Protein AF-A0A388K7A5-F1 (afdb_monomer_lite)

Foldseek 3Di:
DVLVVVVVPDPDFQADDDDDPFPCVLLPCVRVVCCCPPNPCVVVDLDDDDDPPLFLADADAPPDDDFQCPLVVLLLVFQPQDDHDDFDFFDDPVSGDVCRNVSVSSSVSRSVRCLRRDPCSVVSVVPDPPVPPLQQGWQWDDDDRHIDTDGLVRVLVVLVVLLVVLCCLVPVVVVVVVVVVPPDPPPDPVVVVVVVVVVVVLLVVLLVLLLVLLVQLLVQLLVQLLVLLCQLLDCVQFQWFFQCLVPVVLCCLSFVLSSLLRSLVSNVVSLVVSLVSCVVVVVDPDSQVSSLVSLLSNLSSLLVVLSVVLVVCSVVSPSCSVLSSLLNVLSSVLSVLCVVQVCQSGLDHDDPVNVVSSCCSLQVSNCSSCVSVLSRVSSNLSSCLQPSPQEFPPDDLSVSSSVSNSVNSNSSSSSSSSCVSVCVSVVCSVVSSVVSVVSNVVSSVCRSVVVGPNADPSRDFDKDWAWDDDPVFTKTKTWGGDSRRHNPQSVVVVVPDPQWAWDAQDQDCPVSGGYRITIIRIDRCVVPNPDDPPVQAKDKDWDPPDDDDDDDDDDDPPDDTDIDIGRGPPPDDDDDDDCVPDVDDDDDDFDDDPPPPDGD

Radius of gyration: 31.61 Å; chains: 1; bounding box: 92×48×89 Å

Organism: Chara braunii (NCBI:txid69332)

InterPro domains:
  IPR007484 Peptidase M28 [PF04389] (1-87)
  IPR045175 Peptidase M28 family [PTHR12147] (1-89)

Secondary structure (DSSP, 8-state):
-HHHHHHHTSPPPSSPPP------STTTSHHHHHHHHH-GGGGG--------STTSSSPPP-----TT-HHHHHHHHH-SS-----------GGG--TTTTHHHHHHHHHHHHHHHH-SGGGGGGTS---TT-TTTPEEEEEETTEEEEEEHHHHHHHHHHHHHHHHIIIIIHHHHHHHHT----TT-HHHHHHHHHHHHHHHHHHHHHHHHHHHHHHHHHHHHHHHHHHHHTSTTT-SS--TTTT-TTHHIIIIIHHHHHHHHHHHHHHHHHHHHHHHHHTS-SSHHHHHHHHHHHHHHHHHHHHHHHHHHHHHTT-TTHHHHHHHHHHHHHHHHHHHHTSSTTSSSPPPHHHHHHHHIIIIIHHHHHHHHHHHHHHHHHHHHHHH--SSTTSS-TTHHHHHHHHHHHHHHHHHHHHHHHHHHHTTTHHHHHHHHHHHHHHHHHHHHTT-S-S-BTTBPPPEEEEEEE-SS-EEEEEEEE--SSS-HHHHHHHHT-TT-EEEEEEEEE-SS-EEEEEEEEEEETTT-----TTT---EEEEE-SSS---------TTSPPEEEEE-TT-S-------TTT----------S-TT-TT--

pLDDT: mean 72.54, std 14.88, range [27.36, 96.06]

Structure (mmCIF, N/CA/C/O backbone):
data_AF-A0A388K7A5-F1
#
_entry.id   AF-A0A388K7A5-F1
#
loop_
_atom_site.group_PDB
_atom_site.id
_atom_site.type_symbol
_atom_site.label_atom_id
_atom_site.label_alt_id
_atom_site.label_comp_id
_atom_site.label_asym_id
_atom_site.label_entity_id
_atom_site.label_seq_id
_atom_site.pdbx_PDB_ins_code
_atom_site.Cartn_x
_atom_site.Cartn_y
_atom_site.Cartn_z
_atom_site.occupancy
_atom_site.B_iso_or_equiv
_atom_site.auth_seq_id
_atom_site.auth_comp_id
_atom_site.auth_asym_id
_atom_site.auth_atom_id
_atom_site.pdbx_PDB_model_num
ATOM 1 N N . MET A 1 1 ? 2.063 -5.462 -28.802 1.00 84.50 1 MET A N 1
ATOM 2 C CA . MET A 1 1 ? 2.055 -6.118 -30.131 1.00 84.50 1 MET A CA 1
ATOM 3 C C . MET A 1 1 ? 0.743 -6.831 -30.422 1.00 84.50 1 MET A C 1
ATOM 5 O O . MET A 1 1 ? 0.110 -6.491 -31.408 1.00 84.50 1 MET A O 1
ATOM 9 N N . GLU A 1 2 ? 0.279 -7.748 -29.571 1.00 88.19 2 GLU A N 1
ATOM 10 C CA . GLU A 1 2 ? -0.971 -8.485 -29.838 1.00 88.19 2 GLU A CA 1
ATOM 11 C C . GLU A 1 2 ? -2.208 -7.580 -29.984 1.00 88.19 2 GLU A C 1
ATOM 13 O O . GLU A 1 2 ? -3.001 -7.744 -30.903 1.00 88.19 2 GLU A O 1
ATOM 18 N N . VAL A 1 3 ? -2.319 -6.537 -29.160 1.00 88.94 3 VAL A N 1
ATOM 19 C CA . VAL A 1 3 ? -3.396 -5.538 -29.279 1.00 88.94 3 VAL A CA 1
ATOM 20 C C . VAL A 1 3 ? -3.359 -4.792 -30.618 1.00 88.94 3 VAL A C 1
ATOM 22 O O . VAL A 1 3 ? -4.406 -4.555 -31.210 1.00 88.94 3 VAL A O 1
ATOM 25 N N . LEU A 1 4 ? -2.168 -4.476 -31.143 1.00 90.50 4 LEU A N 1
ATOM 26 C CA . LEU A 1 4 ? -2.018 -3.876 -32.474 1.00 90.50 4 LEU A CA 1
ATOM 27 C C . LEU A 1 4 ? -2.534 -4.836 -33.555 1.00 90.50 4 LEU A C 1
ATOM 29 O O . LEU A 1 4 ? -3.306 -4.422 -34.416 1.00 90.50 4 LEU A O 1
ATOM 33 N N . ARG A 1 5 ? -2.164 -6.123 -33.478 1.00 92.12 5 ARG A N 1
ATOM 34 C CA . ARG A 1 5 ? -2.657 -7.169 -34.391 1.00 92.12 5 ARG A CA 1
ATOM 35 C C . ARG A 1 5 ? -4.182 -7.287 -34.330 1.00 92.12 5 ARG A C 1
ATOM 37 O O . ARG A 1 5 ? -4.828 -7.386 -35.370 1.00 92.12 5 ARG A O 1
ATOM 44 N N . ALA A 1 6 ? -4.763 -7.271 -33.132 1.00 90.25 6 ALA A N 1
ATOM 45 C CA . ALA A 1 6 ? -6.208 -7.356 -32.941 1.00 90.25 6 ALA A CA 1
ATOM 46 C C . ALA A 1 6 ? -6.939 -6.137 -33.535 1.00 90.25 6 ALA A C 1
ATOM 48 O O . ALA A 1 6 ? -7.914 -6.308 -34.267 1.00 90.25 6 ALA A O 1
ATOM 49 N N . LEU A 1 7 ? -6.440 -4.918 -33.292 1.00 88.56 7 LEU A N 1
ATOM 50 C CA . LEU A 1 7 ? -7.034 -3.692 -33.835 1.00 88.56 7 LEU A CA 1
ATOM 51 C C . LEU A 1 7 ? -6.874 -3.575 -35.354 1.00 88.56 7 LEU A C 1
ATOM 53 O O . LEU A 1 7 ? -7.799 -3.118 -36.015 1.00 88.56 7 LEU A O 1
ATOM 57 N N . ALA A 1 8 ? -5.755 -4.032 -35.920 1.00 88.62 8 ALA A N 1
ATOM 58 C CA . ALA A 1 8 ? -5.544 -4.040 -37.370 1.00 88.62 8 ALA A CA 1
ATOM 59 C C . ALA A 1 8 ? -6.545 -4.938 -38.121 1.00 88.62 8 ALA A C 1
ATOM 61 O O . ALA A 1 8 ? -6.817 -4.706 -39.294 1.00 88.62 8 ALA A O 1
ATOM 62 N N . ASN A 1 9 ? -7.105 -5.946 -37.443 1.00 89.31 9 ASN A N 1
ATOM 63 C CA . ASN A 1 9 ? -8.138 -6.831 -37.988 1.00 89.31 9 ASN A CA 1
ATOM 64 C C . ASN A 1 9 ? -9.571 -6.353 -37.687 1.00 89.31 9 ASN A C 1
ATOM 66 O O . ASN A 1 9 ? -10.536 -7.015 -38.071 1.00 89.31 9 ASN A O 1
ATOM 70 N N . CYS A 1 10 ? -9.734 -5.232 -36.982 1.00 84.88 10 CYS A N 1
ATOM 71 C CA . CYS A 1 10 ? -11.038 -4.624 -36.746 1.00 84.88 10 CYS A CA 1
ATOM 72 C C . CYS A 1 10 ? -11.444 -3.709 -37.916 1.00 84.88 10 CYS A C 1
ATOM 74 O O . CYS A 1 10 ? -10.590 -3.260 -38.682 1.00 84.88 10 CYS A O 1
ATOM 76 N N . PRO A 1 11 ? -12.745 -3.385 -38.052 1.00 85.56 11 PRO A N 1
ATOM 77 C CA . PRO A 1 11 ? -13.191 -2.344 -38.970 1.00 85.56 11 PRO A CA 1
ATOM 78 C C . PRO A 1 11 ? -12.457 -1.014 -38.727 1.00 85.56 11 PRO A C 1
ATOM 80 O O . PRO A 1 11 ? -12.078 -0.738 -37.583 1.00 85.56 11 PRO A O 1
ATOM 83 N N . PRO A 1 12 ? -12.285 -0.181 -39.769 1.00 85.12 12 PRO A N 1
ATOM 84 C CA . PRO A 1 12 ? -11.569 1.083 -39.658 1.00 85.12 12 PRO A CA 1
ATOM 85 C C . PRO A 1 12 ? -12.180 1.975 -38.573 1.00 85.12 12 PRO A C 1
ATOM 87 O O . PRO A 1 12 ? -13.398 2.146 -38.499 1.00 85.12 12 PRO A O 1
ATOM 90 N N . ALA A 1 13 ? -11.316 2.530 -37.724 1.00 86.38 13 ALA A N 1
ATOM 91 C CA . ALA A 1 13 ? -11.718 3.403 -36.633 1.00 86.38 13 ALA A CA 1
ATOM 92 C C . ALA A 1 13 ? -11.812 4.872 -37.074 1.00 86.38 13 ALA A C 1
ATOM 94 O O . ALA A 1 13 ? -11.203 5.276 -38.066 1.00 86.38 13 ALA A O 1
ATOM 95 N N . LYS A 1 14 ? -12.559 5.683 -36.314 1.00 89.38 14 LYS A N 1
ATOM 96 C CA . LYS A 1 14 ? -12.713 7.123 -36.569 1.00 89.38 14 LYS A CA 1
ATOM 97 C C . LYS A 1 14 ? -11.443 7.901 -36.213 1.00 89.38 14 LYS A C 1
ATOM 99 O O . LYS A 1 14 ? -11.087 8.858 -36.897 1.00 89.38 14 LYS A O 1
ATOM 104 N N . HIS A 1 15 ? -10.750 7.465 -35.162 1.00 89.81 15 HIS A N 1
ATOM 105 C CA . HIS A 1 15 ? -9.519 8.078 -34.662 1.00 89.81 15 HIS A CA 1
ATOM 106 C C . HIS A 1 15 ? -8.332 7.123 -34.771 1.00 89.81 15 HIS A C 1
ATOM 108 O O . HIS A 1 15 ? -8.471 5.914 -34.589 1.00 89.81 15 HIS A O 1
ATOM 114 N N . ALA A 1 16 ? -7.147 7.676 -35.030 1.00 88.94 16 ALA A N 1
ATOM 115 C CA . ALA A 1 16 ? -5.916 6.900 -35.117 1.00 88.94 16 ALA A CA 1
ATOM 116 C C . ALA A 1 16 ? -5.397 6.496 -33.726 1.00 88.94 16 ALA A C 1
ATOM 118 O O . ALA A 1 16 ? -5.396 7.304 -32.796 1.00 88.94 16 ALA A O 1
ATOM 119 N N . ALA A 1 17 ? -4.892 5.266 -33.610 1.00 88.94 17 ALA A N 1
ATOM 120 C CA . ALA A 1 17 ? -4.135 4.799 -32.453 1.00 88.94 17 ALA A CA 1
ATOM 121 C C . ALA A 1 17 ? -2.635 4.800 -32.782 1.00 88.94 17 ALA A C 1
ATOM 123 O O . ALA A 1 17 ? -2.211 4.179 -33.757 1.00 88.94 17 ALA A O 1
ATOM 124 N N . VAL A 1 18 ? -1.833 5.488 -31.967 1.00 89.56 18 VAL A N 1
ATOM 125 C CA . VAL A 1 18 ? -0.367 5.507 -32.087 1.00 89.56 18 VAL A CA 1
ATOM 126 C C . VAL A 1 18 ? 0.211 4.547 -31.054 1.00 89.56 18 VAL A C 1
ATOM 128 O O . VAL A 1 18 ? -0.005 4.722 -29.859 1.00 89.56 18 VAL A O 1
ATOM 131 N N . PHE A 1 19 ? 0.954 3.542 -31.513 1.00 90.50 19 PHE A N 1
ATOM 132 C CA . PHE A 1 19 ? 1.690 2.631 -30.640 1.00 90.50 19 PHE A CA 1
ATOM 133 C C . PHE A 1 19 ? 3.127 3.130 -30.500 1.00 90.50 19 PHE A C 1
ATOM 135 O O . PHE A 1 19 ? 3.901 3.069 -31.455 1.00 90.50 19 PHE A O 1
ATOM 142 N N . LEU A 1 20 ? 3.467 3.645 -29.319 1.00 88.56 20 LEU A N 1
ATOM 143 C CA . LEU A 1 20 ? 4.808 4.121 -28.994 1.00 88.56 20 LEU A CA 1
ATOM 144 C C . LEU A 1 20 ? 5.572 3.020 -28.252 1.00 88.56 20 LEU A C 1
ATOM 146 O O . LEU A 1 20 ? 5.225 2.679 -27.128 1.00 88.56 20 LEU A O 1
ATOM 150 N N . PHE A 1 21 ? 6.615 2.478 -28.881 1.00 88.31 21 PHE A N 1
ATOM 151 C CA . PHE A 1 21 ? 7.569 1.572 -28.238 1.00 88.31 21 PHE A CA 1
ATOM 152 C C . PHE A 1 21 ? 8.789 2.390 -27.816 1.00 88.31 21 PHE A C 1
ATOM 154 O O . PHE A 1 21 ? 9.751 2.527 -28.570 1.00 88.31 21 PHE A O 1
ATOM 161 N N . ASN A 1 22 ? 8.705 3.021 -26.650 1.00 83.56 22 ASN A N 1
ATOM 162 C CA . ASN A 1 22 ? 9.781 3.835 -26.096 1.00 83.56 22 ASN A CA 1
ATOM 163 C C . ASN A 1 22 ? 10.839 2.969 -25.390 1.00 83.56 22 ASN A C 1
ATOM 165 O O . ASN A 1 22 ? 10.543 1.919 -24.828 1.00 83.56 22 ASN A O 1
ATOM 169 N N . THR A 1 23 ? 12.087 3.436 -25.403 1.00 80.06 23 THR A N 1
ATOM 170 C CA . THR A 1 23 ? 13.214 2.850 -24.661 1.00 80.06 23 THR A CA 1
ATOM 171 C C . THR A 1 23 ? 13.690 3.811 -23.564 1.00 80.06 23 THR A C 1
ATOM 173 O O . THR A 1 23 ? 13.301 4.981 -23.535 1.00 80.06 23 THR A O 1
ATOM 176 N N . GLY A 1 24 ? 14.515 3.325 -22.630 1.00 73.75 24 GLY A N 1
ATOM 177 C CA . GLY A 1 24 ? 15.096 4.161 -21.570 1.00 73.75 24 GLY A CA 1
ATOM 178 C C . GLY A 1 24 ? 14.099 4.643 -20.507 1.00 73.75 24 GLY A C 1
ATOM 179 O O . GLY A 1 24 ? 14.304 5.710 -19.934 1.00 73.75 24 GLY A O 1
ATOM 180 N N . GLU A 1 25 ? 13.018 3.892 -20.266 1.00 73.75 25 GLU A N 1
ATOM 181 C CA . GLU A 1 25 ? 12.049 4.139 -19.183 1.00 73.75 25 GLU A CA 1
ATOM 182 C C . GLU A 1 25 ? 12.758 4.117 -17.815 1.00 73.75 25 GLU A C 1
ATOM 184 O O . GLU A 1 25 ? 12.828 5.146 -17.142 1.00 73.75 25 GLU A O 1
ATOM 189 N N . GLU A 1 26 ? 13.438 3.011 -17.511 1.00 67.06 26 GLU A N 1
ATOM 190 C CA . GLU A 1 26 ? 14.165 2.785 -16.251 1.00 67.06 26 GLU A CA 1
ATOM 191 C C . GLU A 1 26 ? 15.267 3.832 -15.997 1.00 67.06 26 GLU A C 1
ATOM 193 O O . GLU A 1 26 ? 15.639 4.142 -14.864 1.00 67.06 26 GLU A O 1
ATOM 198 N N . SER A 1 27 ? 15.770 4.437 -17.075 1.00 61.03 27 SER A N 1
ATOM 199 C CA . SER A 1 27 ? 16.778 5.503 -17.063 1.00 61.03 27 SER A CA 1
ATOM 200 C C . SER A 1 27 ? 16.180 6.909 -16.916 1.00 61.03 27 SER A C 1
ATOM 202 O O . SER A 1 27 ? 16.888 7.896 -17.106 1.00 61.03 27 SER A O 1
ATOM 204 N N . GLY A 1 28 ? 14.892 7.026 -16.575 1.00 66.38 28 GLY A N 1
ATOM 205 C CA . GLY A 1 28 ? 14.213 8.308 -16.372 1.00 66.38 28 GLY A CA 1
ATOM 206 C C . GLY A 1 28 ? 13.303 8.734 -17.522 1.00 66.38 28 GLY A C 1
ATOM 207 O O . GLY A 1 28 ? 13.241 9.920 -17.839 1.00 66.38 28 GLY A O 1
ATOM 208 N N . LEU A 1 29 ? 12.570 7.790 -18.120 1.00 77.81 29 LEU A N 1
ATOM 209 C CA . LEU A 1 29 ? 11.543 8.039 -19.142 1.00 77.81 29 LEU A CA 1
ATOM 210 C C . LEU A 1 29 ? 12.086 8.661 -20.440 1.00 77.81 29 LEU A C 1
ATOM 212 O O . LEU A 1 29 ? 11.351 9.359 -21.142 1.00 77.81 29 LEU A O 1
ATOM 216 N N . LEU A 1 30 ? 13.351 8.405 -20.790 1.00 78.19 30 LEU A N 1
ATOM 217 C CA . LEU A 1 30 ? 14.064 9.114 -21.864 1.00 78.19 30 LEU A CA 1
ATOM 218 C C . LEU A 1 30 ? 13.344 9.040 -23.219 1.00 78.19 30 LEU A C 1
ATOM 220 O O . LEU A 1 30 ? 13.161 10.064 -23.880 1.00 78.19 30 LEU A 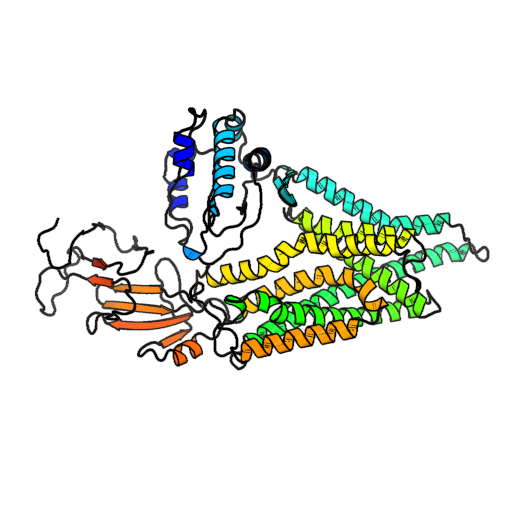O 1
ATOM 224 N N . GLY A 1 31 ? 12.872 7.858 -23.624 1.00 83.75 31 GLY A N 1
ATOM 225 C CA . GLY A 1 31 ? 12.157 7.694 -24.892 1.00 83.75 31 GLY A CA 1
ATOM 226 C C . GLY A 1 31 ? 10.796 8.397 -24.919 1.00 83.75 31 GLY A C 1
ATOM 227 O O . GLY A 1 31 ? 10.442 9.021 -25.920 1.00 83.75 31 GLY A O 1
ATOM 228 N N . ALA A 1 32 ? 10.048 8.369 -23.811 1.00 85.75 32 ALA A N 1
ATOM 229 C CA . ALA A 1 32 ? 8.788 9.113 -23.708 1.00 85.75 32 ALA A CA 1
ATOM 230 C C . ALA A 1 32 ? 9.036 10.632 -23.696 1.00 85.75 32 ALA A C 1
ATOM 232 O O . ALA A 1 32 ? 8.318 11.391 -24.353 1.00 85.75 32 ALA A O 1
ATOM 233 N N . HIS A 1 33 ? 10.095 11.070 -23.009 1.00 85.12 33 HIS A N 1
ATOM 234 C CA . HIS A 1 33 ? 10.524 12.462 -22.964 1.00 85.12 33 HIS A CA 1
ATOM 235 C C . HIS A 1 33 ? 10.926 12.981 -24.353 1.00 85.12 33 HIS A C 1
ATOM 237 O O . HIS A 1 33 ? 10.489 14.058 -24.759 1.00 85.12 33 HIS A O 1
ATOM 243 N N . SER A 1 34 ? 11.690 12.204 -25.123 1.00 85.81 34 SER A N 1
ATOM 244 C CA . SER A 1 34 ? 12.029 12.516 -26.519 1.00 85.81 34 SER A CA 1
ATOM 245 C C . SER A 1 34 ? 10.772 12.702 -27.379 1.00 85.81 34 SER A C 1
ATOM 247 O O . SER A 1 34 ? 10.628 13.725 -28.056 1.00 85.81 34 SER A O 1
ATOM 249 N N . PHE A 1 35 ? 9.811 11.774 -27.293 1.00 88.62 35 PHE A N 1
ATOM 250 C CA . PHE A 1 35 ? 8.573 11.862 -28.067 1.00 88.62 35 PHE A CA 1
ATOM 251 C C . PHE A 1 35 ? 7.791 13.146 -27.754 1.00 88.62 35 PHE A C 1
ATOM 253 O O . PHE A 1 35 ? 7.418 13.885 -28.667 1.00 88.62 35 PHE A O 1
ATOM 260 N N . ILE A 1 36 ? 7.580 13.455 -26.470 1.00 87.88 36 ILE A N 1
ATOM 261 C CA . ILE A 1 36 ? 6.786 14.628 -26.085 1.00 87.88 36 ILE A CA 1
ATOM 262 C C . ILE A 1 36 ? 7.523 15.952 -26.331 1.00 87.88 36 ILE A C 1
ATOM 264 O O . ILE A 1 36 ? 6.878 16.977 -26.545 1.00 87.88 36 ILE A O 1
ATOM 268 N N . THR A 1 37 ? 8.858 15.976 -26.339 1.00 86.12 37 THR A N 1
ATOM 269 C CA . THR A 1 37 ? 9.629 17.218 -26.531 1.00 86.12 37 THR A CA 1
ATOM 270 C C . THR A 1 37 ? 9.954 17.520 -27.991 1.00 86.12 37 THR A C 1
ATOM 272 O O . THR A 1 37 ? 10.007 18.699 -28.350 1.00 86.12 37 THR A O 1
ATOM 275 N N . GLN A 1 38 ? 10.102 16.502 -28.841 1.00 89.88 38 GLN A N 1
ATOM 276 C CA . GLN A 1 38 ? 10.653 16.670 -30.192 1.00 89.88 38 GLN A CA 1
ATOM 277 C C . GLN A 1 38 ? 9.720 16.178 -31.307 1.00 89.88 38 GLN A C 1
ATOM 279 O O . GLN A 1 38 ? 9.759 16.720 -32.411 1.00 89.88 38 GLN A O 1
ATOM 284 N N . HIS A 1 39 ? 8.861 15.184 -31.056 1.00 90.50 39 HIS A N 1
ATOM 285 C CA . HIS A 1 39 ? 8.121 14.533 -32.138 1.00 90.50 39 HIS A CA 1
ATOM 286 C C . HIS A 1 39 ? 6.896 15.353 -32.604 1.00 90.50 39 HIS A C 1
ATOM 288 O O . HIS A 1 39 ? 6.048 15.703 -31.778 1.00 90.50 39 HIS A O 1
ATOM 294 N N . PRO A 1 40 ? 6.700 15.598 -33.919 1.00 90.75 40 PRO A N 1
ATOM 295 C CA . PRO A 1 40 ? 5.581 16.405 -34.427 1.00 90.75 40 PRO A CA 1
ATOM 296 C C . PRO A 1 40 ? 4.189 15.870 -34.061 1.00 90.75 40 PRO A C 1
ATOM 298 O O . PRO A 1 40 ? 3.259 16.644 -33.830 1.00 90.75 40 PRO A O 1
ATOM 301 N N . TRP A 1 41 ? 4.029 14.544 -33.963 1.00 90.38 41 TRP A N 1
ATOM 302 C CA . TRP A 1 41 ? 2.739 13.930 -33.610 1.00 90.38 41 TRP A CA 1
ATOM 303 C C . TRP A 1 41 ? 2.268 14.223 -32.189 1.00 90.38 41 TRP A C 1
ATOM 305 O O . TRP A 1 41 ? 1.080 14.040 -31.926 1.00 90.38 41 TRP A O 1
ATOM 315 N N . ARG A 1 42 ? 3.127 14.734 -31.296 1.00 86.12 42 ARG A N 1
ATOM 316 C CA . ARG A 1 42 ? 2.729 15.094 -29.926 1.00 86.12 42 ARG A CA 1
ATOM 317 C C . ARG A 1 42 ? 1.492 15.992 -29.885 1.00 86.12 42 ARG A C 1
ATOM 319 O O . ARG A 1 42 ? 0.637 15.825 -29.029 1.00 86.12 42 ARG A O 1
ATOM 326 N N . PHE A 1 43 ? 1.366 16.901 -30.855 1.00 85.19 43 PHE A N 1
ATOM 327 C CA . PHE A 1 43 ? 0.265 17.863 -30.934 1.00 85.19 43 PHE A CA 1
ATOM 328 C C . PHE A 1 43 ? -1.062 17.225 -31.375 1.00 85.19 43 PHE A C 1
ATOM 330 O O . PHE A 1 43 ? -2.118 17.848 -31.274 1.00 85.19 43 PHE A O 1
ATOM 337 N N . SER A 1 44 ? -1.017 15.992 -31.886 1.00 86.81 44 SER A N 1
ATOM 338 C CA . SER A 1 44 ? -2.193 15.227 -32.311 1.00 86.81 44 SER A CA 1
ATOM 339 C C . SER A 1 44 ? -2.684 14.245 -31.244 1.00 86.81 44 SER A C 1
ATOM 341 O O . SER A 1 44 ? -3.823 13.785 -31.339 1.00 86.81 44 SER A O 1
ATOM 343 N N . VAL A 1 45 ? -1.863 13.937 -30.234 1.00 86.75 45 VAL A N 1
ATOM 344 C CA . VAL A 1 45 ? -2.215 13.014 -29.148 1.00 86.75 45 VAL A CA 1
ATOM 345 C C . VAL A 1 45 ? -3.240 13.672 -28.222 1.00 86.75 45 VAL A C 1
ATOM 347 O O . VAL A 1 45 ? -3.028 14.778 -27.734 1.00 86.75 45 VAL A O 1
ATOM 350 N N . ARG A 1 46 ? -4.366 12.987 -27.990 1.00 82.25 46 ARG A N 1
ATOM 351 C CA . ARG A 1 46 ? -5.467 13.460 -27.122 1.00 82.25 46 ARG A CA 1
ATOM 352 C C . ARG A 1 46 ? -5.628 12.639 -25.842 1.00 82.25 46 ARG A C 1
ATOM 354 O O . ARG A 1 46 ? -6.149 13.140 -24.859 1.00 82.25 46 ARG A O 1
ATOM 361 N N . ALA A 1 47 ? -5.181 11.390 -25.862 1.00 84.50 47 ALA A N 1
ATOM 362 C CA . ALA A 1 47 ? -5.143 10.502 -24.712 1.00 84.50 47 ALA A CA 1
ATOM 363 C C . ALA A 1 47 ? -3.924 9.588 -24.842 1.00 84.50 47 ALA A C 1
ATOM 365 O O . ALA A 1 47 ? -3.520 9.252 -25.958 1.00 84.50 47 ALA A O 1
ATOM 366 N N . ALA A 1 48 ? -3.362 9.187 -23.707 1.00 86.75 48 ALA A N 1
ATOM 367 C CA . ALA A 1 48 ? -2.275 8.225 -23.630 1.00 86.75 48 ALA A CA 1
ATOM 368 C C . ALA A 1 48 ? -2.672 7.106 -22.665 1.00 86.75 48 ALA A C 1
ATOM 370 O O . ALA A 1 48 ? -3.238 7.370 -21.604 1.00 86.75 48 ALA A O 1
ATOM 371 N N . ILE A 1 49 ? -2.390 5.867 -23.059 1.00 87.81 49 ILE A N 1
ATOM 372 C CA . ILE A 1 49 ? -2.484 4.688 -22.201 1.00 87.81 49 ILE A CA 1
ATOM 373 C C . ILE A 1 49 ? -1.073 4.134 -22.127 1.00 87.81 49 ILE A C 1
ATOM 375 O O . ILE A 1 49 ? -0.512 3.757 -23.155 1.00 87.81 49 ILE A O 1
ATOM 379 N N . ASP A 1 50 ? -0.524 4.118 -20.923 1.00 86.44 50 ASP A N 1
ATOM 380 C CA . ASP A 1 50 ? 0.765 3.506 -20.649 1.00 86.44 50 ASP A CA 1
ATOM 381 C C . ASP A 1 50 ? 0.564 2.071 -20.151 1.00 86.44 50 ASP A C 1
ATOM 383 O O . ASP A 1 50 ? -0.402 1.783 -19.435 1.00 86.44 50 ASP A O 1
ATOM 387 N N . LEU A 1 51 ? 1.428 1.156 -20.588 1.00 83.81 51 LEU A N 1
ATOM 388 C CA . LEU A 1 51 ? 1.302 -0.276 -20.318 1.00 83.81 51 LEU A CA 1
ATOM 389 C C . LEU A 1 51 ? 2.588 -0.792 -19.691 1.00 83.81 51 LEU A C 1
ATOM 391 O O . LEU A 1 51 ? 3.552 -1.091 -20.392 1.00 83.81 51 LEU A O 1
ATOM 395 N N . GLU A 1 52 ? 2.554 -0.989 -18.380 1.00 74.25 52 GLU A N 1
ATOM 396 C CA . GLU A 1 52 ? 3.711 -1.432 -17.611 1.00 74.25 52 GLU A CA 1
ATOM 397 C C . GLU A 1 52 ? 3.390 -2.686 -16.789 1.00 74.25 52 GLU A C 1
ATOM 399 O O . GLU A 1 52 ? 2.292 -2.833 -16.257 1.00 74.25 52 GLU A O 1
ATOM 404 N N . ALA A 1 53 ? 4.340 -3.624 -16.704 1.00 69.50 53 ALA A N 1
ATOM 405 C CA . ALA A 1 53 ? 4.259 -4.818 -15.852 1.00 69.50 53 ALA A CA 1
ATOM 406 C C . ALA A 1 53 ? 2.963 -5.664 -15.994 1.00 69.50 53 ALA A C 1
ATOM 408 O O . ALA A 1 53 ? 2.505 -6.300 -15.045 1.00 69.50 53 ALA A O 1
ATOM 409 N N . MET A 1 54 ? 2.376 -5.733 -17.196 1.00 66.31 54 MET A N 1
ATOM 410 C CA . MET A 1 54 ? 1.071 -6.378 -17.454 1.00 66.31 54 MET A CA 1
ATOM 411 C C . MET A 1 54 ? 1.047 -7.916 -17.342 1.00 66.31 54 MET A C 1
ATOM 413 O O . MET A 1 54 ? -0.002 -8.523 -17.548 1.00 66.31 54 MET A O 1
ATOM 417 N N . GLY A 1 55 ? 2.184 -8.557 -17.060 1.00 58.09 55 GLY A N 1
ATOM 418 C CA . GLY A 1 55 ? 2.452 -9.933 -17.472 1.00 58.09 55 GLY A CA 1
ATOM 419 C C . GLY A 1 55 ? 2.456 -11.038 -16.422 1.00 58.09 55 GLY A C 1
ATOM 420 O O . GLY A 1 55 ? 2.244 -12.205 -16.761 1.00 58.09 55 GLY A O 1
ATOM 421 N N . VAL A 1 56 ? 2.650 -10.698 -15.150 1.00 57.09 56 VAL A N 1
ATOM 422 C CA . VAL A 1 56 ? 2.995 -11.685 -14.107 1.00 57.09 56 VAL A CA 1
ATOM 423 C C . VAL A 1 56 ? 1.780 -12.460 -13.557 1.00 57.09 56 VAL A C 1
ATOM 425 O O . VAL A 1 56 ? 1.849 -13.128 -12.527 1.00 57.09 56 VAL A O 1
ATOM 428 N N . GLY A 1 57 ? 0.654 -12.413 -14.276 1.00 52.25 57 GLY A N 1
ATOM 429 C CA . GLY A 1 57 ? -0.619 -13.010 -13.884 1.00 52.25 57 GLY A CA 1
ATOM 430 C C . GLY A 1 57 ? -1.357 -12.201 -12.816 1.00 52.25 57 GLY A C 1
ATOM 431 O O . GLY A 1 57 ? -0.776 -11.434 -12.053 1.00 52.25 57 GLY A O 1
ATOM 432 N N . GLY A 1 58 ? -2.677 -12.375 -12.765 1.00 56.19 58 GLY A N 1
ATOM 433 C CA . GLY A 1 58 ? -3.570 -11.494 -12.010 1.00 56.19 58 GLY A CA 1
ATOM 434 C C . GLY A 1 58 ? -4.287 -10.516 -12.938 1.00 56.19 58 GLY A C 1
ATOM 435 O O . GLY A 1 58 ? -4.275 -10.687 -14.154 1.00 56.19 58 GLY A O 1
ATOM 436 N N . ARG A 1 59 ? -4.982 -9.532 -12.374 1.00 57.56 59 ARG A N 1
ATOM 437 C CA . ARG A 1 59 ? -5.735 -8.545 -13.154 1.00 57.56 59 ARG A CA 1
ATOM 438 C C . ARG A 1 59 ? -4.885 -7.272 -13.291 1.00 57.56 59 ARG A C 1
ATOM 440 O O . ARG A 1 59 ? -4.201 -6.899 -12.356 1.00 57.56 59 ARG A O 1
ATOM 447 N N . SER A 1 60 ? -4.871 -6.612 -14.444 1.00 60.78 60 SER A N 1
ATOM 448 C CA . SER A 1 60 ? -4.093 -5.372 -14.652 1.00 60.78 60 SER A CA 1
ATOM 449 C C . SER A 1 60 ? -4.523 -4.247 -13.689 1.00 60.78 60 SER A C 1
ATOM 451 O O . SER A 1 60 ? -5.727 -4.093 -13.508 1.00 60.78 60 SER A O 1
ATOM 453 N N . ILE A 1 61 ? -3.604 -3.437 -13.121 1.00 61.41 61 ILE A N 1
ATOM 454 C CA . ILE A 1 61 ? -3.965 -2.177 -12.420 1.00 61.41 61 ILE A CA 1
ATOM 455 C C . ILE A 1 61 ? -3.963 -1.017 -13.393 1.00 61.41 61 ILE A C 1
ATOM 457 O O . ILE A 1 61 ? -3.024 -0.838 -14.164 1.00 61.41 61 ILE A O 1
ATOM 461 N N . LEU A 1 62 ? -4.897 -0.111 -13.164 1.00 65.75 62 LEU A N 1
ATOM 462 C CA . LEU A 1 62 ? -4.644 1.310 -13.324 1.00 65.75 62 LEU A CA 1
ATOM 463 C C . LEU A 1 62 ? -3.740 1.876 -12.210 1.00 65.75 62 LEU A C 1
ATOM 465 O O . LEU A 1 62 ? -4.214 2.195 -11.115 1.00 65.75 62 LEU A O 1
ATOM 469 N N . PHE A 1 63 ? -2.447 2.007 -12.496 1.00 61.44 63 PHE A N 1
ATOM 470 C CA . PHE A 1 63 ? -1.466 2.575 -11.564 1.00 61.44 63 PHE A CA 1
ATOM 471 C C . PHE A 1 63 ? -1.641 4.088 -11.368 1.00 61.44 63 PHE A C 1
ATOM 473 O O . PHE A 1 63 ? -1.585 4.588 -10.246 1.00 61.44 63 PHE A O 1
ATOM 480 N N . GLN A 1 64 ? -1.911 4.811 -12.453 1.00 65.56 64 GLN A N 1
ATOM 481 C CA . GLN A 1 64 ? -2.091 6.257 -12.445 1.00 65.56 64 GLN A CA 1
ATOM 482 C C . GLN A 1 64 ? -3.112 6.663 -13.510 1.00 65.56 64 GLN A C 1
ATOM 484 O O . GLN A 1 64 ? -3.162 6.076 -14.589 1.00 65.56 64 GLN A O 1
ATOM 489 N N . ALA A 1 65 ? -3.921 7.681 -13.213 1.00 69.94 65 ALA A N 1
ATOM 490 C CA . ALA A 1 65 ? -4.879 8.254 -14.151 1.00 69.94 65 ALA A CA 1
ATOM 491 C C . ALA A 1 65 ? -4.677 9.765 -14.298 1.00 69.94 65 ALA A C 1
ATOM 493 O O . ALA A 1 65 ? -4.283 10.447 -13.350 1.00 69.94 65 ALA A O 1
ATOM 494 N N . GLY A 1 66 ? -4.970 10.284 -15.492 1.00 66.69 66 GLY A N 1
ATOM 495 C CA . GLY A 1 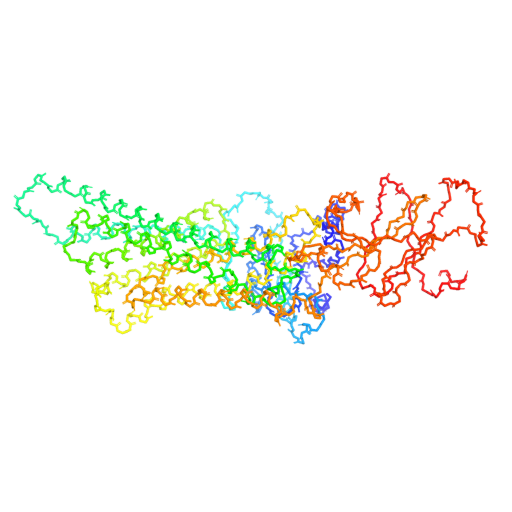66 ? -5.011 11.721 -15.755 1.00 66.69 66 GLY A CA 1
ATOM 496 C C . GLY A 1 66 ? -6.253 12.404 -15.154 1.00 66.69 66 GLY A C 1
ATOM 497 O O . GLY A 1 66 ? -7.231 11.732 -14.818 1.00 66.69 66 GLY A O 1
ATOM 498 N N . PRO A 1 67 ? -6.245 13.744 -15.051 1.00 62.97 67 PRO A N 1
ATOM 499 C CA . PRO A 1 67 ? -7.256 14.512 -14.318 1.00 62.97 67 PRO A CA 1
ATOM 500 C C . PRO A 1 67 ? -8.667 14.503 -14.936 1.00 62.97 67 PRO A C 1
ATOM 502 O O . PRO A 1 67 ? -9.635 14.549 -14.187 1.00 62.97 67 PRO A O 1
ATOM 505 N N . ASP A 1 68 ? -8.803 14.401 -16.265 1.00 68.00 68 ASP A N 1
ATOM 506 C CA . ASP A 1 68 ? -10.093 14.473 -16.995 1.00 68.00 68 ASP A CA 1
ATOM 507 C C . ASP A 1 68 ? -11.031 13.289 -16.653 1.00 68.00 68 ASP A C 1
ATOM 509 O O . ASP A 1 68 ? -12.265 13.367 -16.659 1.00 68.00 68 ASP A O 1
ATOM 513 N N . GLY A 1 69 ? -10.448 12.143 -16.296 1.00 71.50 69 GLY A N 1
ATOM 514 C CA . GLY A 1 69 ? -11.180 10.939 -15.915 1.00 71.50 69 GLY A CA 1
ATOM 515 C C . GLY A 1 69 ? -12.102 10.344 -16.981 1.00 71.50 69 GLY A C 1
ATOM 516 O O . GLY A 1 69 ? -12.653 9.271 -16.743 1.00 71.50 69 GLY A O 1
ATOM 517 N N . TRP A 1 70 ? -12.257 10.969 -18.154 1.00 81.06 70 TRP A N 1
ATOM 518 C CA . TRP A 1 70 ? -13.058 10.447 -19.263 1.00 81.06 70 TRP A CA 1
ATOM 519 C C . TRP A 1 70 ? -12.576 9.065 -19.701 1.00 81.06 70 TRP A C 1
ATOM 521 O O . TRP A 1 70 ? -13.363 8.119 -19.736 1.00 81.06 70 TRP A O 1
ATOM 531 N N . LEU A 1 71 ? -11.266 8.922 -19.928 1.00 81.62 71 LEU A N 1
ATOM 532 C CA . LEU A 1 71 ? -10.662 7.650 -20.325 1.00 81.62 71 LEU A CA 1
ATOM 533 C C . LEU A 1 71 ? -10.882 6.561 -19.266 1.00 81.62 71 LEU A C 1
ATOM 535 O O . LEU A 1 71 ? -11.121 5.404 -19.598 1.00 81.62 71 LEU A O 1
ATOM 539 N N . LEU A 1 72 ? -10.861 6.949 -17.989 1.00 79.31 72 LEU A N 1
ATOM 540 C CA . LEU A 1 72 ? -11.104 6.048 -16.872 1.00 79.31 72 LEU A CA 1
ATOM 541 C C . LEU A 1 72 ? -12.572 5.612 -16.779 1.00 79.31 72 LEU A C 1
ATOM 543 O O . LEU A 1 72 ? -12.852 4.432 -16.581 1.00 79.31 72 LEU A O 1
ATOM 547 N N . ARG A 1 73 ? -13.519 6.541 -16.953 1.00 80.00 73 ARG A N 1
ATOM 548 C CA . ARG A 1 73 ? -14.953 6.218 -17.014 1.00 80.00 73 ARG A CA 1
ATOM 549 C C . ARG A 1 73 ? -15.243 5.268 -18.173 1.00 80.00 73 ARG A C 1
ATOM 551 O O . ARG A 1 73 ? -15.931 4.274 -17.968 1.00 80.00 73 ARG A O 1
ATOM 558 N N . LYS A 1 74 ? -14.651 5.522 -19.346 1.00 84.44 74 LYS A N 1
ATOM 559 C CA . LYS A 1 74 ? -14.752 4.618 -20.499 1.00 84.44 74 LYS A CA 1
ATOM 560 C C . LYS A 1 74 ? -14.158 3.248 -20.203 1.00 84.44 74 LYS A C 1
ATOM 562 O O . LYS A 1 74 ? -14.792 2.252 -20.518 1.00 84.44 74 LYS A O 1
ATOM 567 N N . PHE A 1 75 ? -13.004 3.179 -19.541 1.00 84.56 75 PHE A N 1
ATOM 568 C CA . PHE A 1 75 ? -12.427 1.906 -19.108 1.00 84.56 75 PHE A CA 1
ATOM 569 C C . PHE A 1 75 ? -13.360 1.127 -18.178 1.00 84.56 75 PHE A C 1
ATOM 571 O O . PHE A 1 75 ? -13.623 -0.041 -18.441 1.00 84.56 75 PHE A O 1
ATOM 578 N N . ALA A 1 76 ? -13.917 1.770 -17.152 1.00 81.69 76 ALA A N 1
ATOM 579 C CA . ALA A 1 76 ? -14.862 1.128 -16.238 1.00 81.69 76 ALA A CA 1
ATOM 580 C C . ALA A 1 76 ? -16.167 0.677 -16.928 1.00 81.69 76 ALA A C 1
ATOM 582 O O . ALA A 1 76 ? -16.775 -0.296 -16.491 1.00 81.69 76 ALA A O 1
ATOM 583 N N . GLU A 1 77 ? -16.590 1.369 -17.991 1.00 84.44 77 GLU A N 1
ATOM 584 C CA . GLU A 1 77 ? -17.790 1.050 -18.777 1.00 84.44 77 GLU A CA 1
ATOM 585 C C . GLU A 1 77 ? -17.588 -0.162 -19.702 1.00 84.44 77 GLU A C 1
ATOM 587 O O . GLU A 1 77 ? -18.483 -0.999 -19.814 1.00 84.44 77 GLU A O 1
ATOM 592 N N . VAL A 1 78 ? -16.438 -0.251 -20.384 1.00 87.12 78 VAL A N 1
ATOM 593 C CA . VAL A 1 78 ? -16.258 -1.183 -21.516 1.00 87.12 78 VAL A CA 1
ATOM 594 C C . VAL A 1 78 ? -15.307 -2.343 -21.246 1.00 87.12 78 VAL A C 1
ATOM 596 O O . VAL A 1 78 ? -15.323 -3.318 -21.999 1.00 87.12 78 VAL A O 1
ATOM 599 N N . ALA A 1 79 ? -14.452 -2.252 -20.224 1.00 84.94 79 ALA A N 1
ATOM 600 C CA . ALA A 1 79 ? -13.522 -3.326 -19.903 1.00 84.94 79 ALA A CA 1
ATOM 601 C C . ALA A 1 79 ? -14.296 -4.559 -19.394 1.00 84.94 79 ALA A C 1
ATOM 603 O O . ALA A 1 79 ? -15.092 -4.425 -18.464 1.00 84.94 79 ALA A O 1
ATOM 604 N N . PRO A 1 80 ? -14.065 -5.765 -19.945 1.00 81.62 80 PRO A N 1
ATOM 605 C CA . PRO A 1 80 ? -14.731 -6.981 -19.468 1.00 81.62 80 PRO A CA 1
ATOM 606 C C . PRO A 1 80 ? -14.314 -7.394 -18.049 1.00 81.62 80 PRO A C 1
ATOM 608 O O . PRO A 1 80 ? -15.096 -8.005 -17.319 1.00 81.62 80 PRO A O 1
ATOM 611 N N . TYR A 1 81 ? -13.082 -7.065 -17.654 1.00 76.38 81 TYR A N 1
ATOM 612 C CA . TYR A 1 81 ? -12.479 -7.461 -16.382 1.00 76.38 81 TYR A CA 1
ATOM 613 C C . TYR A 1 81 ? -11.753 -6.281 -15.708 1.00 76.38 81 TYR A C 1
ATOM 615 O O . TYR A 1 81 ? -10.531 -6.349 -15.526 1.00 76.38 81 TYR A O 1
ATOM 623 N N . PRO A 1 82 ? -12.441 -5.180 -15.350 1.00 67.88 82 PRO A N 1
ATOM 624 C CA . PRO A 1 82 ? -11.786 -4.021 -14.762 1.00 67.88 82 PRO A CA 1
ATOM 625 C C . PRO A 1 82 ? -11.305 -4.363 -13.349 1.00 67.88 82 PRO A C 1
ATOM 627 O O . PRO A 1 82 ? -12.070 -4.832 -12.504 1.00 67.88 82 PRO A O 1
ATOM 630 N N . ASP A 1 83 ? -10.026 -4.121 -13.079 1.00 61.66 83 ASP A N 1
ATOM 631 C CA . ASP A 1 83 ? -9.467 -4.233 -11.735 1.00 61.66 83 ASP A CA 1
ATOM 632 C C . ASP A 1 83 ? -8.332 -3.228 -11.526 1.00 61.66 83 ASP A C 1
ATOM 634 O O . ASP A 1 83 ? -7.856 -2.577 -12.453 1.00 61.66 83 ASP A O 1
ATOM 638 N N . GLY A 1 84 ? -7.937 -3.071 -10.271 1.00 51.47 84 GLY A N 1
ATOM 639 C CA . GLY A 1 84 ? -6.888 -2.184 -9.811 1.00 51.47 84 GLY A CA 1
ATOM 640 C C . GLY A 1 84 ? -5.819 -2.926 -9.014 1.00 51.47 84 GLY A C 1
ATOM 641 O O . GLY A 1 84 ? -5.431 -2.410 -7.969 1.00 51.47 84 GLY A O 1
ATOM 642 N N . GLN A 1 85 ? -5.374 -4.132 -9.418 1.00 51.19 85 GLN A N 1
ATOM 643 C CA . GLN A 1 85 ? -4.430 -4.920 -8.585 1.00 51.19 85 GLN A CA 1
ATOM 644 C C . GLN A 1 85 ? -3.269 -5.669 -9.284 1.00 51.19 85 GLN A C 1
ATOM 646 O O . GLN A 1 85 ? -3.446 -6.745 -9.827 1.00 51.19 85 GLN A O 1
ATOM 651 N N . ILE A 1 86 ? -2.032 -5.200 -9.109 1.00 45.28 86 ILE A N 1
ATOM 652 C CA . ILE A 1 86 ? -0.768 -5.820 -9.535 1.00 45.28 86 ILE A CA 1
ATOM 653 C C . ILE A 1 86 ? 0.121 -5.848 -8.307 1.00 45.28 86 ILE A C 1
ATOM 655 O O . ILE A 1 86 ? 0.223 -4.894 -7.535 1.00 45.28 86 ILE A O 1
ATOM 659 N N . VAL A 1 87 ? 0.783 -6.980 -8.149 1.00 46.94 87 VAL A N 1
ATOM 660 C CA . VAL A 1 87 ? 1.927 -7.110 -7.264 1.00 46.94 87 VAL A CA 1
ATOM 661 C C . VAL A 1 87 ? 3.134 -7.188 -8.183 1.00 46.94 87 VAL A C 1
ATOM 663 O O . VAL A 1 87 ? 3.188 -8.143 -8.960 1.00 46.94 87 VAL A O 1
ATOM 666 N N . PRO A 1 88 ? 4.076 -6.232 -8.116 1.00 45.56 88 PRO A N 1
ATOM 667 C CA . PRO A 1 88 ? 5.383 -6.369 -8.722 1.00 45.56 88 PRO A CA 1
ATOM 668 C C . PRO A 1 88 ? 5.951 -7.703 -8.264 1.00 45.56 88 PRO A C 1
ATOM 670 O O . PRO A 1 88 ? 6.198 -7.934 -7.079 1.00 45.56 88 PRO A O 1
ATOM 673 N N . GLN A 1 89 ? 6.062 -8.620 -9.205 1.00 49.94 89 GLN A N 1
ATOM 674 C CA . GLN A 1 89 ? 6.771 -9.869 -9.033 1.00 49.94 89 GLN A CA 1
ATOM 675 C C . GLN A 1 89 ? 7.986 -9.800 -9.937 1.00 49.94 89 GLN A C 1
ATOM 677 O O . GLN A 1 89 ? 7.997 -9.074 -10.926 1.00 49.94 89 GLN A O 1
ATOM 682 N N . HIS A 1 90 ? 9.030 -10.521 -9.554 1.00 52.72 90 HIS A N 1
ATOM 683 C CA . HIS A 1 90 ? 10.270 -10.507 -10.308 1.00 52.72 90 HIS A CA 1
ATOM 684 C C . HIS A 1 90 ? 10.032 -11.008 -11.734 1.00 52.72 90 HIS A C 1
ATOM 686 O O . HIS A 1 90 ? 9.371 -12.024 -11.931 1.00 52.72 90 HIS A O 1
ATOM 692 N N . ASP A 1 91 ? 10.572 -10.287 -12.715 1.00 57.12 91 ASP A N 1
ATOM 693 C CA . ASP A 1 91 ? 10.432 -10.590 -14.137 1.00 57.12 91 ASP A CA 1
ATOM 694 C C . ASP A 1 91 ? 11.070 -11.946 -14.473 1.00 57.12 91 ASP A C 1
ATOM 696 O O . ASP A 1 91 ? 12.264 -12.049 -14.751 1.00 57.12 91 ASP A O 1
ATOM 700 N N . SER A 1 92 ? 10.273 -13.012 -14.477 1.00 58.97 92 SER A N 1
ATOM 701 C CA . SER A 1 92 ? 10.699 -14.320 -14.969 1.00 58.97 92 SER A CA 1
ATOM 702 C C . SER A 1 92 ? 9.666 -14.881 -15.924 1.00 58.97 92 SER A C 1
ATOM 704 O O . SER A 1 92 ? 8.487 -14.969 -15.586 1.00 58.97 92 SER A O 1
ATOM 706 N N . LEU A 1 93 ? 10.118 -15.343 -17.093 1.00 63.78 93 LEU A N 1
ATOM 707 C CA . LEU A 1 93 ? 9.256 -15.983 -18.090 1.00 63.78 93 LEU A CA 1
ATOM 708 C C . LEU A 1 93 ? 8.488 -17.182 -17.503 1.00 63.78 93 LEU A C 1
ATOM 710 O O . LEU A 1 93 ? 7.357 -17.435 -17.895 1.00 63.78 93 LEU A O 1
ATOM 714 N N . LYS A 1 94 ? 9.053 -17.870 -16.500 1.00 65.56 94 LYS A N 1
ATOM 715 C CA . LYS A 1 94 ? 8.407 -19.001 -15.807 1.00 65.56 94 LYS A CA 1
ATOM 716 C C . LYS A 1 94 ? 7.128 -18.611 -15.051 1.00 65.56 94 LYS A C 1
ATOM 718 O O . LYS A 1 94 ? 6.324 -19.484 -14.731 1.00 65.56 94 LYS A O 1
ATOM 723 N N . LEU A 1 95 ? 6.944 -17.326 -14.741 1.00 65.06 95 LEU A N 1
ATOM 724 C CA . LEU A 1 95 ? 5.750 -16.814 -14.062 1.00 65.06 95 LEU A CA 1
ATOM 725 C C . LEU A 1 95 ? 4.607 -16.499 -15.040 1.00 65.06 95 LEU A C 1
ATOM 727 O O . LEU A 1 95 ? 3.459 -16.368 -14.617 1.00 65.06 95 LEU A O 1
ATOM 731 N N . TYR A 1 96 ? 4.896 -16.435 -16.342 1.00 69.75 96 TYR A N 1
ATOM 732 C CA . TYR A 1 96 ? 3.900 -16.215 -17.383 1.00 69.75 96 TYR A CA 1
ATOM 733 C C . TYR A 1 96 ? 3.228 -17.545 -17.715 1.00 69.75 96 TYR A C 1
ATOM 735 O O . TYR A 1 96 ? 3.775 -18.387 -18.423 1.00 69.75 96 TYR A O 1
ATOM 743 N N . ARG A 1 97 ? 2.031 -17.749 -17.166 1.00 71.19 97 ARG A N 1
ATOM 744 C CA . ARG A 1 97 ? 1.170 -18.879 -17.531 1.00 71.19 97 ARG A CA 1
ATOM 745 C C . ARG A 1 97 ? 0.360 -18.526 -18.770 1.00 71.19 97 ARG A C 1
ATOM 747 O O . ARG A 1 97 ? 0.029 -17.362 -18.983 1.00 71.19 97 ARG A O 1
ATOM 754 N N . GLU A 1 98 ? -0.021 -19.529 -19.552 1.00 76.50 98 GLU A N 1
ATOM 755 C CA . GLU A 1 98 ? -0.981 -19.320 -20.636 1.00 76.50 98 GLU A CA 1
ATOM 756 C C . GLU A 1 98 ? -2.249 -18.636 -20.101 1.00 76.50 98 GLU A C 1
ATOM 758 O O . GLU A 1 98 ? -2.761 -18.974 -19.032 1.00 76.50 98 GLU A O 1
ATOM 763 N N . GLY A 1 99 ? -2.706 -17.608 -20.816 1.00 74.31 99 GLY A N 1
ATOM 764 C CA . GLY A 1 99 ? -3.839 -16.782 -20.404 1.00 74.31 99 GLY A CA 1
ATOM 765 C C . GLY A 1 99 ? -3.532 -15.700 -19.359 1.00 74.31 99 GLY A C 1
ATOM 766 O O . GLY A 1 99 ? -4.416 -14.890 -19.084 1.00 74.31 99 GLY A O 1
ATOM 767 N N . SER A 1 100 ? -2.308 -15.599 -18.816 1.00 73.12 100 SER A N 1
ATOM 768 C CA . SER A 1 100 ? -1.965 -14.574 -17.806 1.00 73.12 100 SER A CA 1
ATOM 769 C C . SER A 1 100 ? -2.153 -13.139 -18.307 1.00 73.12 100 SER A C 1
ATOM 771 O O . SER A 1 100 ? -2.486 -12.252 -17.527 1.00 73.12 100 SER A O 1
ATOM 773 N N . LEU A 1 101 ? -1.975 -12.933 -19.613 1.00 77.62 101 LEU A N 1
ATOM 774 C CA . LEU A 1 101 ? -2.133 -11.658 -20.313 1.00 77.62 101 LEU A CA 1
ATOM 775 C C . LEU A 1 101 ? -3.530 -11.460 -20.919 1.00 77.62 101 LEU A C 1
ATOM 777 O O . LEU A 1 101 ? -3.821 -10.365 -21.400 1.00 77.62 101 LEU A O 1
ATOM 781 N N . GLN A 1 102 ? -4.381 -12.493 -20.925 1.00 83.12 102 GLN A N 1
ATOM 782 C CA . GLN A 1 102 ? -5.621 -12.493 -21.705 1.00 83.12 102 GLN A CA 1
ATOM 783 C C . GLN A 1 102 ? -6.572 -11.389 -21.242 1.00 83.12 102 GLN A C 1
ATOM 785 O O . GLN A 1 102 ? -6.995 -10.576 -22.053 1.00 83.12 102 GLN A O 1
ATOM 790 N N . HIS A 1 103 ? -6.829 -11.289 -19.934 1.00 80.44 103 HIS A N 1
ATOM 791 C CA . HIS A 1 103 ? -7.721 -10.260 -19.393 1.00 80.44 103 HIS A CA 1
ATOM 792 C C . HIS A 1 103 ? -7.212 -8.841 -19.675 1.00 80.44 103 HIS A C 1
ATOM 794 O O . HIS A 1 103 ? -7.997 -7.971 -20.041 1.00 80.44 103 HIS A O 1
ATOM 800 N N . SER A 1 104 ? -5.900 -8.609 -19.545 1.00 80.44 104 SER A N 1
ATOM 801 C CA . SER A 1 104 ? -5.276 -7.315 -19.850 1.00 80.44 104 SER A CA 1
ATOM 802 C C . SER A 1 104 ? -5.427 -6.966 -21.334 1.00 80.44 104 SER A C 1
ATOM 804 O O . SER A 1 104 ? -5.758 -5.830 -21.675 1.00 80.44 104 SER A O 1
ATOM 806 N N . GLY A 1 105 ? -5.236 -7.951 -22.218 1.00 86.25 105 GLY A N 1
ATOM 807 C CA . GLY A 1 105 ? -5.460 -7.813 -23.655 1.00 86.25 105 GLY A CA 1
ATOM 808 C C . GLY A 1 105 ? -6.920 -7.510 -23.998 1.00 86.25 105 GLY A C 1
ATOM 809 O O . GLY A 1 105 ? -7.178 -6.538 -24.706 1.00 86.25 105 GLY A O 1
ATOM 810 N N . ASP A 1 106 ? -7.864 -8.281 -23.457 1.00 87.38 106 ASP A N 1
ATOM 811 C CA . ASP A 1 106 ? -9.307 -8.123 -23.690 1.00 87.38 106 ASP A CA 1
ATOM 812 C C . ASP A 1 106 ? -9.798 -6.741 -23.238 1.00 87.38 106 ASP A C 1
ATOM 814 O O . ASP A 1 106 ? -10.482 -6.038 -23.987 1.00 87.38 106 ASP A O 1
ATOM 818 N N . ASN A 1 107 ? -9.382 -6.317 -22.041 1.00 87.31 107 ASN A N 1
ATOM 819 C CA . ASN A 1 107 ? -9.662 -4.991 -21.496 1.00 87.31 107 ASN A CA 1
ATOM 820 C C . ASN A 1 107 ? -9.131 -3.878 -22.407 1.00 87.31 107 ASN A C 1
ATOM 822 O O . ASN A 1 107 ? -9.849 -2.925 -22.714 1.00 87.31 107 ASN A O 1
ATOM 826 N N . LEU A 1 108 ? -7.875 -3.992 -22.847 1.00 88.75 108 LEU A N 1
ATOM 827 C CA . LEU A 1 108 ? -7.226 -2.964 -23.652 1.00 88.75 108 LEU A CA 1
ATOM 828 C C . LEU A 1 108 ? -7.816 -2.877 -25.065 1.00 88.75 108 LEU A C 1
ATOM 830 O O . LEU A 1 108 ? -8.015 -1.775 -25.575 1.00 88.75 108 LEU A O 1
ATOM 834 N N . VAL A 1 109 ? -8.134 -4.014 -25.690 1.00 90.69 109 VAL A N 1
ATOM 835 C CA . VAL A 1 109 ? -8.798 -4.046 -27.001 1.00 90.69 109 VAL A CA 1
ATOM 836 C C . VAL A 1 109 ? -10.190 -3.420 -26.908 1.00 90.69 109 VAL A C 1
ATOM 838 O O . VAL A 1 109 ? -10.534 -2.593 -27.756 1.00 90.69 109 VAL A O 1
ATOM 841 N N . ALA A 1 110 ? -10.969 -3.753 -25.873 1.00 90.25 110 ALA A N 1
ATOM 842 C CA . ALA A 1 110 ? -12.289 -3.162 -25.651 1.00 90.25 110 ALA A CA 1
ATOM 843 C C . ALA A 1 110 ? -12.208 -1.641 -25.439 1.00 90.25 110 ALA A C 1
ATOM 845 O O . ALA A 1 110 ? -12.930 -0.886 -26.099 1.00 90.25 110 ALA A O 1
ATOM 846 N N . LEU A 1 111 ? -11.280 -1.185 -24.588 1.00 90.50 111 LEU A N 1
ATOM 847 C CA . LEU A 1 111 ? -11.053 0.237 -24.326 1.00 90.50 111 LEU A CA 1
ATOM 848 C C . LEU A 1 111 ? -10.648 0.988 -25.597 1.00 90.50 111 LEU A C 1
ATOM 850 O O . LEU A 1 111 ? -11.288 1.974 -25.959 1.00 90.50 111 LEU A O 1
ATOM 854 N N . LEU A 1 112 ? -9.607 0.523 -26.294 1.00 91.12 112 LEU A N 1
ATOM 855 C CA . LEU A 1 112 ? -9.095 1.194 -27.489 1.00 91.12 112 LEU A CA 1
ATOM 856 C C . LEU A 1 112 ? -10.145 1.243 -28.595 1.00 91.12 112 LEU A C 1
ATOM 858 O O . LEU A 1 112 ? -10.305 2.279 -29.238 1.00 91.12 112 LEU A O 1
ATOM 862 N N . ARG A 1 113 ? -10.907 0.166 -28.796 1.00 90.56 113 ARG A N 1
ATOM 863 C CA . ARG A 1 113 ? -12.001 0.153 -29.772 1.00 90.56 113 ARG A CA 1
ATOM 864 C C . ARG A 1 113 ? -13.100 1.150 -29.407 1.00 90.56 113 ARG A C 1
ATOM 866 O O . ARG A 1 113 ? -13.552 1.890 -30.275 1.00 90.56 113 ARG A O 1
ATOM 873 N N . SER A 1 114 ? -13.504 1.210 -28.139 1.00 90.62 114 SER A N 1
ATOM 874 C CA . SER A 1 114 ? -14.502 2.185 -27.692 1.00 90.62 114 SER A CA 1
ATOM 875 C C . SER A 1 114 ? -14.019 3.626 -27.862 1.00 90.62 114 SER A C 1
ATOM 877 O O . SER A 1 114 ? -14.778 4.463 -28.342 1.00 90.62 114 SER A O 1
ATOM 879 N N . VAL A 1 115 ? -12.768 3.915 -27.504 1.00 90.06 115 VAL A N 1
ATOM 880 C CA . VAL A 1 115 ? -12.176 5.259 -27.595 1.00 90.06 115 VAL A CA 1
ATOM 881 C C . VAL A 1 115 ? -12.036 5.697 -29.050 1.00 90.06 115 VAL A C 1
ATOM 883 O O . VAL A 1 115 ? -12.449 6.796 -29.409 1.00 90.06 115 VAL A O 1
ATOM 886 N N . THR A 1 116 ? -11.500 4.829 -29.907 1.00 89.81 116 THR A N 1
ATOM 887 C CA . THR A 1 116 ? -11.228 5.155 -31.315 1.00 89.81 116 THR A CA 1
ATOM 888 C C . THR A 1 116 ? -12.486 5.272 -32.177 1.00 89.81 116 THR A C 1
ATOM 890 O O . THR A 1 116 ? -12.433 5.887 -33.242 1.00 89.81 116 THR A O 1
ATOM 893 N N . LEU A 1 117 ? -13.619 4.731 -31.720 1.00 90.50 117 LEU A N 1
ATOM 894 C CA . LEU A 1 117 ? -14.931 4.891 -32.354 1.00 90.50 117 LEU A CA 1
ATOM 895 C C . LEU A 1 117 ? -15.777 6.010 -31.728 1.00 90.50 117 LEU A C 1
ATOM 897 O O . LEU A 1 117 ? -16.817 6.351 -32.282 1.00 90.50 117 LEU A O 1
ATOM 901 N N . SER A 1 118 ? -15.366 6.573 -30.588 1.00 88.31 118 SER A N 1
ATOM 902 C CA . SER A 1 118 ? -16.181 7.535 -29.848 1.00 88.31 118 SER A CA 1
ATOM 903 C C . SER A 1 118 ? -16.188 8.920 -30.497 1.00 88.31 118 SER A C 1
ATOM 905 O O . SER A 1 118 ? -15.141 9.501 -30.801 1.00 88.31 118 SER A O 1
ATOM 907 N N . ASP A 1 119 ? -17.381 9.496 -30.627 1.00 85.31 119 ASP A N 1
ATOM 908 C CA . ASP A 1 119 ? -17.564 10.897 -31.011 1.00 85.31 119 ASP A CA 1
ATOM 909 C C . ASP A 1 119 ? -17.153 11.860 -29.883 1.00 85.31 119 ASP A C 1
ATOM 911 O O . ASP A 1 119 ? -16.677 12.965 -30.141 1.00 85.31 119 ASP A O 1
ATOM 915 N N . GLU A 1 120 ? -17.246 11.421 -28.623 1.00 82.19 120 GLU A N 1
ATOM 916 C CA . GLU A 1 120 ? -16.858 12.206 -27.441 1.00 82.19 120 GLU A CA 1
ATOM 917 C C . GLU A 1 120 ? -15.349 12.497 -27.414 1.00 82.19 120 GLU A C 1
ATOM 919 O O . GLU A 1 120 ? -14.915 13.504 -26.854 1.00 82.19 120 GLU A O 1
ATOM 924 N N . PHE A 1 121 ? -14.536 11.654 -28.063 1.00 81.44 121 PHE A N 1
ATOM 925 C CA . PHE A 1 121 ? -13.082 11.829 -28.136 1.00 81.44 121 PHE A CA 1
ATOM 926 C C . PHE A 1 121 ? -12.676 13.138 -28.837 1.00 81.44 121 PHE A C 1
ATOM 928 O O . PHE A 1 121 ? -11.618 13.716 -28.558 1.00 81.44 121 PHE A O 1
ATOM 935 N N . GLU A 1 122 ? -13.527 13.668 -29.721 1.00 74.50 122 GLU A N 1
ATOM 936 C CA . GLU A 1 122 ? -13.277 14.956 -30.372 1.00 74.50 122 GLU A CA 1
ATOM 937 C C . GLU A 1 122 ? -13.365 16.135 -29.398 1.00 74.50 122 GLU A C 1
ATOM 939 O O . GLU A 1 122 ? -12.633 17.117 -29.563 1.00 74.50 122 GLU A O 1
ATOM 944 N N . GLN A 1 123 ? -14.186 16.015 -28.352 1.00 71.00 123 GLN A N 1
ATOM 945 C CA . GLN A 1 123 ? -14.446 17.075 -27.374 1.00 71.00 123 GLN A CA 1
ATOM 946 C C . GLN A 1 123 ? -13.284 17.259 -26.384 1.00 71.00 123 GLN A C 1
ATOM 948 O O . GLN A 1 123 ? -13.096 18.349 -25.848 1.00 71.00 123 GLN A O 1
ATOM 953 N N . GLN A 1 124 ? -12.428 16.243 -26.233 1.00 68.69 124 GLN A N 1
ATOM 954 C CA . GLN A 1 124 ? -11.291 16.228 -25.300 1.00 68.69 124 GLN A CA 1
ATOM 955 C C . GLN A 1 124 ? -10.201 17.280 -25.609 1.00 68.69 124 GLN A C 1
ATOM 957 O O . GLN A 1 124 ? -9.392 17.601 -24.750 1.00 68.69 124 GLN A O 1
ATOM 962 N N . ARG A 1 125 ? -10.165 17.867 -26.818 1.00 58.72 125 ARG A N 1
ATOM 963 C CA . ARG A 1 125 ? -9.185 18.919 -27.185 1.00 58.72 125 ARG A CA 1
ATOM 964 C C . ARG A 1 125 ? -9.630 20.333 -26.771 1.00 58.72 125 ARG A C 1
ATOM 966 O O . ARG A 1 125 ? -8.792 21.223 -26.669 1.00 58.72 125 ARG A O 1
ATOM 973 N N . ASN A 1 126 ? -10.929 20.543 -26.540 1.00 51.41 126 ASN A N 1
ATOM 974 C CA . ASN A 1 126 ? -11.492 21.849 -26.164 1.00 51.41 126 ASN A CA 1
ATOM 975 C C . ASN A 1 126 ? -11.512 22.077 -24.649 1.00 51.41 126 ASN A C 1
ATOM 977 O O . ASN A 1 126 ? -11.744 23.197 -24.192 1.00 51.41 126 ASN A O 1
ATOM 981 N N . VAL A 1 127 ? -11.249 21.029 -23.870 1.00 51.56 127 VAL A N 1
ATOM 982 C CA . VAL A 1 127 ? -10.984 21.150 -22.444 1.00 51.56 127 VAL A CA 1
ATOM 983 C C . VAL A 1 127 ? -9.561 21.685 -22.336 1.00 51.56 127 VAL A C 1
ATOM 985 O O . VAL A 1 127 ? -8.591 20.945 -22.478 1.00 51.56 127 VAL A O 1
ATOM 988 N N . SER A 1 128 ? -9.405 23.004 -22.167 1.00 42.53 128 SER A N 1
ATOM 989 C CA . SER A 1 128 ? -8.112 23.541 -21.736 1.00 42.53 128 SER A CA 1
ATOM 990 C C . SER A 1 128 ? -7.695 22.718 -20.524 1.00 42.53 128 SER A C 1
ATOM 992 O O . SER A 1 128 ? -8.540 22.556 -19.640 1.00 42.53 128 SER A O 1
ATOM 994 N N . TRP A 1 129 ? -6.455 22.225 -20.473 1.00 47.44 129 TRP A N 1
ATOM 995 C CA . TRP A 1 129 ? -5.855 21.624 -19.280 1.00 47.44 129 TRP A CA 1
ATOM 996 C C . TRP A 1 129 ? -5.789 22.684 -18.171 1.00 47.44 129 TRP A C 1
ATOM 998 O O . TRP A 1 129 ? -4.727 23.188 -17.817 1.00 47.44 129 TRP A O 1
ATOM 1008 N N . LYS A 1 130 ? -6.953 23.110 -17.679 1.00 42.38 130 LYS A N 1
ATOM 1009 C CA . LYS A 1 130 ? -7.110 23.950 -16.515 1.00 42.38 130 LYS A CA 1
ATOM 1010 C C . LYS A 1 130 ? -6.622 23.068 -15.397 1.00 42.38 130 LYS A C 1
ATOM 1012 O O . LYS A 1 130 ? -7.267 22.098 -15.017 1.00 42.38 130 LYS A O 1
ATOM 1017 N N . THR A 1 131 ? -5.461 23.428 -14.898 1.00 46.41 131 THR A N 1
ATOM 1018 C CA . THR A 1 131 ? -4.748 22.849 -13.768 1.00 46.41 131 THR A CA 1
ATOM 1019 C C . THR A 1 131 ? -5.551 22.857 -12.456 1.00 46.41 131 THR A C 1
ATOM 1021 O O . THR A 1 131 ? -4.981 22.568 -11.412 1.00 46.41 131 THR A O 1
ATOM 1024 N N . ASP A 1 132 ? -6.856 23.161 -12.481 1.00 45.59 132 ASP A N 1
ATOM 1025 C CA . ASP A 1 132 ? -7.627 23.583 -11.311 1.00 45.59 132 ASP A CA 1
ATOM 1026 C C . ASP A 1 132 ? -9.035 22.964 -11.178 1.00 45.59 132 ASP A C 1
ATOM 1028 O O . ASP A 1 132 ? -9.836 23.429 -10.372 1.00 45.59 132 ASP A O 1
ATOM 1032 N N . THR A 1 133 ? -9.380 21.892 -11.904 1.00 52.97 133 THR A N 1
ATOM 1033 C CA . THR A 1 133 ? -10.645 21.164 -11.656 1.00 52.97 133 THR A CA 1
ATOM 1034 C C . THR A 1 133 ? -10.440 19.987 -10.702 1.00 52.97 133 THR A C 1
ATOM 1036 O O . THR A 1 133 ? -10.711 18.831 -11.026 1.00 52.97 133 THR A O 1
ATOM 1039 N N . LYS A 1 134 ? -10.010 20.269 -9.461 1.00 54.66 134 LYS A N 1
ATOM 1040 C CA . LYS A 1 134 ? -9.983 19.255 -8.381 1.00 54.66 134 LYS A CA 1
ATOM 1041 C C . LYS A 1 134 ? -11.320 18.501 -8.251 1.00 54.66 134 LYS A C 1
ATOM 1043 O O . LYS A 1 134 ? -11.327 17.334 -7.877 1.00 54.66 134 LYS A O 1
ATOM 1048 N N . GLU A 1 135 ? -12.437 19.135 -8.611 1.00 54.47 135 GLU A N 1
ATOM 1049 C CA . GLU A 1 135 ? -13.794 18.578 -8.539 1.00 54.47 135 GLU A CA 1
ATOM 1050 C C . GLU A 1 135 ? -14.109 17.486 -9.580 1.00 54.47 135 GLU A C 1
ATOM 1052 O O . GLU A 1 135 ? -14.949 16.619 -9.310 1.00 54.47 135 GLU A O 1
ATOM 1057 N N . GLU A 1 136 ? -13.436 17.496 -10.735 1.00 57.59 136 GLU A N 1
ATOM 1058 C CA . GLU A 1 136 ? -13.663 16.542 -11.835 1.00 57.59 136 GLU A CA 1
ATOM 1059 C C . GLU A 1 136 ? -12.744 15.321 -11.772 1.00 57.59 136 GLU A C 1
ATOM 1061 O O . GLU A 1 136 ? -12.991 14.332 -12.469 1.00 57.59 136 GLU A O 1
ATOM 1066 N N . THR A 1 137 ? -11.734 15.356 -10.895 1.00 64.56 137 THR A N 1
ATOM 1067 C CA . THR A 1 137 ? -10.821 14.227 -10.717 1.00 64.56 137 THR A CA 1
ATOM 1068 C C . THR A 1 137 ? -11.614 12.968 -10.339 1.00 64.56 137 THR A C 1
ATOM 1070 O O . THR A 1 137 ? -12.447 12.995 -9.424 1.00 64.56 137 THR A O 1
ATOM 1073 N N . PRO A 1 138 ? -11.444 11.855 -11.071 1.00 66.25 138 PRO A N 1
ATOM 1074 C CA . PRO A 1 138 ? -12.182 10.637 -10.783 1.00 66.25 138 PRO A CA 1
ATOM 1075 C C . PRO A 1 138 ? -11.591 9.938 -9.555 1.00 66.25 138 PRO A C 1
ATOM 1077 O O . PRO A 1 138 ? -10.398 9.642 -9.492 1.00 66.25 138 PRO A O 1
ATOM 1080 N N . VAL A 1 139 ? -12.449 9.602 -8.601 1.00 68.94 139 VAL A N 1
ATOM 1081 C CA . VAL A 1 139 ? -12.146 8.659 -7.526 1.00 68.94 139 VAL A CA 1
ATOM 1082 C C . VAL A 1 139 ? -12.701 7.308 -7.935 1.00 68.94 139 VAL A C 1
ATOM 1084 O O . VAL A 1 139 ? -13.884 7.198 -8.254 1.00 68.94 139 VAL A O 1
ATOM 1087 N N . TYR A 1 140 ? -11.872 6.271 -7.925 1.00 69.44 140 TYR A N 1
ATOM 1088 C CA . TYR A 1 140 ? -12.305 4.931 -8.297 1.00 69.44 140 TYR A CA 1
ATOM 1089 C C . TYR A 1 140 ? -12.098 3.929 -7.173 1.00 69.44 140 TYR A C 1
ATOM 1091 O O . TYR A 1 140 ? -11.134 4.003 -6.412 1.00 69.44 140 TYR A O 1
ATOM 1099 N N . VAL A 1 141 ? -13.021 2.976 -7.088 1.00 68.12 141 VAL A N 1
ATOM 1100 C CA . VAL A 1 141 ? -12.955 1.853 -6.156 1.00 68.12 141 VAL A CA 1
ATOM 1101 C C . VAL A 1 141 ? -13.356 0.590 -6.876 1.00 68.12 141 VAL A C 1
ATOM 1103 O O . VAL A 1 141 ? -14.442 0.509 -7.446 1.00 68.12 141 VAL A O 1
ATOM 1106 N N . SER A 1 142 ? -12.502 -0.418 -6.788 1.00 62.66 142 SER A N 1
ATOM 1107 C CA . SER A 1 142 ? -12.827 -1.760 -7.248 1.00 62.66 142 SER A CA 1
ATOM 1108 C C . SER A 1 142 ? -13.338 -2.585 -6.073 1.00 62.66 142 SER A C 1
ATOM 1110 O O . SER A 1 142 ? -12.661 -2.715 -5.052 1.00 62.66 142 SER A O 1
ATOM 1112 N N . VAL A 1 143 ? -14.535 -3.151 -6.215 1.00 62.44 143 VAL A N 1
ATOM 1113 C CA . VAL A 1 143 ? -15.085 -4.141 -5.281 1.00 62.44 143 VAL A CA 1
ATOM 1114 C C . VAL A 1 143 ? -15.352 -5.409 -6.080 1.00 62.44 143 VAL A C 1
ATOM 1116 O O . VAL A 1 143 ? -16.191 -5.421 -6.979 1.00 62.44 143 VAL A O 1
ATOM 1119 N N . GLY A 1 144 ? -14.620 -6.485 -5.787 1.00 65.88 144 GLY A N 1
ATOM 1120 C CA . GLY A 1 144 ? -14.739 -7.735 -6.541 1.00 65.88 144 GLY A CA 1
ATOM 1121 C C . GLY A 1 144 ? -14.261 -7.585 -7.988 1.00 65.88 144 GLY A C 1
ATOM 1122 O O . GLY A 1 144 ? -13.076 -7.380 -8.219 1.00 65.88 144 GLY A O 1
ATOM 1123 N N . SER A 1 145 ? -15.153 -7.753 -8.967 1.00 62.56 145 SER A N 1
ATOM 1124 C CA . SER A 1 145 ? -14.876 -7.574 -10.409 1.00 62.56 145 SER A CA 1
ATOM 1125 C C . SER A 1 145 ? -15.473 -6.289 -10.990 1.00 62.56 145 SER A C 1
ATOM 1127 O O . SER A 1 145 ? -15.475 -6.111 -12.203 1.00 62.56 145 SER A O 1
ATOM 1129 N N . THR A 1 146 ? -16.046 -5.433 -10.144 1.00 62.69 146 THR A N 1
ATOM 1130 C CA . THR A 1 146 ? -16.734 -4.210 -10.569 1.00 62.69 146 THR A CA 1
ATOM 1131 C C . THR A 1 146 ? -15.960 -2.982 -10.122 1.00 62.69 146 THR A C 1
ATOM 1133 O O . THR A 1 146 ? -15.578 -2.880 -8.953 1.00 62.69 146 THR A O 1
ATOM 1136 N N . MET A 1 147 ? -15.758 -2.048 -11.050 1.00 71.44 147 MET A N 1
ATOM 1137 C CA . MET A 1 147 ? -15.093 -0.773 -10.808 1.00 71.44 147 MET A CA 1
ATOM 1138 C C . MET A 1 147 ? -16.133 0.345 -10.728 1.00 71.44 147 MET A C 1
ATOM 1140 O O . MET A 1 147 ? -16.841 0.622 -11.693 1.00 71.44 147 MET A O 1
ATOM 1144 N N . PHE A 1 148 ? -16.219 0.996 -9.573 1.00 73.44 148 PHE A N 1
ATOM 1145 C CA . PHE A 1 148 ? -17.061 2.167 -9.361 1.00 73.44 148 PHE A CA 1
ATOM 1146 C C . PHE A 1 148 ? -16.229 3.425 -9.567 1.00 73.44 148 PHE A C 1
ATOM 1148 O O . PHE A 1 148 ? -15.179 3.574 -8.944 1.00 73.44 148 PHE A O 1
ATOM 1155 N N . VAL A 1 149 ? -16.710 4.338 -10.411 1.00 73.31 149 VAL A N 1
ATOM 1156 C CA . VAL A 1 149 ? -16.084 5.644 -10.639 1.00 73.31 149 VAL A CA 1
ATOM 1157 C C . VAL A 1 149 ? -17.013 6.731 -10.114 1.00 73.31 149 VAL A C 1
ATOM 1159 O O . VAL A 1 149 ? -18.161 6.851 -10.536 1.00 73.31 149 VAL A O 1
ATOM 1162 N N . LEU A 1 150 ? -16.509 7.523 -9.177 1.00 73.69 150 LEU A N 1
ATOM 1163 C CA . LEU A 1 150 ? -17.180 8.659 -8.558 1.00 73.69 150 LEU A CA 1
ATOM 1164 C C . LEU A 1 150 ? -16.427 9.930 -8.954 1.00 73.69 150 LEU A C 1
ATOM 1166 O O . LEU A 1 150 ? -15.201 9.930 -9.025 1.00 73.69 150 LEU A O 1
ATOM 1170 N N . SER A 1 151 ? -17.130 11.038 -9.184 1.00 76.94 151 SER A N 1
ATOM 1171 C CA . SER A 1 151 ? -16.447 12.336 -9.241 1.00 76.94 151 SER A CA 1
ATOM 1172 C C . SER A 1 151 ? -15.981 12.740 -7.845 1.00 76.94 151 SER A C 1
ATOM 1174 O O . SER A 1 151 ? -16.680 12.458 -6.863 1.00 76.94 151 SER A O 1
ATOM 1176 N N . MET A 1 152 ? -14.852 13.444 -7.742 1.00 75.50 152 MET A N 1
ATOM 1177 C CA . MET A 1 152 ? -14.371 13.959 -6.457 1.00 75.50 152 MET A CA 1
ATOM 1178 C C . MET A 1 152 ? -15.429 14.827 -5.760 1.00 75.50 152 MET A C 1
ATOM 1180 O O . MET A 1 152 ? -15.604 14.720 -4.551 1.00 75.50 152 MET A O 1
ATOM 1184 N N . ALA A 1 153 ? -16.231 15.596 -6.508 1.00 80.25 153 ALA A N 1
ATOM 1185 C CA . ALA A 1 153 ? -17.358 16.346 -5.945 1.00 80.25 153 ALA A CA 1
ATOM 1186 C C . ALA A 1 153 ? -18.438 15.449 -5.301 1.00 80.25 153 ALA A C 1
ATOM 1188 O O . ALA A 1 153 ? -18.994 15.778 -4.250 1.00 80.25 153 ALA A O 1
ATOM 1189 N N . SER A 1 154 ? -18.755 14.306 -5.916 1.00 83.06 154 SER A N 1
ATOM 1190 C CA . SER A 1 154 ? -19.716 13.344 -5.354 1.00 83.06 154 SER A CA 1
ATOM 1191 C C . SER A 1 154 ? -19.135 12.615 -4.148 1.00 83.06 154 SER A C 1
ATOM 1193 O O . SER A 1 154 ? -19.836 12.428 -3.154 1.00 83.06 154 SER A O 1
ATOM 1195 N N . ALA A 1 155 ? -17.849 12.264 -4.217 1.00 83.12 155 ALA A N 1
ATOM 1196 C CA . ALA A 1 155 ? -17.108 11.678 -3.111 1.00 83.12 155 ALA A CA 1
ATOM 1197 C C . ALA A 1 155 ? -17.069 12.633 -1.906 1.00 83.12 155 ALA A C 1
ATOM 1199 O O . ALA A 1 155 ? -17.443 12.234 -0.808 1.00 83.12 155 ALA A O 1
ATOM 1200 N N . HIS A 1 156 ? -16.758 13.914 -2.124 1.00 87.00 156 HIS A N 1
ATOM 1201 C CA . HIS A 1 156 ? -16.765 14.945 -1.087 1.00 87.00 156 HIS A CA 1
ATOM 1202 C C . HIS A 1 156 ? -18.133 15.050 -0.399 1.00 87.00 156 HIS A C 1
ATOM 1204 O O . HIS A 1 156 ? -18.220 14.970 0.824 1.00 87.00 156 HIS A O 1
ATOM 1210 N N . ARG A 1 157 ? -19.234 15.130 -1.167 1.00 89.88 157 ARG A N 1
ATOM 1211 C CA . ARG A 1 157 ? -20.596 15.145 -0.594 1.00 89.88 157 ARG A CA 1
ATOM 1212 C C . ARG A 1 157 ? -20.889 13.899 0.242 1.00 89.88 157 ARG A C 1
ATOM 1214 O O . ARG A 1 157 ? -21.446 14.018 1.334 1.00 89.88 157 ARG A O 1
ATOM 1221 N N . LEU A 1 158 ? -20.500 12.721 -0.246 1.00 89.88 158 LEU A N 1
ATOM 1222 C CA . LEU A 1 158 ? -20.663 11.465 0.482 1.00 89.88 158 LEU A CA 1
ATOM 1223 C C . LEU A 1 158 ? -19.877 11.489 1.802 1.00 89.88 158 LEU A C 1
ATOM 1225 O O . LEU A 1 158 ? -20.453 11.221 2.857 1.00 89.88 158 LEU A O 1
ATOM 1229 N N . TYR A 1 159 ? -18.601 11.874 1.766 1.00 90.88 159 TYR A N 1
ATOM 1230 C CA . TYR A 1 159 ? -17.740 11.928 2.948 1.00 90.88 159 TYR A CA 1
ATOM 1231 C C . TYR A 1 159 ? -18.254 12.934 3.977 1.00 90.88 159 TYR A C 1
ATOM 1233 O O . TYR A 1 159 ? -18.412 12.576 5.143 1.00 90.88 159 TYR A O 1
ATOM 1241 N N . GLN A 1 160 ? -18.605 14.149 3.548 1.00 90.94 160 GLN A N 1
ATOM 1242 C CA . GLN A 1 160 ? -19.163 15.181 4.423 1.00 90.94 160 GLN A CA 1
ATOM 1243 C C . GLN A 1 160 ? -20.483 14.726 5.062 1.00 90.94 160 GLN A C 1
ATOM 1245 O O . GLN A 1 160 ? -20.664 14.879 6.270 1.00 90.94 160 GLN A O 1
ATOM 1250 N N . SER A 1 161 ? -21.374 14.083 4.297 1.00 91.81 161 SER A N 1
ATOM 1251 C CA . SER A 1 161 ? -22.623 13.536 4.847 1.00 91.81 161 SER A CA 1
ATOM 1252 C C . SER A 1 161 ? -22.374 12.450 5.901 1.00 91.81 161 SER A C 1
ATOM 1254 O O . SER A 1 161 ? -23.007 12.465 6.958 1.00 91.81 161 SER A O 1
ATOM 1256 N N . GLY A 1 162 ? -21.402 11.558 5.671 1.00 90.31 162 GLY A N 1
ATOM 1257 C CA . GLY A 1 162 ? -21.025 10.521 6.632 1.00 90.31 162 GLY A CA 1
ATOM 1258 C C . GLY A 1 162 ? -20.363 11.078 7.890 1.00 90.31 162 GLY A C 1
ATOM 1259 O O . GLY A 1 162 ? -20.647 10.595 8.987 1.00 90.31 162 GLY A O 1
ATOM 1260 N N . ILE A 1 163 ? -19.536 12.120 7.760 1.00 91.38 163 ILE A N 1
ATOM 1261 C CA . ILE A 1 163 ? -18.935 12.830 8.900 1.00 91.38 163 ILE A CA 1
ATOM 1262 C C . ILE A 1 163 ? -20.033 13.489 9.742 1.00 91.38 163 ILE A C 1
ATOM 1264 O O . ILE A 1 163 ? -20.077 13.281 10.954 1.00 91.38 163 ILE A O 1
ATOM 1268 N N . ILE A 1 164 ? -20.954 14.228 9.115 1.00 90.50 164 ILE A N 1
ATOM 1269 C CA . ILE A 1 164 ? -22.064 14.897 9.812 1.00 90.50 164 ILE A CA 1
ATOM 1270 C C . ILE A 1 164 ? -22.962 13.871 10.513 1.00 90.50 164 ILE A C 1
ATOM 1272 O O . ILE A 1 164 ? -23.269 14.035 11.696 1.00 90.50 164 ILE A O 1
ATOM 1276 N N . ALA A 1 165 ? -23.337 12.788 9.825 1.00 88.38 165 ALA A N 1
ATOM 1277 C CA . ALA A 1 165 ? -24.127 11.709 10.414 1.00 88.38 165 ALA A CA 1
ATOM 1278 C C . ALA A 1 165 ? -23.403 11.065 11.609 1.00 88.38 165 ALA A C 1
ATOM 1280 O O . ALA A 1 165 ? -24.013 10.827 12.652 1.00 88.38 165 ALA A O 1
ATOM 1281 N N . SER A 1 166 ? -22.092 10.842 11.495 1.00 88.12 166 SER A N 1
ATOM 1282 C CA . SER A 1 166 ? -21.284 10.261 12.570 1.00 88.12 166 SER A CA 1
ATOM 1283 C C . SER A 1 166 ? -21.188 11.185 13.785 1.00 88.12 166 SER A C 1
ATOM 1285 O O . SER A 1 166 ? -21.372 10.729 14.913 1.00 88.12 166 SER A O 1
ATOM 1287 N N . LEU A 1 167 ? -20.971 12.487 13.577 1.00 87.62 167 LEU A N 1
ATOM 1288 C CA . LEU A 1 167 ? -20.972 13.490 14.648 1.00 87.62 167 LEU A CA 1
ATOM 1289 C C . LEU A 1 167 ? -22.334 13.568 15.347 1.00 87.62 167 LEU A C 1
ATOM 1291 O O . LEU A 1 167 ? -22.399 13.591 16.579 1.00 87.62 167 LEU A O 1
ATOM 1295 N N . PHE A 1 168 ? -23.424 13.553 14.577 1.00 84.38 168 PHE A N 1
ATOM 1296 C CA . PHE A 1 168 ? -24.776 13.538 15.127 1.00 84.38 168 PHE A CA 1
ATOM 1297 C C . PHE A 1 168 ? -25.005 12.306 16.014 1.00 84.38 168 PHE A C 1
ATOM 1299 O O . PHE A 1 168 ? -25.459 12.442 17.151 1.00 84.38 168 PHE A O 1
ATOM 1306 N N . LEU A 1 169 ? -24.628 11.116 15.541 1.00 80.88 169 LEU A N 1
ATOM 1307 C CA . LEU A 1 169 ? -24.787 9.867 16.292 1.00 80.88 169 LEU A CA 1
ATOM 1308 C C . LEU A 1 169 ? -23.894 9.791 17.540 1.00 80.88 169 LEU A C 1
ATOM 1310 O O . LEU A 1 169 ? -24.331 9.279 18.569 1.00 80.88 169 LEU A O 1
ATOM 1314 N N . LEU A 1 170 ? -22.659 10.297 17.476 1.00 78.69 170 LEU A N 1
ATOM 1315 C CA . LEU A 1 170 ? -21.713 10.231 18.596 1.00 78.69 170 LEU A CA 1
ATOM 1316 C C . LEU A 1 170 ? -22.045 11.215 19.724 1.00 78.69 170 LEU A C 1
ATOM 1318 O O . LEU A 1 170 ? -21.845 10.874 20.894 1.00 78.69 170 LEU A O 1
ATOM 1322 N N . PHE A 1 171 ? -22.524 12.415 19.379 1.00 76.81 171 PHE A N 1
ATOM 1323 C CA . PHE A 1 171 ? -22.647 13.530 20.323 1.00 76.81 171 PHE A CA 1
ATOM 1324 C C . PHE A 1 171 ? -24.080 14.016 20.533 1.00 76.81 171 PHE A C 1
ATOM 1326 O O . PHE A 1 171 ? -24.469 14.276 21.670 1.00 76.81 171 PHE A O 1
ATOM 1333 N N . VAL A 1 172 ? -24.879 14.139 19.471 1.00 74.56 172 VAL A N 1
ATOM 1334 C CA . VAL A 1 172 ? -26.205 14.775 19.544 1.00 74.56 172 VAL A CA 1
ATOM 1335 C C . VAL A 1 172 ? -27.280 13.777 19.968 1.00 74.56 172 VAL A C 1
ATOM 1337 O O . VAL A 1 172 ? -28.073 14.074 20.860 1.00 74.56 172 VAL A O 1
ATOM 1340 N N . ALA A 1 173 ? -27.282 12.573 19.392 1.00 70.88 173 ALA A N 1
ATOM 1341 C CA . ALA A 1 173 ? -28.276 11.547 19.701 1.00 70.88 173 ALA A CA 1
ATOM 1342 C C . ALA A 1 173 ? -28.309 11.151 21.197 1.00 70.88 173 ALA A C 1
ATOM 1344 O O . ALA A 1 173 ? -29.409 11.096 21.752 1.00 70.88 173 ALA A O 1
ATOM 1345 N N . PRO A 1 174 ? -27.170 10.964 21.901 1.00 70.12 174 PRO A N 1
ATOM 1346 C CA . PRO A 1 174 ? -27.184 10.656 23.333 1.00 70.12 174 PRO A CA 1
ATOM 1347 C C . PRO A 1 174 ? -27.710 11.812 24.198 1.00 70.12 174 PRO A C 1
ATOM 1349 O O . PRO A 1 174 ? -28.433 11.577 25.165 1.00 70.12 174 PRO A O 1
ATOM 1352 N N . LEU A 1 175 ? -27.386 13.064 23.845 1.00 67.56 175 LEU A N 1
ATOM 1353 C CA . LEU A 1 175 ? -27.900 14.251 24.542 1.00 67.56 175 LEU A CA 1
ATOM 1354 C C . LEU A 1 175 ? -29.414 14.385 24.360 1.00 67.56 175 LEU A C 1
ATOM 1356 O O . LEU A 1 175 ? -30.129 14.669 25.318 1.00 67.56 175 LEU A O 1
ATOM 1360 N N . PHE A 1 176 ? -29.907 14.128 23.147 1.00 66.62 176 PHE A N 1
ATOM 1361 C CA . PHE A 1 176 ? -31.331 14.164 22.834 1.00 66.62 176 PHE A CA 1
ATOM 1362 C C . PHE A 1 176 ? -32.103 13.048 23.551 1.00 66.62 176 PHE A C 1
ATOM 1364 O O . PHE A 1 176 ? -33.156 13.304 24.128 1.00 66.62 176 PHE A O 1
ATOM 1371 N N . GLN A 1 177 ? -31.552 11.830 23.603 1.00 66.94 177 GLN A N 1
ATOM 1372 C CA . GLN A 1 177 ? -32.117 10.730 24.394 1.00 66.94 177 GLN A CA 1
ATOM 1373 C C . GLN A 1 177 ? -32.172 11.066 25.888 1.00 66.94 177 GLN A C 1
ATOM 1375 O O . GLN A 1 177 ? -33.178 10.790 26.538 1.00 66.94 177 GLN A O 1
ATOM 1380 N N . HIS A 1 178 ? -31.126 11.693 26.433 1.00 63.59 178 HIS A N 1
ATOM 1381 C CA . HIS A 1 178 ? -31.118 12.122 27.828 1.00 63.59 178 HIS A CA 1
ATOM 1382 C C . HIS A 1 178 ? -32.175 13.206 28.097 1.00 63.59 178 HIS A C 1
ATOM 1384 O O . HIS A 1 178 ? -32.951 13.067 29.042 1.00 63.59 178 HIS A O 1
ATOM 1390 N N . ALA A 1 179 ? -32.277 14.216 27.224 1.00 63.50 179 ALA A N 1
ATOM 1391 C CA . ALA A 1 179 ? -33.284 15.275 27.313 1.00 63.50 179 ALA A CA 1
ATOM 1392 C C . ALA A 1 179 ? -34.725 14.736 27.220 1.00 63.50 179 ALA A C 1
ATOM 1394 O O . ALA A 1 179 ? -35.587 15.148 27.993 1.00 63.50 179 ALA A O 1
ATOM 1395 N N . LEU A 1 180 ? -34.978 13.774 26.325 1.00 64.12 180 LEU A N 1
ATOM 1396 C CA . LEU A 1 180 ? -36.283 13.120 26.178 1.00 64.12 180 LEU A CA 1
ATOM 1397 C C . LEU A 1 180 ? -36.616 12.158 27.322 1.00 64.12 180 LEU A C 1
ATOM 1399 O O . LEU A 1 180 ? -37.790 11.957 27.622 1.00 64.12 180 LEU A O 1
ATOM 1403 N N . SER A 1 181 ? -35.610 11.562 27.971 1.00 59.62 181 SER A N 1
ATOM 1404 C CA . SER A 1 181 ? -35.829 10.608 29.066 1.00 59.62 181 SER A CA 1
ATOM 1405 C C . SER A 1 181 ? -36.443 11.235 30.322 1.00 59.62 181 SER A C 1
ATOM 1407 O O . SER A 1 181 ? -36.826 10.500 31.231 1.00 59.62 181 SER A O 1
ATOM 1409 N N . GLY A 1 182 ? -36.567 12.569 30.375 1.00 46.97 182 GLY A N 1
ATOM 1410 C CA . GLY A 1 182 ? -37.463 13.275 31.295 1.00 46.97 182 GLY A CA 1
ATOM 1411 C C . GLY A 1 182 ? -37.204 13.047 32.786 1.00 46.97 182 GLY A C 1
ATOM 1412 O O . GLY A 1 182 ? -38.046 13.402 33.605 1.00 46.97 182 GLY A O 1
ATOM 1413 N N . LYS A 1 183 ? -36.062 12.465 33.174 1.00 49.41 183 LYS A N 1
ATOM 1414 C CA . LYS A 1 183 ? -35.668 12.334 34.580 1.00 49.41 183 LYS A CA 1
ATOM 1415 C C . LYS A 1 183 ? -35.161 13.682 35.080 1.00 49.41 183 LYS A C 1
ATOM 1417 O O . LYS A 1 183 ? -33.960 13.902 35.195 1.00 49.41 183 LYS A O 1
ATOM 1422 N N . SER A 1 184 ? -36.085 14.601 35.351 1.00 44.56 184 SER A N 1
ATOM 1423 C CA . SER A 1 184 ? -35.780 15.737 36.210 1.00 44.56 184 SER A CA 1
ATOM 1424 C C . SER A 1 184 ? -35.633 15.202 37.632 1.00 44.56 184 SER A C 1
ATOM 1426 O O . SER A 1 184 ? -36.621 14.774 38.233 1.00 44.56 184 SER A O 1
ATOM 1428 N N . ASP A 1 185 ? -34.424 15.223 38.183 1.00 44.12 185 ASP A N 1
ATOM 1429 C CA . ASP A 1 185 ? -34.259 15.141 39.631 1.00 44.12 185 ASP A CA 1
ATOM 1430 C C . ASP A 1 185 ? -34.926 16.388 40.230 1.00 44.12 185 ASP A C 1
ATOM 1432 O O . ASP A 1 185 ? -34.361 17.481 40.257 1.00 44.12 185 ASP A O 1
ATOM 1436 N N . ALA A 1 186 ? -36.182 16.235 40.654 1.00 43.00 186 ALA A N 1
ATOM 1437 C CA . ALA A 1 186 ? -37.079 17.304 41.095 1.00 43.00 186 ALA A CA 1
ATOM 1438 C C . ALA A 1 186 ? -36.693 17.937 42.452 1.00 43.00 186 ALA A C 1
ATOM 1440 O O . ALA A 1 186 ? -37.540 18.522 43.121 1.00 43.00 186 ALA A O 1
ATOM 1441 N N . ALA A 1 187 ? -35.434 17.818 42.883 1.00 47.38 187 ALA A N 1
ATOM 1442 C CA . ALA A 1 187 ? -34.988 18.286 44.193 1.00 47.38 187 ALA A CA 1
ATOM 1443 C C . ALA A 1 187 ? -34.324 19.677 44.171 1.00 47.38 187 ALA A C 1
ATOM 1445 O O . ALA A 1 187 ? -34.448 20.394 45.157 1.00 47.38 187 ALA A O 1
ATOM 1446 N N . HIS A 1 188 ? -33.667 20.104 43.079 1.00 42.31 188 HIS A N 1
ATOM 1447 C CA . HIS A 1 188 ? -32.999 21.419 43.021 1.00 42.31 188 HIS A CA 1
ATOM 1448 C C . HIS A 1 188 ? -32.934 22.016 41.595 1.00 42.31 188 HIS A C 1
ATOM 1450 O O . HIS A 1 188 ? -32.069 21.621 40.810 1.00 42.31 188 HIS A O 1
ATOM 1456 N N . PRO A 1 189 ? -33.787 23.001 41.247 1.00 45.59 189 PRO A N 1
ATOM 1457 C CA . PRO A 1 189 ? -33.846 23.573 39.896 1.00 45.59 189 PRO A CA 1
ATOM 1458 C C . PRO A 1 189 ? -32.582 24.361 39.494 1.00 45.59 189 PRO A C 1
ATOM 1460 O O . PRO A 1 189 ? -32.147 24.247 38.348 1.00 45.59 189 PRO A O 1
ATOM 1463 N N . ASP A 1 190 ? -31.904 25.033 40.432 1.00 44.78 190 ASP A N 1
ATOM 1464 C CA . ASP A 1 190 ? -30.722 25.873 40.138 1.00 44.78 190 ASP A CA 1
ATOM 1465 C C . ASP A 1 190 ? -29.395 25.090 40.056 1.00 44.78 190 ASP A C 1
ATOM 1467 O O . ASP A 1 190 ? -28.396 25.575 39.524 1.00 44.78 190 ASP A O 1
ATOM 1471 N N . ALA A 1 191 ? -29.375 23.837 40.526 1.00 44.03 191 ALA A N 1
ATOM 1472 C CA . ALA A 1 191 ? -28.213 22.950 40.427 1.00 44.03 191 ALA A CA 1
ATOM 1473 C C . ALA A 1 191 ? -28.136 22.216 39.072 1.00 44.03 191 ALA A C 1
ATOM 1475 O O . ALA A 1 191 ? -27.079 21.706 38.699 1.00 44.03 191 ALA A O 1
ATOM 1476 N N . SER A 1 192 ? -29.238 22.177 38.317 1.00 49.88 192 SER A N 1
ATOM 1477 C CA . SER A 1 192 ? -29.391 21.350 37.112 1.00 49.88 192 SER A CA 1
ATOM 1478 C C . SER A 1 192 ? -28.611 21.875 35.895 1.00 49.88 192 SER A C 1
ATOM 1480 O O . SER A 1 192 ? -27.951 21.100 35.199 1.00 49.88 192 SER A O 1
ATOM 1482 N N . GLN A 1 193 ? -28.581 23.194 35.665 1.00 45.47 193 GLN A N 1
ATOM 1483 C CA . GLN A 1 193 ? -27.784 23.796 34.583 1.00 45.47 193 GLN A CA 1
ATOM 1484 C C . GLN A 1 193 ? -26.280 23.795 34.901 1.00 45.47 193 GLN A C 1
ATOM 1486 O O . GLN A 1 193 ? -25.455 23.582 34.014 1.00 45.47 193 GLN A O 1
ATOM 1491 N N . PHE A 1 194 ? -25.904 23.961 36.176 1.00 43.06 194 PHE A N 1
ATOM 1492 C CA . PHE A 1 194 ? -24.499 23.932 36.598 1.00 43.06 194 PHE A CA 1
ATOM 1493 C C . PHE A 1 194 ? -23.919 22.502 36.671 1.00 43.06 194 PHE A C 1
ATOM 1495 O O . PHE A 1 194 ? -22.710 22.308 36.528 1.00 43.06 194 PHE A O 1
ATOM 1502 N N . ALA A 1 195 ? -24.767 21.485 36.859 1.00 52.16 195 ALA A N 1
ATOM 1503 C CA . ALA A 1 195 ? -24.385 20.071 36.828 1.00 52.16 195 ALA A CA 1
ATOM 1504 C C . ALA A 1 195 ? -24.279 19.508 35.397 1.00 52.16 195 ALA A C 1
ATOM 1506 O O . ALA A 1 195 ? -23.394 18.697 35.120 1.00 52.16 195 ALA A O 1
ATOM 1507 N N . THR A 1 196 ? -25.123 19.968 34.469 1.00 58.78 196 THR A N 1
ATOM 1508 C CA . THR A 1 196 ? -25.144 19.490 33.072 1.00 58.78 196 THR A CA 1
ATOM 1509 C C . THR A 1 196 ? -23.913 19.924 32.269 1.00 58.78 196 THR A C 1
ATOM 1511 O O . THR A 1 196 ? -23.356 19.099 31.544 1.00 58.78 196 THR A O 1
ATOM 1514 N N . TRP A 1 197 ? -23.401 21.153 32.437 1.00 57.00 197 TRP A N 1
ATOM 1515 C CA . TRP A 1 197 ? -22.164 21.563 31.744 1.00 57.00 197 TRP A CA 1
ATOM 1516 C C . TRP A 1 197 ? -20.916 20.858 32.295 1.00 57.00 197 TRP A C 1
ATOM 1518 O O . TRP A 1 197 ? -20.041 20.479 31.518 1.00 57.00 197 TRP A O 1
ATOM 1528 N N . LYS A 1 198 ? -20.843 20.617 33.616 1.00 66.69 198 LYS A N 1
ATOM 1529 C CA . LYS A 1 198 ? -19.753 19.836 34.228 1.00 66.69 198 LYS A CA 1
ATOM 1530 C C . LYS A 1 198 ? -19.751 18.401 33.710 1.00 66.69 198 LYS A C 1
ATOM 1532 O O . LYS A 1 198 ? -18.695 17.883 33.359 1.00 66.69 198 LYS A O 1
ATOM 1537 N N . LEU A 1 199 ? -20.927 17.781 33.603 1.00 67.31 199 LEU A N 1
ATOM 1538 C CA . LEU A 1 199 ? -21.078 16.454 33.007 1.00 67.31 199 LEU A CA 1
ATOM 1539 C C . LEU A 1 199 ? -20.637 16.443 31.532 1.00 67.31 199 LEU A C 1
ATOM 1541 O O . LEU A 1 199 ? -19.910 15.541 31.118 1.00 67.31 199 LEU A O 1
ATOM 1545 N N . GLY A 1 200 ? -21.004 17.474 30.764 1.00 69.69 200 GLY A N 1
ATOM 1546 C CA . GLY A 1 200 ? -20.552 17.659 29.383 1.00 69.69 200 GLY A CA 1
ATOM 1547 C C . GLY A 1 200 ? -19.031 17.807 29.259 1.00 69.69 200 GLY A C 1
ATOM 1548 O O . GLY A 1 200 ? -18.417 17.155 28.414 1.00 69.69 200 GLY A O 1
ATOM 1549 N N . LEU A 1 201 ? -18.401 18.589 30.141 1.00 76.25 201 LEU A N 1
ATOM 1550 C CA . LEU A 1 201 ? -16.946 18.748 30.183 1.00 76.25 201 LEU A CA 1
ATOM 1551 C C . LEU A 1 201 ? -16.243 17.424 30.517 1.00 76.25 201 LEU A C 1
ATOM 1553 O O . LEU A 1 201 ? -15.268 17.077 29.858 1.00 76.25 201 LEU A O 1
ATOM 1557 N N . HIS A 1 202 ? -16.760 16.662 31.486 1.00 78.38 202 HIS A N 1
ATOM 1558 C CA . HIS A 1 202 ? -16.226 15.348 31.859 1.00 78.38 202 HIS A CA 1
ATOM 1559 C C . HIS A 1 202 ? -16.387 14.287 30.758 1.00 78.38 202 HIS A C 1
ATOM 1561 O O . HIS A 1 202 ? -15.528 13.419 30.594 1.00 78.38 202 HIS A O 1
ATOM 1567 N N . MET A 1 203 ? -17.464 14.360 29.976 1.00 74.50 203 MET A N 1
ATOM 1568 C CA . MET A 1 203 ? -17.655 13.521 28.789 1.00 74.50 203 MET A CA 1
ATOM 1569 C C . MET A 1 203 ? -16.663 13.889 27.680 1.00 74.50 203 MET A C 1
ATOM 1571 O O . MET A 1 203 ? -16.069 13.004 27.062 1.00 74.50 203 MET A O 1
ATOM 1575 N N . PHE A 1 204 ? -16.433 15.185 27.459 1.00 81.69 204 PHE A N 1
ATOM 1576 C CA . PHE A 1 204 ? -15.460 15.664 26.478 1.00 81.69 204 PHE A CA 1
ATOM 1577 C C . PHE A 1 204 ? -14.029 15.244 26.834 1.00 81.69 204 PHE A C 1
ATOM 1579 O O . PHE A 1 204 ? -13.303 14.726 25.986 1.00 81.69 204 PHE A O 1
ATOM 1586 N N . THR A 1 205 ? -13.624 15.402 28.094 1.00 85.00 205 THR A N 1
ATOM 1587 C CA . THR A 1 205 ? -12.303 14.966 28.570 1.00 85.00 205 THR A CA 1
ATOM 1588 C C . THR A 1 205 ? -12.142 13.448 28.514 1.00 85.00 205 THR A C 1
ATOM 1590 O O . THR A 1 205 ? -11.078 12.978 28.116 1.00 85.00 205 THR A O 1
ATOM 1593 N N . ALA A 1 206 ? -13.176 12.669 28.850 1.00 82.12 206 ALA A N 1
ATOM 1594 C CA . ALA A 1 206 ? -13.143 11.211 28.718 1.00 82.12 206 ALA A CA 1
ATOM 1595 C C . ALA A 1 206 ? -12.954 10.780 27.253 1.00 82.12 206 ALA A C 1
ATOM 1597 O O . ALA A 1 206 ? -12.184 9.861 26.963 1.00 82.12 206 ALA A O 1
ATOM 1598 N N . LEU A 1 207 ? -13.592 11.487 26.319 1.00 83.25 207 LEU A N 1
ATOM 1599 C CA . LEU A 1 207 ? -13.434 11.244 24.891 1.00 83.25 207 LEU A CA 1
ATOM 1600 C C . LEU A 1 207 ? -12.049 11.657 24.378 1.00 83.25 207 LEU A C 1
ATOM 1602 O O . LEU A 1 207 ? -11.415 10.887 23.658 1.00 83.25 207 LEU A O 1
ATOM 1606 N N . ALA A 1 208 ? -11.535 12.815 24.795 1.00 87.81 208 ALA A N 1
ATOM 1607 C CA . ALA A 1 208 ? -10.173 13.242 24.474 1.00 87.81 208 ALA A CA 1
ATOM 1608 C C . ALA A 1 208 ? -9.135 12.230 24.990 1.00 87.81 208 ALA A C 1
ATOM 1610 O O . ALA A 1 208 ? -8.199 11.871 24.279 1.00 87.81 208 ALA A O 1
ATOM 1611 N N . LEU A 1 209 ? -9.339 11.696 26.196 1.00 89.44 209 LEU A N 1
ATOM 1612 C CA . LEU A 1 209 ? -8.490 10.658 26.776 1.00 89.44 209 LEU A CA 1
ATOM 1613 C C . LEU A 1 209 ? -8.587 9.326 26.010 1.00 89.44 209 LEU A C 1
ATOM 1615 O O . LEU A 1 209 ? -7.583 8.625 25.856 1.00 89.44 209 LEU A O 1
ATOM 1619 N N . SER A 1 210 ? -9.769 8.992 25.484 1.00 87.62 210 SER A N 1
ATOM 1620 C CA . SER A 1 210 ? -9.953 7.824 24.615 1.00 87.62 210 SER A CA 1
ATOM 1621 C C . SER A 1 210 ? -9.207 7.977 23.283 1.00 87.62 210 SER A C 1
ATOM 1623 O O . SER A 1 210 ? -8.509 7.053 22.869 1.00 87.62 210 SER A O 1
ATOM 1625 N N . LEU A 1 211 ? -9.250 9.164 22.663 1.00 88.25 211 LEU A N 1
ATOM 1626 C CA . LEU A 1 211 ? -8.501 9.462 21.442 1.00 88.25 211 LEU A CA 1
ATOM 1627 C C . LEU A 1 211 ? -6.990 9.394 21.700 1.00 88.25 211 LEU A C 1
ATOM 1629 O O . LEU A 1 211 ? -6.263 8.753 20.943 1.00 88.25 211 LEU A O 1
ATOM 1633 N N . SER A 1 212 ? -6.524 9.965 22.813 1.00 90.38 212 SER A N 1
ATOM 1634 C CA . SER A 1 212 ? -5.127 9.859 23.247 1.00 90.38 212 SER A CA 1
ATOM 1635 C C . SER A 1 212 ? -4.696 8.410 23.480 1.00 90.38 212 SER A C 1
ATOM 1637 O O . SER A 1 212 ? -3.576 8.048 23.132 1.00 90.38 212 SER A O 1
ATOM 1639 N N . THR A 1 213 ? -5.581 7.553 24.002 1.00 90.56 213 THR A N 1
ATOM 1640 C CA . THR A 1 213 ? -5.312 6.110 24.163 1.00 90.56 213 THR A CA 1
ATOM 1641 C C . THR A 1 213 ? -5.146 5.412 22.814 1.00 90.56 213 THR A C 1
ATOM 1643 O O . THR A 1 213 ? -4.247 4.585 22.645 1.00 90.56 213 THR A O 1
ATOM 1646 N N . VAL A 1 214 ? -5.978 5.759 21.831 1.00 88.69 214 VAL A N 1
ATOM 1647 C CA . VAL A 1 214 ? -5.844 5.248 20.462 1.00 88.69 214 VAL A CA 1
ATOM 1648 C C . VAL A 1 214 ? -4.528 5.721 19.836 1.00 88.69 214 VAL A C 1
ATOM 1650 O O . VAL A 1 214 ? -3.806 4.904 19.272 1.00 88.69 214 VAL A O 1
ATOM 1653 N N . MET A 1 215 ? -4.144 6.988 20.011 1.00 89.44 215 MET A N 1
ATOM 1654 C CA . MET A 1 215 ? -2.841 7.490 19.546 1.00 89.44 215 MET A CA 1
ATOM 1655 C C . MET A 1 215 ? -1.674 6.760 20.211 1.00 89.44 215 MET A C 1
ATOM 1657 O O . MET A 1 215 ? -0.753 6.322 19.526 1.00 89.44 215 MET A O 1
ATOM 1661 N N . PHE A 1 216 ? -1.740 6.538 21.524 1.00 91.19 216 PHE A N 1
ATOM 1662 C CA . PHE A 1 216 ? -0.745 5.742 22.247 1.00 91.19 216 PHE A CA 1
ATOM 1663 C C . PHE A 1 216 ? -0.652 4.308 21.721 1.00 91.19 216 PHE A C 1
ATOM 1665 O O . PHE A 1 216 ? 0.441 3.753 21.651 1.00 91.19 216 PHE A O 1
ATOM 1672 N N . THR A 1 217 ? -1.781 3.718 21.321 1.00 91.69 217 THR A N 1
ATOM 1673 C CA . THR A 1 217 ? -1.829 2.384 20.705 1.00 91.69 217 THR A CA 1
ATOM 1674 C C . THR A 1 217 ? -1.059 2.367 19.382 1.00 91.69 217 THR A C 1
ATOM 1676 O O . THR A 1 217 ? -0.243 1.472 19.165 1.00 91.69 217 THR A O 1
ATOM 1679 N N . VAL A 1 218 ? -1.268 3.376 18.526 1.00 91.81 218 VAL A N 1
ATOM 1680 C CA . VAL A 1 218 ? -0.537 3.528 17.256 1.00 91.81 218 VAL A CA 1
ATOM 1681 C C . VAL A 1 218 ? 0.958 3.706 17.513 1.00 91.81 218 VAL A C 1
ATOM 1683 O O . VAL A 1 218 ? 1.767 2.997 16.921 1.00 91.81 218 VAL A O 1
ATOM 1686 N N . VAL A 1 219 ? 1.334 4.591 18.441 1.00 93.75 219 VAL A N 1
ATOM 1687 C CA . VAL A 1 219 ? 2.741 4.821 18.804 1.00 93.75 219 VAL A CA 1
ATOM 1688 C C . VAL A 1 219 ? 3.382 3.540 19.339 1.00 93.75 219 VAL A C 1
ATOM 1690 O O . VAL A 1 219 ? 4.446 3.159 18.869 1.00 93.75 219 VAL A O 1
ATOM 1693 N N . GLY A 1 220 ? 2.723 2.821 20.251 1.00 94.81 220 GLY A N 1
ATOM 1694 C CA . GLY A 1 220 ? 3.225 1.551 20.783 1.00 94.81 220 GLY A CA 1
ATOM 1695 C C . GLY A 1 220 ? 3.421 0.481 19.705 1.00 94.81 220 GLY A C 1
ATOM 1696 O O . GLY A 1 220 ? 4.432 -0.229 19.713 1.00 94.81 220 GLY A O 1
ATOM 1697 N N . ALA A 1 221 ? 2.499 0.389 18.744 1.00 94.81 221 ALA A N 1
ATOM 1698 C CA . ALA A 1 221 ? 2.618 -0.516 17.603 1.00 94.81 221 ALA A CA 1
ATOM 1699 C C . ALA A 1 221 ? 3.798 -0.138 16.690 1.00 94.81 221 ALA A C 1
ATOM 1701 O O . ALA A 1 221 ? 4.616 -0.990 16.346 1.00 94.81 221 ALA A O 1
ATOM 1702 N N . VAL A 1 222 ? 3.934 1.143 16.343 1.00 95.19 222 VAL A N 1
ATOM 1703 C CA . VAL A 1 222 ? 5.025 1.627 15.484 1.00 95.19 222 VAL A CA 1
ATOM 1704 C C . VAL A 1 222 ? 6.381 1.479 16.174 1.00 95.19 222 VAL A C 1
ATOM 1706 O O . VAL A 1 222 ? 7.315 0.962 15.569 1.00 95.19 222 VAL A O 1
ATOM 1709 N N . SER A 1 223 ? 6.502 1.868 17.446 1.00 95.62 223 SER A N 1
ATOM 1710 C CA . SER A 1 223 ? 7.762 1.777 18.193 1.00 95.62 223 SER A CA 1
ATOM 1711 C C . SER A 1 223 ? 8.247 0.335 18.349 1.00 95.62 223 SER A C 1
ATOM 1713 O O . SER A 1 223 ? 9.435 0.073 18.186 1.00 95.62 223 SER A O 1
ATOM 1715 N N . SER A 1 224 ? 7.345 -0.609 18.630 1.00 96.06 224 SER A N 1
ATOM 1716 C CA . SER A 1 224 ? 7.702 -2.030 18.759 1.00 96.06 224 SER A CA 1
ATOM 1717 C C . SER A 1 224 ? 8.115 -2.657 17.422 1.00 96.06 224 SER A C 1
ATOM 1719 O O . SER A 1 224 ? 9.120 -3.365 17.371 1.00 96.06 224 SER A O 1
ATOM 1721 N N . ALA A 1 225 ? 7.409 -2.357 16.328 1.00 95.44 225 ALA A N 1
ATOM 1722 C CA . ALA A 1 225 ? 7.782 -2.823 14.991 1.00 95.44 225 ALA A CA 1
ATOM 1723 C C . ALA A 1 225 ? 9.088 -2.190 14.484 1.00 95.44 225 ALA A C 1
ATOM 1725 O O . ALA A 1 225 ? 9.919 -2.872 13.883 1.00 95.44 225 ALA A O 1
ATOM 1726 N N . ALA A 1 226 ? 9.307 -0.902 14.764 1.00 94.56 226 ALA A N 1
ATOM 1727 C CA . ALA A 1 226 ? 10.555 -0.215 14.453 1.00 94.56 226 ALA A CA 1
ATOM 1728 C C . ALA A 1 226 ? 11.730 -0.818 15.234 1.00 94.56 226 ALA A C 1
ATOM 1730 O O . ALA A 1 226 ? 12.771 -1.102 14.645 1.00 94.56 226 ALA A O 1
ATOM 1731 N N . ALA A 1 227 ? 11.555 -1.090 16.532 1.00 94.19 227 ALA A N 1
ATOM 1732 C CA . ALA A 1 227 ? 12.564 -1.772 17.340 1.00 94.19 227 ALA A CA 1
ATOM 1733 C C . ALA A 1 227 ? 12.902 -3.159 16.769 1.00 94.19 227 ALA A C 1
ATOM 1735 O O . ALA A 1 227 ? 14.078 -3.493 16.637 1.00 94.19 227 ALA A O 1
ATOM 1736 N N . ALA A 1 228 ? 11.894 -3.932 16.351 1.00 93.00 228 ALA A N 1
ATOM 1737 C CA . ALA A 1 228 ? 12.106 -5.211 15.677 1.00 93.00 228 ALA A CA 1
ATOM 1738 C C . ALA A 1 228 ? 12.904 -5.058 14.367 1.00 93.00 228 ALA A C 1
ATOM 1740 O O . ALA A 1 228 ? 13.837 -5.822 14.127 1.00 93.00 228 ALA A O 1
ATOM 1741 N N . ALA A 1 229 ? 12.607 -4.036 13.557 1.00 91.06 229 ALA A N 1
ATOM 1742 C CA . ALA A 1 229 ? 13.357 -3.741 12.335 1.00 91.06 229 ALA A CA 1
ATOM 1743 C C . ALA A 1 229 ? 14.823 -3.372 12.601 1.00 91.06 229 ALA A C 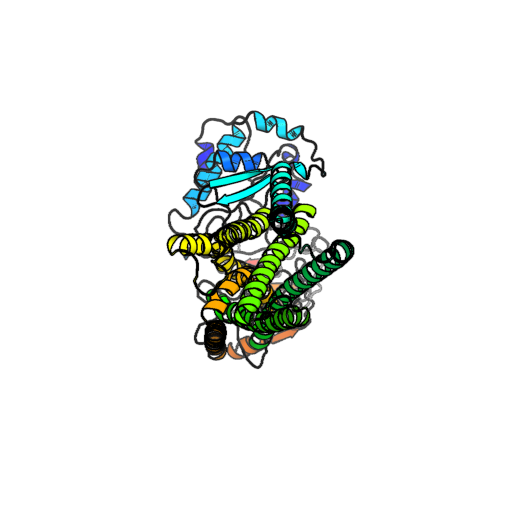1
ATOM 1745 O O . ALA A 1 229 ? 15.704 -3.846 11.879 1.00 91.06 229 ALA A O 1
ATOM 1746 N N . PHE A 1 230 ? 15.101 -2.584 13.643 1.00 89.12 230 PHE A N 1
ATOM 1747 C CA . PHE A 1 230 ? 16.471 -2.270 14.054 1.00 89.12 230 PHE A CA 1
ATOM 1748 C C . PHE A 1 230 ? 17.227 -3.505 14.548 1.00 89.12 230 PHE A C 1
ATOM 1750 O O . PHE A 1 230 ? 18.381 -3.683 14.171 1.00 89.12 230 PHE A O 1
ATOM 1757 N N . LEU A 1 231 ? 16.581 -4.365 15.342 1.00 89.62 231 LEU A N 1
ATOM 1758 C CA . LEU A 1 231 ? 17.186 -5.604 15.842 1.00 89.62 231 LEU A CA 1
ATOM 1759 C C . LEU A 1 231 ? 17.547 -6.554 14.700 1.00 89.62 231 LEU A C 1
ATOM 1761 O O . LEU A 1 231 ? 18.679 -7.022 14.634 1.00 89.62 231 LEU A O 1
ATOM 1765 N N . VAL A 1 232 ? 16.613 -6.791 13.776 1.00 87.31 232 VAL A N 1
ATOM 1766 C CA . VAL A 1 232 ? 16.831 -7.686 12.630 1.00 87.31 232 VAL A CA 1
ATOM 1767 C C . VAL A 1 232 ? 17.907 -7.143 11.691 1.00 87.31 232 VAL A C 1
ATOM 1769 O O . VAL A 1 232 ? 18.694 -7.915 11.156 1.00 87.31 232 VAL A O 1
ATOM 1772 N N . SER A 1 233 ? 17.980 -5.820 11.521 1.00 81.19 233 SER A N 1
ATOM 1773 C CA . SER A 1 233 ? 18.974 -5.169 10.654 1.00 81.19 233 SER A CA 1
ATOM 1774 C C . SER A 1 233 ? 20.329 -4.946 11.339 1.00 81.19 233 SER A C 1
ATOM 1776 O O . SER A 1 233 ? 21.237 -4.386 10.724 1.00 81.19 233 SER A O 1
ATOM 1778 N N . HIS A 1 234 ? 20.480 -5.326 12.612 1.00 82.56 234 HIS A N 1
ATOM 1779 C CA . HIS A 1 234 ? 21.730 -5.143 13.335 1.00 82.56 234 HIS A CA 1
ATOM 1780 C C . HIS A 1 234 ? 22.787 -6.153 12.844 1.00 82.56 234 HIS A C 1
ATOM 1782 O O . HIS A 1 234 ? 22.482 -7.346 12.775 1.00 82.56 234 HIS A O 1
ATOM 1788 N N . PRO A 1 235 ? 24.041 -5.730 12.575 1.00 72.81 235 PRO A N 1
ATOM 1789 C CA . PRO A 1 235 ? 25.089 -6.621 12.064 1.00 72.81 235 PRO A CA 1
ATOM 1790 C C . PRO A 1 235 ? 25.383 -7.828 12.961 1.00 72.81 235 PRO A C 1
ATOM 1792 O O . PRO A 1 235 ? 25.789 -8.868 12.469 1.00 72.81 235 PRO A O 1
ATOM 1795 N N . GLY A 1 236 ? 25.164 -7.710 14.276 1.00 73.44 236 GLY A N 1
ATOM 1796 C CA . GLY A 1 236 ? 25.322 -8.828 15.212 1.00 73.44 236 GLY A CA 1
ATOM 1797 C C . GLY A 1 236 ? 24.175 -9.848 15.205 1.00 73.44 236 GLY A C 1
ATOM 1798 O O . GLY A 1 236 ? 24.293 -10.876 15.864 1.00 73.44 236 GLY A O 1
ATOM 1799 N N . PHE A 1 237 ? 23.060 -9.571 14.518 1.00 78.19 237 PHE A N 1
ATOM 1800 C CA . PHE A 1 237 ? 21.882 -10.447 14.488 1.00 78.19 237 PHE A CA 1
ATOM 1801 C C . PHE A 1 237 ? 21.750 -11.224 13.172 1.00 78.19 237 PHE A C 1
ATOM 1803 O O . PHE A 1 237 ? 21.460 -12.420 13.205 1.00 78.19 237 PHE A O 1
ATOM 1810 N N . SER A 1 238 ? 21.967 -10.568 12.028 1.00 70.81 238 SER A N 1
ATOM 1811 C CA . SER A 1 238 ? 21.986 -11.209 10.708 1.00 70.81 238 SER A CA 1
ATOM 1812 C C . SER A 1 238 ? 23.196 -10.742 9.907 1.00 70.81 238 SER A C 1
ATOM 1814 O O . SER A 1 238 ? 23.338 -9.554 9.617 1.00 70.81 238 SER A O 1
ATOM 1816 N N . TYR A 1 239 ? 24.035 -11.696 9.508 1.00 68.88 239 TYR A N 1
ATOM 1817 C CA . TYR A 1 239 ? 25.227 -11.463 8.686 1.00 68.88 239 TYR A CA 1
ATOM 1818 C C . TYR A 1 239 ? 24.939 -11.533 7.176 1.00 68.88 239 TYR A C 1
ATOM 1820 O O . TYR A 1 239 ? 25.841 -11.364 6.365 1.00 68.88 239 TYR A O 1
ATOM 1828 N N . HIS A 1 240 ? 23.687 -11.773 6.776 1.00 70.06 240 HIS A N 1
ATOM 1829 C CA . HIS A 1 240 ? 23.312 -12.026 5.384 1.00 70.06 240 HIS A CA 1
ATOM 1830 C C . HIS A 1 240 ? 22.067 -11.238 4.959 1.00 70.06 240 HIS A C 1
ATOM 1832 O O . HIS A 1 240 ? 21.406 -10.581 5.771 1.00 70.06 240 HIS A O 1
ATOM 1838 N N . SER A 1 241 ? 21.752 -11.322 3.662 1.00 75.00 241 SER A N 1
ATOM 1839 C CA . SER A 1 241 ? 20.502 -10.837 3.070 1.00 75.00 241 SER A CA 1
ATOM 1840 C C . SER A 1 241 ? 19.263 -11.303 3.843 1.00 75.00 241 SER A C 1
ATOM 1842 O O . SER A 1 241 ? 19.217 -12.417 4.363 1.00 75.00 241 SER A O 1
ATOM 1844 N N . MET A 1 242 ? 18.245 -10.448 3.912 1.00 82.25 242 MET A N 1
ATOM 1845 C CA . MET A 1 242 ? 17.043 -10.690 4.706 1.00 82.25 242 MET A CA 1
ATOM 1846 C C . MET A 1 242 ? 16.114 -11.731 4.053 1.00 82.25 242 MET A C 1
ATOM 1848 O O . MET A 1 242 ? 15.664 -11.519 2.926 1.00 82.25 242 MET A O 1
ATOM 1852 N N . PRO A 1 243 ? 15.713 -12.804 4.764 1.00 83.69 243 PRO A N 1
ATOM 1853 C CA . PRO A 1 243 ? 14.864 -13.858 4.201 1.00 83.69 243 PRO A CA 1
ATOM 1854 C C . PRO A 1 243 ? 13.457 -13.433 3.784 1.00 83.69 243 PRO A C 1
ATOM 1856 O O . PRO A 1 243 ? 12.847 -14.053 2.913 1.00 83.69 243 PRO A O 1
ATOM 1859 N N . TYR A 1 244 ? 12.928 -12.356 4.372 1.00 83.62 244 TYR A N 1
ATOM 1860 C CA . TYR A 1 244 ? 11.594 -11.861 4.028 1.00 83.62 244 TYR A CA 1
ATOM 1861 C C . TYR A 1 244 ? 11.502 -11.318 2.593 1.00 83.62 244 TYR A C 1
ATOM 1863 O O . TYR A 1 244 ? 10.395 -11.074 2.116 1.00 83.62 244 TYR A O 1
ATOM 1871 N N . VAL A 1 245 ? 12.637 -11.145 1.904 1.00 78.06 245 VAL A N 1
ATOM 1872 C CA . VAL A 1 245 ? 12.668 -10.740 0.497 1.00 78.06 245 VAL A CA 1
ATOM 1873 C C . VAL A 1 245 ? 12.137 -11.861 -0.405 1.00 78.06 245 VAL A C 1
ATOM 1875 O O . VAL A 1 245 ? 11.214 -11.637 -1.185 1.00 78.06 245 VAL A O 1
ATOM 1878 N N . ALA A 1 246 ? 12.657 -13.082 -0.255 1.00 77.25 246 ALA A N 1
ATOM 1879 C CA . ALA A 1 246 ? 12.146 -14.262 -0.959 1.00 77.25 246 ALA A CA 1
ATOM 1880 C C . ALA A 1 246 ? 10.838 -14.797 -0.347 1.00 77.25 246 ALA A C 1
ATOM 1882 O O . ALA A 1 246 ? 10.019 -15.409 -1.037 1.00 77.25 246 ALA A O 1
ATOM 1883 N N . HIS A 1 247 ? 10.612 -14.546 0.946 1.00 83.56 247 HIS A N 1
ATOM 1884 C CA . HIS A 1 247 ? 9.465 -15.060 1.693 1.00 83.56 247 HIS A CA 1
ATOM 1885 C C . HIS A 1 247 ? 8.669 -13.936 2.387 1.00 83.56 247 HIS A C 1
ATOM 1887 O O . HIS A 1 247 ? 8.751 -13.786 3.609 1.00 83.56 247 HIS A O 1
ATOM 1893 N N . PRO A 1 248 ? 7.831 -13.172 1.651 1.00 80.06 248 PRO A N 1
ATOM 1894 C CA . PRO A 1 248 ? 7.139 -11.991 2.185 1.00 80.06 248 PRO A CA 1
ATOM 1895 C C . PRO A 1 248 ? 6.227 -12.250 3.390 1.00 80.06 248 PRO A C 1
ATOM 1897 O O . PRO A 1 248 ? 5.958 -11.342 4.169 1.00 80.06 248 PRO A O 1
ATOM 1900 N N . TRP A 1 249 ? 5.755 -13.484 3.590 1.00 83.25 249 TRP A N 1
ATOM 1901 C CA . TRP A 1 249 ? 4.931 -13.841 4.749 1.00 83.25 249 TRP A CA 1
ATOM 1902 C C . TRP A 1 249 ? 5.684 -13.695 6.083 1.00 83.25 249 TRP A C 1
ATOM 1904 O O . TRP A 1 249 ? 5.043 -13.468 7.111 1.00 83.25 249 TRP A O 1
ATOM 1914 N N . LEU A 1 250 ? 7.025 -13.734 6.082 1.00 89.19 250 LEU A N 1
ATOM 1915 C CA . LEU A 1 250 ? 7.842 -13.479 7.275 1.00 89.19 250 LEU A CA 1
ATOM 1916 C C . LEU A 1 250 ? 7.639 -12.064 7.833 1.00 89.19 250 LEU A C 1
ATOM 1918 O O . LEU A 1 250 ? 7.768 -11.871 9.039 1.00 89.19 250 LEU A O 1
ATOM 1922 N N . VAL A 1 251 ? 7.249 -11.087 7.004 1.00 89.00 251 VAL A N 1
ATOM 1923 C CA . VAL A 1 251 ? 6.903 -9.718 7.442 1.00 89.00 251 VAL A CA 1
ATOM 1924 C C . VAL A 1 251 ? 5.827 -9.744 8.534 1.00 89.00 251 VAL A C 1
ATOM 1926 O O . VAL A 1 251 ? 5.869 -8.939 9.467 1.00 89.00 251 VAL A O 1
ATOM 1929 N N . ILE A 1 252 ? 4.888 -10.696 8.470 1.00 88.56 252 ILE A N 1
ATOM 1930 C CA . ILE A 1 252 ? 3.828 -10.839 9.474 1.00 88.56 252 ILE A CA 1
ATOM 1931 C C . ILE A 1 252 ? 4.445 -11.098 10.849 1.00 88.56 252 ILE A C 1
ATOM 1933 O O . ILE A 1 252 ? 4.121 -10.413 11.815 1.00 88.56 252 ILE A O 1
ATOM 1937 N N . GLY A 1 253 ? 5.367 -12.049 10.951 1.00 91.06 253 GLY A N 1
ATOM 1938 C CA . GLY A 1 253 ? 5.982 -12.358 12.233 1.00 91.06 253 GLY A CA 1
ATOM 1939 C C . GLY A 1 253 ? 7.072 -11.377 12.654 1.00 91.06 253 GLY A C 1
ATOM 1940 O O . GLY A 1 253 ? 7.178 -11.059 13.835 1.00 91.06 253 GLY A O 1
ATOM 1941 N N . LEU A 1 254 ? 7.834 -10.836 11.702 1.00 92.12 254 LEU A N 1
ATOM 1942 C CA . LEU A 1 254 ? 8.913 -9.888 11.983 1.00 92.12 254 LEU A CA 1
ATOM 1943 C C . LEU A 1 254 ? 8.405 -8.499 12.380 1.00 92.12 254 LEU A C 1
ATOM 1945 O O . LEU A 1 254 ? 9.040 -7.850 13.206 1.00 92.12 254 LEU A O 1
ATOM 1949 N N . PHE A 1 255 ? 7.283 -8.037 11.814 1.00 93.19 255 PHE A N 1
ATOM 1950 C CA . PHE A 1 255 ? 6.806 -6.660 11.995 1.00 93.19 255 PHE A CA 1
ATOM 1951 C C . PHE A 1 255 ? 5.351 -6.562 12.470 1.00 93.19 255 PHE A C 1
ATOM 1953 O O . PHE A 1 255 ? 5.068 -5.766 13.366 1.00 93.19 255 PHE A O 1
ATOM 1960 N N . ALA A 1 256 ? 4.424 -7.371 11.942 1.00 91.38 256 ALA A N 1
ATOM 1961 C CA . ALA A 1 256 ? 3.017 -7.289 12.360 1.00 91.38 256 ALA A CA 1
ATOM 1962 C C . ALA A 1 256 ? 2.797 -7.836 13.782 1.00 91.38 256 ALA A C 1
ATOM 1964 O O . ALA A 1 256 ? 2.047 -7.250 14.560 1.00 91.38 256 ALA A O 1
ATOM 1965 N N . ALA A 1 257 ? 3.475 -8.925 14.146 1.00 94.12 257 ALA A N 1
ATOM 1966 C CA . ALA A 1 257 ? 3.395 -9.520 15.475 1.00 94.12 257 ALA A CA 1
ATOM 1967 C C . ALA A 1 257 ? 3.948 -8.605 16.593 1.00 94.12 257 ALA A C 1
ATOM 1969 O O . ALA A 1 257 ? 3.231 -8.398 17.578 1.00 94.12 257 ALA A O 1
ATOM 1970 N N . PRO A 1 258 ? 5.145 -7.985 16.471 1.00 95.44 258 PRO A N 1
ATOM 1971 C CA . PRO A 1 258 ? 5.578 -6.985 17.446 1.00 95.44 258 PRO A CA 1
ATOM 1972 C C . PRO A 1 258 ? 4.653 -5.767 17.479 1.00 95.44 258 PRO A C 1
ATOM 1974 O O . PRO A 1 258 ? 4.304 -5.340 18.577 1.00 95.44 258 PRO A O 1
ATOM 1977 N N . ALA A 1 259 ? 4.179 -5.269 16.326 1.00 94.62 259 ALA A N 1
ATOM 1978 C CA . ALA A 1 259 ? 3.208 -4.170 16.280 1.00 94.62 259 ALA A CA 1
ATOM 1979 C C . ALA A 1 259 ? 1.929 -4.495 17.067 1.00 94.62 259 ALA A C 1
ATOM 1981 O O . ALA A 1 259 ? 1.429 -3.669 17.834 1.00 94.62 259 ALA A O 1
ATOM 1982 N N . LEU A 1 260 ? 1.416 -5.718 16.906 1.00 92.50 260 LEU A N 1
ATOM 1983 C CA . LEU A 1 260 ? 0.245 -6.215 17.616 1.00 92.50 260 LEU A CA 1
ATOM 1984 C C . LEU A 1 260 ? 0.489 -6.260 19.129 1.00 92.50 260 LEU A C 1
ATOM 1986 O O . LEU A 1 260 ? -0.317 -5.732 19.897 1.00 92.50 260 LEU A O 1
ATOM 1990 N N . ALA A 1 261 ? 1.616 -6.829 19.560 1.00 93.12 261 ALA A N 1
ATOM 1991 C CA . ALA A 1 261 ? 1.982 -6.908 20.971 1.00 93.12 261 ALA A CA 1
ATOM 1992 C C . ALA A 1 261 ? 2.176 -5.515 21.602 1.00 93.12 261 ALA A C 1
ATOM 1994 O O . ALA A 1 261 ? 1.585 -5.226 22.646 1.00 93.12 261 ALA A O 1
ATOM 1995 N N . GLY A 1 262 ? 2.952 -4.634 20.963 1.00 94.19 262 GLY A N 1
ATOM 1996 C CA . GLY A 1 262 ? 3.202 -3.274 21.446 1.00 94.19 262 GLY A CA 1
ATOM 1997 C C . GLY A 1 262 ? 1.937 -2.419 21.479 1.00 94.19 262 GLY A C 1
ATOM 1998 O O . GLY A 1 262 ? 1.693 -1.721 22.466 1.00 94.19 262 GLY A O 1
ATOM 1999 N N . GLY A 1 263 ? 1.085 -2.542 20.458 1.00 92.19 263 GLY A N 1
ATOM 2000 C CA . GLY A 1 263 ? -0.232 -1.910 20.423 1.00 92.19 263 GLY A CA 1
ATOM 2001 C C . GLY A 1 263 ? -1.134 -2.388 21.564 1.00 92.19 263 GLY A C 1
ATOM 2002 O O . GLY A 1 263 ? -1.684 -1.563 22.288 1.00 92.19 263 GLY A O 1
ATOM 2003 N N . LEU A 1 264 ? -1.236 -3.702 21.796 1.00 90.50 264 LEU A N 1
ATOM 2004 C CA . LEU A 1 264 ? -2.030 -4.282 22.894 1.00 90.50 264 LEU A CA 1
ATOM 2005 C C . LEU A 1 264 ? -1.563 -3.799 24.277 1.00 90.50 264 LEU A C 1
ATOM 2007 O O . LEU A 1 264 ? -2.391 -3.473 25.133 1.00 90.50 264 LEU A O 1
ATOM 2011 N N . ILE A 1 265 ? -0.248 -3.732 24.500 1.00 90.50 265 ILE A N 1
ATOM 2012 C CA . ILE A 1 265 ? 0.335 -3.251 25.762 1.00 90.50 265 ILE A CA 1
ATOM 2013 C C . ILE A 1 265 ? 0.010 -1.767 25.971 1.00 90.50 265 ILE A C 1
ATOM 2015 O O . ILE A 1 265 ? -0.495 -1.392 27.035 1.00 90.50 265 ILE A O 1
ATOM 2019 N N . ALA A 1 266 ? 0.250 -0.931 24.957 1.00 92.12 266 ALA A N 1
ATOM 2020 C CA . ALA A 1 266 ? -0.034 0.500 25.021 1.00 92.12 266 ALA A CA 1
ATOM 2021 C C . ALA A 1 266 ? -1.535 0.780 25.200 1.00 92.12 266 ALA A C 1
ATOM 2023 O O . ALA A 1 266 ? -1.920 1.633 26.003 1.00 92.12 266 ALA A O 1
ATOM 2024 N N . HIS A 1 267 ? -2.388 0.007 24.527 1.00 89.62 267 HIS A N 1
ATOM 2025 C CA . HIS A 1 267 ? -3.835 0.114 24.656 1.00 89.62 267 HIS A CA 1
ATOM 2026 C C . HIS A 1 267 ? -4.308 -0.207 26.077 1.00 89.62 267 HIS A C 1
ATOM 2028 O O . HIS A 1 267 ? -5.064 0.563 26.672 1.00 89.62 267 HIS A O 1
ATOM 2034 N N . LYS A 1 268 ? -3.814 -1.306 26.662 1.00 88.00 268 LYS A N 1
ATOM 2035 C CA . LYS A 1 268 ? -4.138 -1.696 28.041 1.00 88.00 268 LYS A CA 1
ATOM 2036 C C . LYS A 1 268 ? -3.695 -0.633 29.048 1.00 88.00 268 LYS A C 1
ATOM 2038 O O . LYS A 1 268 ? -4.420 -0.353 30.002 1.00 88.00 268 LYS A O 1
ATOM 2043 N N . ALA A 1 269 ? -2.533 -0.016 28.834 1.00 89.62 269 ALA A N 1
ATOM 2044 C CA . ALA A 1 269 ? -2.074 1.092 29.666 1.00 89.62 269 ALA A CA 1
ATOM 2045 C C . ALA A 1 269 ? -3.046 2.284 29.597 1.00 89.62 269 ALA A C 1
ATOM 2047 O O . ALA A 1 269 ? -3.473 2.779 30.641 1.00 89.62 269 ALA A O 1
ATOM 2048 N N . GLY A 1 270 ? -3.468 2.694 28.396 1.00 89.38 270 GLY A N 1
ATOM 2049 C CA . GLY A 1 270 ? -4.442 3.778 28.235 1.00 89.38 270 GLY A CA 1
ATOM 2050 C C . GLY A 1 270 ? -5.830 3.448 28.798 1.00 89.38 270 GLY A C 1
ATOM 2051 O O . GLY A 1 270 ? -6.430 4.286 29.472 1.00 89.38 270 GLY A O 1
ATOM 2052 N N . GLN A 1 271 ? -6.300 2.204 28.655 1.00 87.62 271 GLN A N 1
ATOM 2053 C CA . GLN A 1 271 ? -7.551 1.731 29.264 1.00 87.62 271 GLN A CA 1
ATOM 2054 C C . GLN A 1 271 ? -7.552 1.920 30.789 1.00 87.62 271 GLN A C 1
ATOM 2056 O O . GLN A 1 271 ? -8.545 2.375 31.359 1.00 87.62 271 GLN A O 1
ATOM 2061 N N . VAL A 1 272 ? -6.431 1.626 31.459 1.00 88.94 272 VAL A N 1
ATOM 2062 C CA . VAL A 1 272 ? -6.283 1.843 32.908 1.00 88.94 272 VAL A CA 1
ATOM 2063 C C . VAL A 1 272 ? -6.383 3.329 33.265 1.00 88.94 272 VAL A C 1
ATOM 2065 O O . VAL A 1 272 ? -6.963 3.665 34.299 1.00 88.94 272 VAL A O 1
ATOM 2068 N N . VAL A 1 273 ? -5.855 4.225 32.426 1.00 90.62 273 VAL A N 1
ATOM 2069 C CA . VAL A 1 273 ? -5.953 5.679 32.641 1.00 90.62 273 VAL A CA 1
ATOM 2070 C C . VAL A 1 273 ? -7.407 6.146 32.521 1.00 90.62 273 VAL A C 1
ATOM 2072 O O . VAL A 1 273 ? -7.897 6.816 33.432 1.00 90.62 273 VAL A O 1
ATOM 2075 N N . VAL A 1 274 ? -8.127 5.732 31.471 1.00 88.19 274 VAL A N 1
ATOM 2076 C CA . VAL A 1 274 ? -9.557 6.060 31.293 1.00 88.19 274 VAL A CA 1
ATOM 2077 C C . VAL A 1 274 ? -10.394 5.494 32.441 1.00 88.19 274 VAL A C 1
ATOM 2079 O O . VAL A 1 274 ? -11.219 6.203 33.015 1.00 88.19 274 VAL A O 1
ATOM 2082 N N . PHE A 1 275 ? -10.138 4.250 32.850 1.00 87.69 275 PHE A N 1
ATOM 2083 C CA . PHE A 1 275 ? -10.822 3.626 33.983 1.00 87.69 275 PHE A CA 1
ATOM 2084 C C . PHE A 1 275 ? -10.623 4.413 35.287 1.00 87.69 275 PHE A C 1
ATOM 2086 O O . PHE A 1 275 ? -11.588 4.686 36.004 1.00 87.69 275 PHE A O 1
ATOM 2093 N N . LYS A 1 276 ? -9.379 4.811 35.596 1.00 88.88 276 LYS A N 1
ATOM 2094 C CA . LYS A 1 276 ? -9.070 5.633 36.778 1.00 88.88 276 LYS A CA 1
ATOM 2095 C C . LYS A 1 276 ? -9.773 6.988 36.717 1.00 88.88 276 LYS A C 1
ATOM 2097 O O . LYS A 1 276 ? -10.296 7.430 37.738 1.00 88.88 276 LYS A O 1
ATOM 2102 N N . TYR A 1 277 ? -9.820 7.608 35.539 1.00 88.56 277 TYR A N 1
ATOM 2103 C CA . TYR A 1 277 ? -10.501 8.882 35.328 1.00 88.56 277 TYR A CA 1
ATOM 2104 C C . TYR A 1 277 ? -12.013 8.785 35.579 1.00 88.56 277 TYR A C 1
ATOM 2106 O O . TYR A 1 277 ? -12.557 9.552 36.371 1.00 88.56 277 TYR A O 1
ATOM 2114 N N . LEU A 1 278 ? -12.689 7.795 34.987 1.00 84.00 278 LEU A N 1
ATOM 2115 C CA . LEU A 1 278 ? -14.131 7.595 35.183 1.00 84.00 278 LEU A CA 1
ATOM 2116 C C . LEU A 1 278 ? -14.481 7.242 36.632 1.00 84.00 278 LEU A C 1
ATOM 2118 O O . LEU A 1 278 ? -15.492 7.711 37.158 1.00 84.00 278 LEU A O 1
ATOM 2122 N N . LYS A 1 279 ? -13.627 6.455 37.301 1.00 84.75 279 LYS A N 1
ATOM 2123 C CA . LYS A 1 279 ? -13.773 6.165 38.732 1.00 84.75 279 LYS A CA 1
ATOM 2124 C C . LYS A 1 279 ? -13.642 7.434 39.580 1.00 84.75 279 LYS A C 1
ATOM 2126 O O . LYS A 1 279 ? -14.391 7.588 40.538 1.00 84.75 279 LYS A O 1
ATOM 2131 N N . TRP A 1 280 ? -12.715 8.328 39.231 1.00 84.31 280 TRP A N 1
ATOM 2132 C CA . TRP A 1 280 ? -12.498 9.591 39.941 1.00 84.31 280 TRP A CA 1
ATOM 2133 C C . TRP A 1 280 ? -13.692 10.549 39.821 1.00 84.31 280 TRP A C 1
ATOM 2135 O O . TRP A 1 280 ? -14.069 11.159 40.816 1.00 84.31 280 TRP A O 1
ATOM 2145 N N . ILE A 1 281 ? -14.335 10.625 38.651 1.00 80.31 281 ILE A N 1
ATOM 2146 C CA . ILE A 1 281 ? -15.538 11.459 38.453 1.00 80.31 281 ILE A CA 1
ATOM 2147 C C . ILE A 1 281 ? -16.760 10.900 39.207 1.00 80.31 281 ILE A C 1
ATOM 2149 O O . ILE A 1 281 ? -17.714 11.625 39.468 1.00 80.31 281 ILE A O 1
ATOM 2153 N N . GLY A 1 282 ? -16.756 9.614 39.575 1.00 70.12 282 GLY A N 1
ATOM 2154 C CA . GLY A 1 282 ? -17.857 8.996 40.320 1.00 70.12 282 GLY A CA 1
ATOM 2155 C C . GLY A 1 282 ? -19.087 8.649 39.470 1.00 70.12 282 GLY A C 1
ATOM 2156 O O . GLY A 1 282 ? -20.147 8.378 40.025 1.00 70.12 282 GLY A O 1
ATOM 2157 N N . LEU A 1 283 ? -18.948 8.606 38.137 1.00 61.06 283 LEU A N 1
ATOM 2158 C CA . LEU A 1 283 ? -20.030 8.298 37.182 1.00 61.06 283 LEU A CA 1
ATOM 2159 C C . LEU A 1 283 ? -20.662 6.907 37.378 1.00 61.06 283 LEU A C 1
ATOM 2161 O O . LEU A 1 283 ? -21.810 6.693 37.002 1.00 61.06 283 LEU A O 1
ATOM 2165 N N . CYS A 1 284 ? -19.928 5.948 37.951 1.00 59.75 284 CYS A N 1
ATOM 2166 C CA . CYS A 1 284 ? -20.403 4.587 38.202 1.00 59.75 284 CYS A CA 1
ATOM 2167 C C . CYS A 1 284 ? -19.799 4.030 39.499 1.00 59.75 284 CYS A C 1
ATOM 2169 O O . CYS A 1 284 ? -18.589 4.083 39.701 1.00 59.75 284 CYS A O 1
ATOM 2171 N N . GLN A 1 285 ? -20.630 3.439 40.365 1.00 54.50 285 GLN A N 1
ATOM 2172 C CA . GLN A 1 285 ? -20.183 2.877 41.652 1.00 54.50 285 GLN A CA 1
ATOM 2173 C C . GLN A 1 285 ? -19.716 1.409 41.570 1.00 54.50 285 GLN A C 1
ATOM 2175 O O . GLN A 1 285 ? -19.145 0.890 42.527 1.00 54.50 285 GLN A O 1
ATOM 2180 N N . ARG A 1 286 ? -19.918 0.718 40.434 1.00 58.25 286 ARG A N 1
ATOM 2181 C CA . ARG A 1 286 ? -19.544 -0.700 40.245 1.00 58.25 286 ARG A CA 1
ATOM 2182 C C . ARG A 1 286 ? -18.499 -0.879 39.142 1.00 58.25 286 ARG A C 1
ATOM 2184 O O . ARG A 1 286 ? -18.696 -0.424 38.020 1.00 58.25 286 ARG A O 1
ATOM 2191 N N . GLY A 1 287 ? -17.434 -1.628 39.441 1.00 59.56 287 GLY A N 1
ATOM 2192 C CA . GLY A 1 287 ? -16.316 -1.904 38.524 1.00 59.56 287 GLY A CA 1
ATOM 2193 C C . GLY A 1 287 ? -16.706 -2.431 37.130 1.00 59.56 287 GLY A C 1
ATOM 2194 O O . GLY A 1 287 ? -16.222 -1.877 36.145 1.00 59.56 287 GLY A O 1
ATOM 2195 N N . PRO A 1 288 ? -17.603 -3.432 37.006 1.00 64.88 288 PRO A N 1
ATOM 2196 C CA . PRO A 1 288 ? -18.025 -3.958 35.702 1.00 64.88 288 PRO A CA 1
ATOM 2197 C C . PRO A 1 288 ? -18.770 -2.938 34.829 1.00 64.88 288 PRO A C 1
ATOM 2199 O O . PRO A 1 288 ? -18.604 -2.933 33.614 1.00 64.88 288 PRO A O 1
ATOM 2202 N N . ALA A 1 289 ? -19.550 -2.043 35.445 1.00 68.25 289 ALA A N 1
ATOM 2203 C CA . ALA A 1 289 ? -20.256 -0.979 34.731 1.00 68.25 289 ALA A CA 1
ATOM 2204 C C . ALA A 1 289 ? -19.284 0.096 34.219 1.00 68.25 289 ALA A C 1
ATOM 2206 O O . ALA A 1 289 ? -19.413 0.547 33.087 1.00 68.25 289 ALA A O 1
ATOM 2207 N N . ILE A 1 290 ? -18.258 0.440 35.013 1.00 73.69 290 ILE A N 1
ATOM 2208 C CA . ILE A 1 290 ? -17.193 1.359 34.578 1.00 73.69 290 ILE A CA 1
ATOM 2209 C C . ILE A 1 290 ? -16.456 0.773 33.369 1.00 73.69 290 ILE A C 1
ATOM 2211 O O . ILE A 1 290 ? -16.232 1.484 32.398 1.00 73.69 290 ILE A O 1
ATOM 2215 N N . MET A 1 291 ? -16.092 -0.514 33.404 1.00 77.31 291 MET A N 1
ATOM 2216 C CA . MET A 1 291 ? -15.339 -1.135 32.307 1.00 77.31 291 MET A CA 1
ATOM 2217 C C . MET A 1 291 ? -16.122 -1.145 30.987 1.00 77.31 291 MET A C 1
ATOM 2219 O O . MET A 1 291 ? -15.558 -0.824 29.945 1.00 77.31 291 MET A O 1
ATOM 2223 N N . SER A 1 292 ? -17.425 -1.432 31.043 1.00 74.75 292 SER A N 1
ATOM 2224 C CA . SER A 1 292 ? -18.322 -1.332 29.886 1.00 74.75 292 SER A CA 1
ATOM 2225 C C . SER A 1 292 ? -18.313 0.074 29.273 1.00 74.75 292 SER A C 1
ATOM 2227 O O . SER A 1 292 ? -18.287 0.213 28.052 1.00 74.75 292 SER A O 1
ATOM 2229 N N . GLU A 1 293 ? -18.317 1.122 30.100 1.00 78.19 293 GLU A N 1
ATOM 2230 C CA . GLU A 1 293 ? -18.288 2.502 29.606 1.00 78.19 293 GLU A CA 1
ATOM 2231 C C . GLU A 1 293 ? -16.905 2.885 29.051 1.00 78.19 293 GLU A C 1
ATOM 2233 O O . GLU A 1 293 ? -16.815 3.589 28.046 1.00 78.19 293 GLU A O 1
ATOM 2238 N N . VAL A 1 294 ? -15.818 2.365 29.637 1.00 81.38 294 VAL A N 1
ATOM 2239 C CA . VAL A 1 294 ? -14.462 2.514 29.081 1.00 81.38 294 VAL A CA 1
ATOM 2240 C C . VAL A 1 294 ? -14.385 1.912 27.677 1.00 81.38 294 VAL A C 1
ATOM 2242 O O . VAL A 1 294 ? -13.894 2.573 26.764 1.00 81.38 294 VAL A O 1
ATOM 2245 N N . GLU A 1 295 ? -14.876 0.686 27.477 1.00 80.56 295 GLU A N 1
ATOM 2246 C CA . GLU A 1 295 ? -14.875 0.031 26.160 1.00 80.56 295 GLU A CA 1
ATOM 2247 C C . GLU A 1 295 ? -15.688 0.819 25.133 1.00 80.56 295 GLU A C 1
ATOM 2249 O O . GLU A 1 295 ? -15.238 1.022 24.003 1.00 80.56 295 GLU A O 1
ATOM 2254 N N . ARG A 1 296 ? -16.848 1.330 25.548 1.00 80.50 296 ARG A N 1
ATOM 2255 C CA . ARG A 1 296 ? -17.705 2.173 24.716 1.00 80.50 296 ARG A CA 1
ATOM 2256 C C . ARG A 1 296 ? -17.001 3.463 24.292 1.00 80.50 296 ARG A C 1
ATOM 2258 O O . ARG A 1 296 ? -17.036 3.820 23.116 1.00 80.50 296 ARG A O 1
ATOM 2265 N N . LEU A 1 297 ? -16.320 4.144 25.215 1.00 81.62 297 LEU A N 1
ATOM 2266 C CA . LEU A 1 297 ? -15.552 5.360 24.923 1.00 81.62 297 LEU A CA 1
ATOM 2267 C C . LEU A 1 297 ? -14.342 5.085 24.024 1.00 81.62 297 LEU A C 1
ATOM 2269 O O . LEU A 1 297 ? -14.104 5.837 23.082 1.00 81.62 297 LEU A O 1
ATOM 2273 N N . LEU A 1 298 ? -13.606 3.998 24.264 1.00 84.75 298 LEU A N 1
ATOM 2274 C CA . LEU A 1 298 ? -12.477 3.597 23.417 1.00 84.75 298 LEU A CA 1
ATOM 2275 C C . LEU A 1 298 ? -12.928 3.267 21.989 1.00 84.75 298 LEU A C 1
ATOM 2277 O O . LEU A 1 298 ? -12.258 3.660 21.033 1.00 84.75 298 LEU A O 1
ATOM 2281 N N . TYR A 1 299 ? -14.090 2.626 21.836 1.00 83.75 299 TYR A N 1
ATOM 2282 C CA . TYR A 1 299 ? -14.686 2.372 20.526 1.00 83.75 299 TYR A CA 1
ATOM 2283 C C . TYR A 1 299 ? -14.999 3.674 19.776 1.00 83.75 299 TYR A C 1
ATOM 2285 O O . TYR A 1 299 ? -14.642 3.819 18.604 1.00 83.75 299 TYR A O 1
ATOM 2293 N N . LYS A 1 300 ? -15.594 4.662 20.466 1.00 84.19 300 LYS A N 1
ATOM 2294 C CA . LYS A 1 300 ? -15.828 6.008 19.911 1.00 84.19 300 LYS A CA 1
ATOM 2295 C C . LYS A 1 300 ? -14.519 6.693 19.514 1.00 84.19 300 LYS A C 1
ATOM 2297 O O . LYS A 1 300 ? -14.447 7.278 18.437 1.00 84.19 300 LYS A O 1
ATOM 2302 N N . GLY A 1 301 ? -13.477 6.578 20.339 1.00 86.19 301 GLY A N 1
ATOM 2303 C CA . GLY A 1 301 ? -12.139 7.087 20.027 1.00 86.19 301 GLY A CA 1
ATOM 2304 C C . GLY A 1 301 ? -11.571 6.520 18.719 1.00 86.19 301 GLY A C 1
ATOM 2305 O O . GLY A 1 301 ? -10.989 7.264 17.931 1.00 86.19 301 GLY A O 1
ATOM 2306 N N . GLY A 1 302 ? -11.795 5.231 18.443 1.00 85.94 302 GLY A N 1
ATOM 2307 C CA . GLY A 1 302 ? -11.394 4.588 17.186 1.00 85.94 302 GLY A CA 1
ATOM 2308 C C . GLY A 1 302 ? -12.111 5.129 15.956 1.00 85.94 302 GLY A C 1
ATOM 2309 O O . GLY A 1 302 ? -11.475 5.407 14.940 1.00 85.94 302 GLY A O 1
ATOM 2310 N N . VAL A 1 303 ? -13.425 5.335 16.054 1.00 87.12 303 VAL A N 1
ATOM 2311 C CA . VAL A 1 303 ? -14.189 5.998 14.987 1.00 87.12 303 VAL A CA 1
ATOM 2312 C C . VAL A 1 303 ? -13.666 7.413 14.749 1.00 87.12 303 VAL A C 1
ATOM 2314 O O . VAL A 1 303 ? -13.470 7.807 13.602 1.00 87.12 303 VAL A O 1
ATOM 2317 N N . LEU A 1 304 ? -13.427 8.178 15.818 1.00 87.50 304 LEU A N 1
ATOM 2318 C CA . LEU A 1 304 ? -12.943 9.554 15.707 1.00 87.50 304 LEU A CA 1
ATOM 2319 C C . LEU A 1 304 ? -11.578 9.635 15.028 1.00 87.50 304 LEU A C 1
ATOM 2321 O O . LEU A 1 304 ? -11.365 10.554 14.242 1.00 87.50 304 LEU A O 1
ATOM 2325 N N . LEU A 1 305 ? -10.680 8.676 15.275 1.00 87.75 305 LEU A N 1
ATOM 2326 C CA . LEU A 1 305 ? -9.418 8.587 14.542 1.00 87.75 305 LEU A CA 1
ATOM 2327 C C . LEU A 1 305 ? -9.667 8.508 13.030 1.00 87.75 305 LEU A C 1
ATOM 2329 O O . LEU A 1 305 ? -9.133 9.319 12.274 1.00 87.75 305 LEU A O 1
ATOM 2333 N N . TRP A 1 306 ? -10.504 7.574 12.583 1.00 88.25 306 TRP A N 1
ATOM 2334 C CA . TRP A 1 306 ? -10.797 7.428 11.158 1.00 88.25 306 TRP A CA 1
ATOM 2335 C C . TRP A 1 306 ? -11.552 8.618 10.574 1.00 88.25 306 TRP A C 1
ATOM 2337 O O . TRP A 1 306 ? -11.300 8.988 9.431 1.00 88.25 306 TRP A O 1
ATOM 2347 N N . MET A 1 307 ? -12.395 9.275 11.368 1.00 90.31 307 MET A N 1
ATOM 2348 C CA . MET A 1 307 ? -13.028 10.535 10.985 1.00 90.31 307 MET A CA 1
ATOM 2349 C C . MET A 1 307 ? -11.988 11.643 10.763 1.00 90.31 307 MET A C 1
ATOM 2351 O O . MET A 1 307 ? -12.061 12.352 9.764 1.00 90.31 307 MET A O 1
ATOM 2355 N N . VAL A 1 308 ? -10.991 11.778 11.646 1.00 89.44 308 VAL A N 1
ATOM 2356 C CA . VAL A 1 308 ? -9.891 12.744 11.472 1.00 89.44 308 VAL A CA 1
ATOM 2357 C C . VAL A 1 308 ? -9.067 12.409 10.227 1.00 89.44 308 VAL A C 1
ATOM 2359 O O . VAL A 1 308 ? -8.793 13.305 9.430 1.00 89.44 308 VAL A O 1
ATOM 2362 N N . ILE A 1 309 ? -8.725 11.132 10.017 1.00 88.31 309 ILE A N 1
ATOM 2363 C CA . ILE A 1 309 ? -8.016 10.676 8.810 1.00 88.31 309 ILE A CA 1
ATOM 2364 C C . ILE A 1 309 ? -8.829 11.006 7.555 1.00 88.31 309 ILE A C 1
ATOM 2366 O O . ILE A 1 309 ? -8.271 11.544 6.602 1.00 88.31 309 ILE A O 1
ATOM 2370 N N . LEU A 1 310 ? -10.139 10.745 7.562 1.00 90.94 310 LEU A N 1
ATOM 2371 C CA . LEU A 1 310 ? -11.031 11.052 6.447 1.00 90.94 310 LEU A CA 1
ATOM 2372 C C . LEU A 1 310 ? -11.087 12.557 6.166 1.00 90.94 310 LEU A C 1
ATOM 2374 O O . LEU A 1 310 ? -10.957 12.950 5.014 1.00 90.94 310 LEU A O 1
ATOM 2378 N N . VAL A 1 311 ? -11.216 13.403 7.195 1.00 91.69 311 VAL A N 1
ATOM 2379 C CA . VAL A 1 311 ? -11.212 14.870 7.041 1.00 91.69 311 VAL A CA 1
ATOM 2380 C C . VAL A 1 311 ? -9.899 15.357 6.427 1.00 91.69 311 VAL A C 1
ATOM 2382 O O . VAL A 1 311 ? -9.912 16.208 5.538 1.00 91.69 311 VAL A O 1
ATOM 2385 N N . VAL A 1 312 ? -8.760 14.833 6.886 1.00 90.38 312 VAL A N 1
ATOM 2386 C CA . VAL A 1 312 ? -7.446 15.190 6.330 1.00 90.38 312 VAL A CA 1
ATOM 2387 C C . VAL A 1 312 ? -7.317 14.697 4.888 1.00 90.38 312 VAL A C 1
ATOM 2389 O O . VAL A 1 312 ? -6.861 15.453 4.032 1.00 90.38 312 VAL A O 1
ATOM 2392 N N . ALA A 1 313 ? -7.734 13.465 4.597 1.00 85.75 313 ALA A N 1
ATOM 2393 C CA . ALA A 1 313 ? -7.661 12.887 3.259 1.00 85.75 313 ALA A CA 1
ATOM 2394 C C . ALA A 1 313 ? -8.558 13.632 2.258 1.00 85.75 313 ALA A C 1
ATOM 2396 O O . ALA A 1 313 ? -8.118 13.942 1.153 1.00 85.75 313 ALA A O 1
ATOM 2397 N N . ASP A 1 314 ? -9.776 13.982 2.668 1.00 86.06 314 ASP A N 1
ATOM 2398 C CA . ASP A 1 314 ? -10.743 14.742 1.874 1.00 86.06 314 ASP A CA 1
ATOM 2399 C C . ASP A 1 314 ? -10.245 16.168 1.583 1.00 86.06 314 ASP A C 1
ATOM 2401 O O . ASP A 1 314 ? -10.238 16.599 0.430 1.00 86.06 314 ASP A O 1
ATOM 2405 N N . ARG A 1 315 ? -9.699 16.871 2.591 1.00 87.12 315 ARG A N 1
ATOM 2406 C CA . ARG A 1 315 ? -9.097 18.210 2.407 1.00 87.12 315 ARG A CA 1
ATOM 2407 C C . ARG A 1 315 ? -7.922 18.221 1.433 1.00 87.12 315 ARG A C 1
ATOM 2409 O O . ARG A 1 315 ? -7.727 19.207 0.727 1.00 87.12 315 ARG A O 1
ATOM 2416 N N . ASN A 1 316 ? -7.142 17.143 1.411 1.00 82.88 316 ASN A N 1
ATOM 2417 C CA . ASN A 1 316 ? -6.019 16.978 0.489 1.00 82.88 316 ASN A CA 1
ATOM 2418 C C . ASN A 1 316 ? -6.430 16.337 -0.848 1.00 82.88 316 ASN A C 1
ATOM 2420 O O . ASN A 1 316 ? -5.566 16.084 -1.683 1.00 82.88 316 ASN A O 1
ATOM 2424 N N . SER A 1 317 ? -7.726 16.083 -1.059 1.00 75.62 317 SER A N 1
ATOM 2425 C CA . SER A 1 317 ? -8.272 15.454 -2.266 1.00 75.62 317 SER A CA 1
ATOM 2426 C C . SER A 1 317 ? -7.608 14.116 -2.615 1.00 75.62 317 SER A C 1
ATOM 2428 O O . SER A 1 317 ? -7.349 13.816 -3.779 1.00 75.62 317 SER A O 1
ATOM 2430 N N . LEU A 1 318 ? -7.308 13.303 -1.600 1.00 74.00 318 LEU A N 1
ATOM 2431 C CA . LEU A 1 318 ? -6.697 11.993 -1.802 1.00 74.00 318 LEU A CA 1
ATOM 2432 C C . LEU A 1 318 ? -7.735 11.009 -2.359 1.00 74.00 318 LEU A C 1
ATOM 2434 O O . LEU A 1 318 ? -8.742 10.732 -1.708 1.00 74.00 318 LEU A O 1
ATOM 2438 N N . GLY A 1 319 ? -7.463 10.410 -3.523 1.00 64.69 319 GLY A N 1
ATOM 2439 C CA . GLY A 1 319 ? -8.359 9.420 -4.141 1.00 64.69 319 GLY A CA 1
ATOM 2440 C C . GLY A 1 319 ? -8.632 8.187 -3.263 1.00 64.69 319 GLY A C 1
ATOM 2441 O O . GLY A 1 319 ? -9.694 7.581 -3.343 1.00 64.69 319 GLY A O 1
ATOM 2442 N N . SER A 1 320 ? -7.725 7.852 -2.341 1.00 72.19 320 SER A N 1
ATOM 2443 C CA . SER A 1 320 ? -7.886 6.751 -1.382 1.00 72.19 320 SER A CA 1
ATOM 2444 C C . SER A 1 320 ? -8.755 7.086 -0.159 1.00 72.19 320 SER A C 1
ATOM 2446 O O . SER A 1 320 ? -8.970 6.212 0.684 1.00 72.19 320 SER A O 1
ATOM 2448 N N . ALA A 1 321 ? -9.297 8.308 -0.046 1.00 82.31 321 ALA A N 1
ATOM 2449 C CA . ALA A 1 321 ? -10.133 8.732 1.087 1.00 82.31 321 ALA A CA 1
ATOM 2450 C C . ALA A 1 321 ? -11.359 7.825 1.315 1.00 82.31 321 ALA A C 1
ATOM 2452 O O . ALA A 1 321 ? -11.816 7.659 2.446 1.00 82.31 321 ALA A O 1
ATOM 2453 N N . ILE A 1 322 ? -11.844 7.162 0.264 1.00 81.06 322 ILE A N 1
ATOM 2454 C CA . ILE A 1 322 ? -12.937 6.188 0.338 1.00 81.06 322 ILE A CA 1
ATOM 2455 C C . ILE A 1 322 ? -12.645 5.018 1.283 1.00 81.06 322 ILE A C 1
ATOM 2457 O O . ILE A 1 322 ? -13.555 4.518 1.944 1.00 81.06 322 ILE A O 1
ATOM 2461 N N . LEU A 1 323 ? -11.379 4.611 1.414 1.00 79.31 323 LEU A N 1
ATOM 2462 C CA . LEU A 1 323 ? -10.994 3.568 2.354 1.00 79.31 323 LEU A CA 1
ATOM 2463 C C . LEU A 1 323 ? -11.198 4.044 3.796 1.00 79.31 323 LEU A C 1
ATOM 2465 O O . LEU A 1 323 ? -11.797 3.332 4.599 1.00 79.31 323 LEU A O 1
ATOM 2469 N N . ALA A 1 324 ? -10.767 5.271 4.106 1.00 85.12 324 ALA A N 1
ATOM 2470 C CA . ALA A 1 324 ? -10.999 5.881 5.413 1.00 85.12 324 ALA A CA 1
ATOM 2471 C C . ALA A 1 324 ? -12.501 6.044 5.700 1.00 85.12 324 ALA A C 1
ATOM 2473 O O . ALA A 1 324 ? -12.938 5.822 6.827 1.00 85.12 324 ALA A O 1
ATOM 2474 N N . PHE A 1 325 ? -13.306 6.348 4.677 1.00 87.81 325 PHE A N 1
ATOM 2475 C CA . PHE A 1 325 ? -14.763 6.403 4.798 1.00 87.81 325 PHE A CA 1
ATOM 2476 C C . PHE A 1 325 ? -15.373 5.040 5.151 1.00 87.81 325 PHE A C 1
ATOM 2478 O O . PHE A 1 325 ? -16.142 4.951 6.107 1.00 87.81 325 PHE A O 1
ATOM 2485 N N . VAL A 1 326 ? -15.006 3.966 4.444 1.00 83.25 326 VAL A N 1
ATOM 2486 C CA . VAL A 1 326 ? -15.493 2.603 4.741 1.00 83.25 326 VAL A CA 1
ATOM 2487 C C . VAL A 1 326 ? -15.071 2.164 6.146 1.00 83.25 326 VAL A C 1
ATOM 2489 O O . VAL A 1 326 ? -15.890 1.631 6.900 1.00 83.25 326 VAL A O 1
ATOM 2492 N N . LEU A 1 327 ? -13.818 2.438 6.517 1.00 83.88 327 LEU A N 1
ATOM 2493 C CA . LEU A 1 327 ? -13.258 2.092 7.824 1.00 83.88 327 LEU A CA 1
ATOM 2494 C C . LEU A 1 327 ? -13.833 2.940 8.966 1.00 83.88 327 LEU A C 1
ATOM 2496 O O . LEU A 1 327 ? -13.861 2.474 10.097 1.00 83.88 327 LEU A O 1
ATOM 2500 N N . MET A 1 328 ? -14.379 4.124 8.687 1.00 89.00 328 MET A N 1
ATOM 2501 C CA . MET A 1 328 ? -15.168 4.899 9.649 1.00 89.00 328 MET A CA 1
ATOM 2502 C C . MET A 1 328 ? -16.612 4.376 9.762 1.00 89.00 328 MET A C 1
ATOM 2504 O O . MET A 1 328 ? -17.126 4.193 10.869 1.00 89.00 328 MET A O 1
ATOM 2508 N N . MET A 1 329 ? -17.278 4.127 8.629 1.00 87.56 329 MET A N 1
ATOM 2509 C CA . MET A 1 329 ? -18.718 3.839 8.579 1.00 87.56 329 MET A CA 1
ATOM 2510 C C . MET A 1 329 ? -19.086 2.446 9.097 1.00 87.56 329 MET A C 1
ATOM 2512 O O . MET A 1 329 ? -20.075 2.315 9.820 1.00 87.56 329 MET A O 1
ATOM 2516 N N . ALA A 1 330 ? -18.319 1.403 8.764 1.00 84.81 330 ALA A N 1
ATOM 2517 C CA . ALA A 1 330 ? -18.652 0.039 9.189 1.00 84.81 330 ALA A CA 1
ATOM 2518 C C . ALA A 1 330 ? -18.617 -0.136 10.729 1.00 84.81 330 ALA A C 1
ATOM 2520 O O . ALA A 1 330 ? -19.573 -0.669 11.311 1.00 84.81 330 ALA A O 1
ATOM 2521 N N . PRO A 1 331 ? -17.606 0.398 11.437 1.00 82.06 331 PRO A N 1
ATOM 2522 C CA . PRO A 1 331 ? -17.615 0.469 12.894 1.00 82.06 331 PRO A CA 1
ATOM 2523 C C . PRO A 1 331 ? -18.712 1.375 13.452 1.00 82.06 331 PRO A C 1
ATOM 2525 O O . PRO A 1 331 ? -19.317 1.039 14.464 1.00 82.06 331 PRO A O 1
ATOM 2528 N N . MET A 1 332 ? -19.049 2.483 12.786 1.00 85.69 332 MET A N 1
ATOM 2529 C CA . MET A 1 332 ? -20.159 3.332 13.234 1.00 85.69 332 MET A CA 1
ATOM 2530 C C . MET A 1 332 ? -21.520 2.642 13.174 1.00 85.69 332 MET A C 1
ATOM 2532 O O . MET A 1 332 ? -22.296 2.748 14.125 1.00 85.69 332 MET A O 1
ATOM 2536 N N . LEU A 1 333 ? -21.800 1.877 12.115 1.00 84.88 333 LEU A N 1
ATOM 2537 C CA . LEU A 1 333 ? -22.998 1.034 12.068 1.00 84.88 333 LEU A CA 1
ATOM 2538 C C . LEU A 1 333 ? -22.990 -0.005 13.191 1.00 84.88 333 LEU A C 1
ATOM 2540 O O . LEU A 1 333 ? -24.016 -0.237 13.827 1.00 84.88 333 LEU A O 1
ATOM 2544 N N . THR A 1 334 ? -21.832 -0.609 13.460 1.00 81.75 334 THR A N 1
ATOM 2545 C CA . THR A 1 334 ? -21.687 -1.566 14.563 1.00 81.75 334 THR A CA 1
ATOM 2546 C C . THR A 1 334 ? -21.996 -0.901 15.904 1.00 81.75 334 THR A C 1
ATOM 2548 O O . THR A 1 334 ? -22.762 -1.453 16.693 1.00 81.75 334 THR A O 1
ATOM 2551 N N . TYR A 1 335 ? -21.448 0.292 16.153 1.00 80.00 335 TYR A N 1
ATOM 2552 C CA . TYR A 1 335 ? -21.731 1.067 17.359 1.00 80.00 335 TYR A CA 1
ATOM 2553 C C . TYR A 1 335 ? -23.230 1.318 17.518 1.00 80.00 335 TYR A C 1
ATOM 2555 O O . TYR A 1 335 ? -23.777 1.043 18.581 1.00 80.00 335 TYR A O 1
ATOM 2563 N N . LEU A 1 336 ? -23.902 1.768 16.455 1.00 79.44 336 LEU A N 1
ATOM 2564 C CA . LEU A 1 336 ? -25.338 2.040 16.470 1.00 79.44 336 LEU A CA 1
ATOM 2565 C C . LEU A 1 336 ? -26.166 0.790 16.808 1.00 79.44 336 LEU A C 1
ATOM 2567 O O . LEU A 1 336 ? -27.089 0.864 17.618 1.00 79.44 336 LEU A O 1
ATOM 2571 N N . LEU A 1 337 ? -25.823 -0.358 16.217 1.00 78.19 337 LEU A N 1
ATOM 2572 C CA . LEU A 1 337 ? -26.497 -1.631 16.489 1.00 78.19 337 LEU A CA 1
ATOM 2573 C C . LEU A 1 337 ? -26.283 -2.099 17.931 1.00 78.19 337 LEU A C 1
ATOM 2575 O O . LEU A 1 337 ? -27.218 -2.588 18.562 1.00 78.19 337 LEU A O 1
ATOM 2579 N N . LEU A 1 338 ? -25.067 -1.940 18.461 1.00 74.56 338 LEU A N 1
ATOM 2580 C CA . LEU A 1 338 ? -24.772 -2.269 19.854 1.00 74.56 338 LEU A CA 1
ATOM 2581 C C . LEU A 1 338 ? -25.525 -1.333 20.806 1.00 74.56 338 LEU A C 1
ATOM 2583 O O . LEU A 1 338 ? -26.108 -1.795 21.784 1.00 74.56 338 LEU A O 1
ATOM 2587 N N . GLU A 1 339 ? -25.554 -0.038 20.511 1.00 73.56 339 GLU A N 1
ATOM 2588 C CA . GLU A 1 339 ? -26.241 0.975 21.311 1.00 73.56 339 GLU A CA 1
ATOM 2589 C C . GLU A 1 339 ? -27.761 0.750 21.365 1.00 73.56 339 GLU A C 1
ATOM 2591 O O . GLU A 1 339 ? -28.359 0.815 22.438 1.00 73.56 339 GLU A O 1
ATOM 2596 N N . GLY A 1 340 ? -28.381 0.416 20.229 1.00 67.62 340 GLY A N 1
ATOM 2597 C CA . GLY A 1 340 ? -29.825 0.186 20.132 1.00 67.62 340 GLY A CA 1
ATOM 2598 C C . GLY A 1 340 ? -30.344 -1.023 20.923 1.00 67.62 340 GLY A C 1
ATOM 2599 O O . GLY A 1 340 ? -31.520 -1.052 21.273 1.00 67.62 340 GLY A O 1
ATOM 2600 N N . ASP A 1 341 ? -29.488 -2.002 21.238 1.00 66.06 341 ASP A N 1
ATOM 2601 C CA . ASP A 1 341 ? -29.862 -3.214 21.990 1.00 66.06 341 ASP A CA 1
ATOM 2602 C C . ASP A 1 341 ? -29.858 -2.999 23.519 1.00 66.06 341 ASP A C 1
ATOM 2604 O O . ASP A 1 341 ? -30.340 -3.849 24.264 1.00 66.06 341 ASP A O 1
ATOM 2608 N N . GLY A 1 342 ? -29.319 -1.874 24.018 1.00 56.75 342 GLY A N 1
ATOM 2609 C CA . GLY A 1 342 ? -29.379 -1.431 25.425 1.00 56.75 342 GLY A CA 1
ATOM 2610 C C . GLY A 1 342 ? -28.662 -2.306 26.475 1.00 56.75 342 GLY A C 1
ATOM 2611 O O . GLY A 1 342 ? -28.232 -1.795 27.506 1.00 56.75 342 GLY A O 1
ATOM 2612 N N . GLN A 1 343 ? -28.489 -3.609 26.231 1.00 53.38 343 GLN A N 1
ATOM 2613 C CA . GLN A 1 343 ? -27.855 -4.590 27.126 1.00 53.38 343 GLN A CA 1
ATOM 2614 C C . GLN A 1 343 ? -26.513 -5.124 26.598 1.00 53.38 343 GLN A C 1
ATOM 2616 O O . GLN A 1 343 ? -25.749 -5.724 27.355 1.00 53.38 343 GLN A O 1
ATOM 2621 N N . SER A 1 344 ? -26.194 -4.879 25.326 1.00 54.75 344 SER A N 1
ATOM 2622 C CA . SER A 1 344 ? -25.084 -5.502 24.586 1.00 54.75 344 SER A CA 1
ATOM 2623 C C . SER A 1 344 ? -23.680 -5.231 25.160 1.00 54.75 344 SER A C 1
ATOM 2625 O O . SER A 1 344 ? -22.812 -6.114 25.094 1.00 54.75 344 SER A O 1
ATOM 2627 N N . TRP A 1 345 ? -23.460 -4.056 25.761 1.00 59.28 345 TRP A N 1
ATOM 2628 C CA . TRP A 1 345 ? -22.198 -3.660 26.405 1.00 59.28 345 TRP A CA 1
ATOM 2629 C C . TRP A 1 345 ? -22.024 -4.260 27.819 1.00 59.28 345 TRP A C 1
ATOM 2631 O O . TRP A 1 345 ? -20.909 -4.338 28.327 1.00 59.28 345 TRP A O 1
ATOM 2641 N N . THR A 1 346 ? -23.095 -4.777 28.437 1.00 55.62 346 THR A N 1
ATOM 2642 C CA . THR A 1 346 ? -23.058 -5.426 29.766 1.00 55.62 346 THR A CA 1
ATOM 2643 C C . THR A 1 346 ? -22.774 -6.931 29.673 1.00 55.62 346 THR A C 1
ATOM 2645 O O . THR A 1 346 ? -22.877 -7.517 28.606 1.00 55.62 346 THR A O 1
ATOM 2648 N N . THR A 1 347 ? -22.402 -7.604 30.767 1.00 51.31 347 THR A N 1
ATOM 2649 C CA . THR A 1 347 ? -21.868 -8.991 30.810 1.00 51.31 347 THR A CA 1
ATOM 2650 C C . THR A 1 347 ? -22.680 -10.080 30.084 1.00 51.31 347 THR A C 1
ATOM 2652 O O . THR A 1 347 ? -22.107 -11.106 29.726 1.00 51.31 347 THR A O 1
ATOM 2655 N N . ASN A 1 348 ? -23.957 -9.851 29.768 1.00 52.88 348 ASN A N 1
ATOM 2656 C CA . ASN A 1 348 ? -24.748 -10.719 28.896 1.00 52.88 348 ASN A CA 1
ATOM 2657 C C . ASN A 1 348 ? -24.708 -10.156 27.468 1.00 52.88 348 ASN A C 1
ATOM 2659 O O . ASN A 1 348 ? -25.417 -9.210 27.151 1.00 52.88 348 ASN A O 1
ATOM 2663 N N . GLY A 1 349 ? -23.831 -10.691 26.613 1.00 53.28 349 GLY A N 1
ATOM 2664 C CA . GLY A 1 349 ? -23.656 -10.161 25.253 1.00 53.28 349 GLY A CA 1
ATOM 2665 C C . GLY A 1 349 ? -24.909 -10.202 24.379 1.00 53.28 349 GLY A C 1
ATOM 2666 O O . GLY A 1 349 ? -25.881 -10.856 24.755 1.00 53.28 349 GLY A O 1
ATOM 2667 N N . PRO A 1 350 ? -24.852 -9.601 23.175 1.00 55.34 350 PRO A N 1
ATOM 2668 C CA . PRO A 1 350 ? -26.012 -9.442 22.294 1.00 55.34 350 PRO A CA 1
ATOM 2669 C C . PRO A 1 350 ? -26.736 -10.769 22.012 1.00 55.34 350 PRO A C 1
ATOM 2671 O O . PRO A 1 350 ? -26.150 -11.844 22.168 1.00 55.34 350 PRO A O 1
ATOM 2674 N N . ARG A 1 351 ? -27.985 -10.747 21.540 1.00 62.16 351 ARG A N 1
ATOM 2675 C CA . ARG A 1 351 ? -28.612 -11.977 21.004 1.00 62.16 351 ARG A CA 1
ATOM 2676 C C . ARG A 1 351 ? -27.694 -12.613 19.952 1.00 62.16 351 ARG A C 1
ATOM 2678 O O . ARG A 1 351 ? -27.005 -11.896 19.229 1.00 62.16 351 ARG A O 1
ATOM 2685 N N . THR A 1 352 ? -27.676 -13.943 19.849 1.00 64.06 352 THR A N 1
ATOM 2686 C CA . THR A 1 352 ? -26.708 -14.689 19.019 1.00 64.06 352 THR A CA 1
ATOM 2687 C C . THR A 1 352 ? -26.624 -14.148 17.588 1.00 64.06 352 THR A C 1
ATOM 2689 O O . THR A 1 352 ? -25.526 -13.958 17.080 1.00 64.06 352 THR A O 1
ATOM 2692 N N . GLY A 1 353 ? -27.765 -13.800 16.977 1.00 69.50 353 GLY A N 1
ATOM 2693 C CA . GLY A 1 353 ? -27.813 -13.182 15.647 1.00 69.50 353 GLY A CA 1
ATOM 2694 C C . GLY A 1 353 ? -27.193 -11.780 15.577 1.00 69.50 353 GLY A C 1
ATOM 2695 O O . GLY A 1 353 ? -26.416 -11.504 14.669 1.00 69.50 353 GLY A O 1
ATOM 2696 N N . LEU A 1 354 ? -27.458 -10.912 16.562 1.00 72.50 354 LEU A N 1
ATOM 2697 C CA . LEU A 1 354 ? -26.901 -9.556 16.590 1.00 72.50 354 LEU A CA 1
ATOM 2698 C C . LEU A 1 354 ? -25.383 -9.578 16.815 1.00 72.50 354 LEU A C 1
ATOM 2700 O O . LEU A 1 354 ? -24.681 -8.799 16.180 1.00 72.50 354 LEU A O 1
ATOM 2704 N N . ARG A 1 355 ? -24.872 -10.523 17.626 1.00 69.75 355 ARG A N 1
ATOM 2705 C CA . ARG A 1 355 ? -23.421 -10.756 17.792 1.00 69.75 355 ARG A CA 1
ATOM 2706 C C . ARG A 1 355 ? -22.753 -11.027 16.451 1.00 69.75 355 ARG A C 1
ATOM 2708 O O . ARG A 1 355 ? -21.779 -10.362 16.118 1.00 69.75 355 ARG A O 1
ATOM 2715 N N . TRP A 1 356 ? -23.296 -11.970 15.680 1.00 72.50 356 TRP A N 1
ATOM 2716 C CA . TRP A 1 356 ? -22.768 -12.303 14.358 1.00 72.50 356 TRP A CA 1
ATOM 2717 C C . TRP A 1 356 ? -22.770 -11.086 13.429 1.00 72.50 356 TRP A C 1
ATOM 2719 O O . TRP A 1 356 ? -21.736 -10.785 12.837 1.00 72.50 356 TRP A O 1
ATOM 2729 N N . CYS A 1 357 ? -23.870 -10.330 13.364 1.00 77.25 357 CYS A N 1
ATOM 2730 C CA . CYS A 1 357 ? -23.944 -9.117 12.544 1.00 77.25 357 CYS A CA 1
ATOM 2731 C C . CYS A 1 357 ? -22.911 -8.057 12.955 1.00 77.25 357 CYS A C 1
ATOM 2733 O O . CYS A 1 357 ? -22.201 -7.533 12.097 1.00 77.25 357 CYS A O 1
ATOM 2735 N N . THR A 1 358 ? -22.782 -7.761 14.252 1.00 75.88 358 THR A N 1
ATOM 2736 C CA . THR A 1 358 ? -21.827 -6.758 14.749 1.00 75.88 358 THR A CA 1
ATOM 2737 C C . THR A 1 358 ? -20.380 -7.197 14.555 1.00 75.88 358 THR A C 1
ATOM 2739 O O . THR A 1 358 ? -19.527 -6.372 14.245 1.00 75.88 358 THR A O 1
ATOM 2742 N N . THR A 1 359 ? -20.082 -8.491 14.677 1.00 72.31 359 THR A N 1
ATOM 2743 C CA . THR A 1 359 ? -18.735 -9.013 14.420 1.00 72.31 359 THR A CA 1
ATOM 2744 C C . THR A 1 359 ? -18.401 -8.966 12.928 1.00 72.31 359 THR A C 1
ATOM 2746 O O . THR A 1 359 ? -17.310 -8.532 12.568 1.00 72.31 359 THR A O 1
ATOM 2749 N N . VAL A 1 360 ? -19.333 -9.332 12.042 1.00 76.19 360 VAL A N 1
ATOM 2750 C CA . VAL A 1 360 ? -19.126 -9.247 10.585 1.00 76.19 360 VAL A CA 1
ATOM 2751 C C . VAL A 1 360 ? -18.909 -7.794 10.145 1.00 76.19 360 VAL A C 1
ATOM 2753 O O . VAL A 1 360 ? -17.949 -7.512 9.429 1.00 76.19 360 VAL A O 1
ATOM 2756 N N . LEU A 1 361 ? -19.733 -6.854 10.612 1.00 76.75 361 LEU A N 1
ATOM 2757 C CA . LEU A 1 361 ? -19.583 -5.434 10.274 1.00 76.75 361 LEU A CA 1
ATOM 2758 C C . LEU A 1 361 ? -18.297 -4.822 10.849 1.00 76.75 361 LEU A C 1
ATOM 2760 O O . LEU A 1 361 ? -17.618 -4.078 10.147 1.00 76.75 361 LEU A O 1
ATOM 2764 N N . ALA A 1 362 ? -17.932 -5.146 12.093 1.00 71.00 362 ALA A N 1
ATOM 2765 C CA . ALA A 1 362 ? -16.772 -4.546 12.755 1.00 71.00 362 ALA A CA 1
ATOM 2766 C C . ALA A 1 362 ? -15.424 -5.141 12.334 1.00 71.00 362 ALA A C 1
ATOM 2768 O O . ALA A 1 362 ? -14.414 -4.447 12.410 1.00 71.00 362 ALA A O 1
ATOM 2769 N N . LEU A 1 363 ? -15.384 -6.420 11.947 1.00 73.69 363 LEU A N 1
ATOM 2770 C CA . LEU A 1 363 ? -14.138 -7.129 11.640 1.00 73.69 363 LEU A CA 1
ATOM 2771 C C . LEU A 1 363 ? -14.067 -7.570 10.185 1.00 73.69 363 LEU A C 1
ATOM 2773 O O . LEU A 1 363 ? -13.069 -7.291 9.530 1.00 73.69 363 LEU A O 1
ATOM 2777 N N . ALA A 1 364 ? -15.103 -8.222 9.653 1.00 74.31 364 ALA A N 1
ATOM 2778 C CA . ALA A 1 364 ? -15.031 -8.780 8.305 1.00 74.31 364 ALA A CA 1
ATOM 2779 C C . ALA A 1 364 ? -15.043 -7.694 7.224 1.00 74.31 364 ALA A C 1
ATOM 2781 O O . ALA A 1 364 ? -14.274 -7.801 6.281 1.00 74.31 364 ALA A O 1
ATOM 2782 N N . VAL A 1 365 ? -15.845 -6.630 7.354 1.00 75.12 365 VAL A N 1
ATOM 2783 C CA . VAL A 1 365 ? -15.867 -5.545 6.350 1.00 75.12 365 VAL A CA 1
ATOM 2784 C C . VAL A 1 365 ? -14.529 -4.792 6.291 1.00 75.12 365 VAL A C 1
ATOM 2786 O O . VAL A 1 365 ? -13.962 -4.713 5.200 1.00 75.12 365 VAL A O 1
ATOM 2789 N N . PRO A 1 366 ? -13.956 -4.313 7.417 1.00 71.94 366 PRO A N 1
ATOM 2790 C CA . PRO A 1 366 ? -12.625 -3.712 7.417 1.00 71.94 366 PRO A CA 1
ATOM 2791 C C . PRO A 1 366 ? -11.547 -4.662 6.897 1.00 71.94 366 PRO A C 1
ATOM 2793 O O . PRO A 1 366 ? -10.715 -4.253 6.093 1.00 71.94 366 PRO A O 1
ATOM 2796 N N . LEU A 1 367 ? -11.586 -5.933 7.310 1.00 71.75 367 LEU A N 1
ATOM 2797 C CA . LEU A 1 367 ? -10.598 -6.928 6.907 1.00 71.75 367 LEU A CA 1
ATOM 2798 C C . LEU A 1 367 ? -10.757 -7.334 5.441 1.00 71.75 367 LEU A C 1
ATOM 2800 O O . LEU A 1 367 ? -9.760 -7.558 4.785 1.00 71.75 367 LEU A O 1
ATOM 2804 N N . LEU A 1 368 ? -11.953 -7.378 4.861 1.00 71.50 368 LEU A N 1
ATOM 2805 C CA . LEU A 1 368 ? -12.127 -7.612 3.422 1.00 71.50 368 LEU A CA 1
ATOM 2806 C C . LEU A 1 368 ? -11.680 -6.398 2.603 1.00 71.50 368 LEU A C 1
ATOM 2808 O O . LEU A 1 368 ? -10.995 -6.571 1.599 1.00 71.50 368 LEU A O 1
ATOM 2812 N N . ALA A 1 369 ? -11.992 -5.185 3.068 1.00 67.44 369 ALA A N 1
ATOM 2813 C CA . ALA A 1 369 ? -11.563 -3.949 2.419 1.00 67.44 369 ALA A CA 1
ATOM 2814 C C . ALA A 1 369 ? -10.032 -3.794 2.396 1.00 67.44 369 ALA A C 1
ATOM 2816 O O . ALA A 1 369 ? -9.499 -3.161 1.487 1.00 67.44 369 ALA A O 1
ATOM 2817 N N . THR A 1 370 ? -9.315 -4.373 3.370 1.00 69.25 370 THR A N 1
ATOM 2818 C CA . THR A 1 370 ? -7.859 -4.196 3.499 1.00 69.25 370 THR A CA 1
ATOM 2819 C C . THR A 1 370 ? -7.026 -5.459 3.413 1.00 69.25 370 THR A C 1
ATOM 2821 O O . THR A 1 370 ? -5.828 -5.330 3.216 1.00 69.25 370 THR A O 1
ATOM 2824 N N . SER A 1 371 ? -7.590 -6.664 3.504 1.00 63.50 371 SER A N 1
ATOM 2825 C CA . SER A 1 371 ? -6.841 -7.939 3.478 1.00 63.50 371 SER A CA 1
ATOM 2826 C C . SER A 1 371 ? -5.997 -8.071 2.222 1.00 63.50 371 SER A C 1
ATOM 2828 O O . SER A 1 371 ? -4.856 -8.527 2.277 1.00 63.50 371 SER A O 1
ATOM 2830 N N . MET A 1 372 ? -6.538 -7.614 1.096 1.00 57.25 372 MET A N 1
ATOM 2831 C CA . MET A 1 372 ? -5.845 -7.640 -0.180 1.00 57.25 372 MET A CA 1
ATOM 2832 C C . MET A 1 372 ? -4.652 -6.677 -0.181 1.00 57.25 372 MET A C 1
ATOM 2834 O O . MET A 1 372 ? -3.560 -7.074 -0.577 1.00 57.25 372 MET A O 1
ATOM 2838 N N . ALA A 1 373 ? -4.811 -5.470 0.373 1.00 60.41 373 ALA A N 1
ATOM 2839 C CA . ALA A 1 373 ? -3.705 -4.538 0.584 1.00 60.41 373 ALA A CA 1
ATOM 2840 C C . ALA A 1 373 ? -2.708 -5.069 1.631 1.00 60.41 373 ALA A C 1
ATOM 2842 O O . ALA A 1 373 ? -1.514 -5.072 1.390 1.00 60.41 373 ALA A O 1
ATOM 2843 N N . ALA A 1 374 ? -3.164 -5.604 2.759 1.00 60.28 374 ALA A N 1
ATOM 2844 C CA . ALA A 1 374 ? -2.327 -6.046 3.872 1.00 60.28 374 ALA A CA 1
ATOM 2845 C C . ALA A 1 374 ? -1.390 -7.207 3.506 1.00 60.28 374 ALA A C 1
ATOM 2847 O O . ALA A 1 374 ? -0.264 -7.259 3.995 1.00 60.28 374 ALA A O 1
ATOM 2848 N N . ILE A 1 375 ? -1.834 -8.124 2.639 1.00 62.59 375 ILE A N 1
ATOM 2849 C CA . ILE A 1 375 ? -1.025 -9.270 2.195 1.00 62.59 375 ILE A CA 1
ATOM 2850 C C . ILE A 1 375 ? -0.114 -8.881 1.026 1.00 62.59 375 ILE A C 1
ATOM 2852 O O . ILE A 1 375 ? 1.032 -9.325 0.952 1.00 62.59 375 ILE A O 1
ATOM 2856 N N . ARG A 1 376 ? -0.611 -8.068 0.088 1.00 64.50 376 ARG A N 1
ATOM 2857 C CA . ARG A 1 376 ? 0.105 -7.754 -1.157 1.00 64.50 376 ARG A CA 1
ATOM 2858 C C . ARG A 1 376 ? 1.051 -6.563 -1.036 1.00 64.50 376 ARG A C 1
ATOM 2860 O O . ARG A 1 376 ? 2.078 -6.559 -1.702 1.00 64.50 376 ARG A O 1
ATOM 2867 N N . LEU A 1 377 ? 0.745 -5.590 -0.183 1.00 69.31 377 LEU A N 1
ATOM 2868 C CA . LEU A 1 377 ? 1.531 -4.367 -0.013 1.00 69.31 377 LEU A CA 1
ATOM 2869 C C . LEU A 1 377 ? 2.940 -4.629 0.536 1.00 69.31 377 LEU A C 1
ATOM 2871 O O . LEU A 1 377 ? 3.873 -4.041 -0.000 1.00 69.31 377 LEU A O 1
ATOM 2875 N N . PRO A 1 378 ? 3.165 -5.529 1.516 1.00 68.06 378 PRO A N 1
ATOM 2876 C CA . PRO A 1 378 ? 4.527 -5.866 1.919 1.00 68.06 378 PRO A CA 1
ATOM 2877 C C . PRO A 1 378 ? 5.334 -6.483 0.776 1.00 68.06 378 PRO A C 1
ATOM 2879 O O . PRO A 1 378 ? 6.478 -6.098 0.571 1.00 68.06 378 PRO A O 1
ATOM 2882 N N . ALA A 1 379 ? 4.729 -7.383 -0.007 1.00 67.62 379 ALA A N 1
ATOM 2883 C CA . ALA A 1 379 ? 5.380 -7.979 -1.172 1.00 67.62 379 ALA A CA 1
ATOM 2884 C C . ALA A 1 379 ? 5.686 -6.929 -2.257 1.00 67.62 379 ALA A C 1
ATOM 2886 O O . ALA A 1 379 ? 6.790 -6.920 -2.793 1.00 67.62 379 ALA A O 1
ATOM 2887 N N . PHE A 1 380 ? 4.742 -6.015 -2.521 1.00 68.69 380 PHE A N 1
ATOM 2888 C CA . PHE A 1 380 ? 4.931 -4.866 -3.411 1.00 68.69 380 PHE A CA 1
ATOM 2889 C C . PHE A 1 380 ? 6.130 -4.027 -2.965 1.00 68.69 380 PHE A C 1
ATOM 2891 O O . PHE A 1 380 ? 7.056 -3.833 -3.740 1.00 68.69 380 PHE A O 1
ATOM 2898 N N . LEU A 1 381 ? 6.148 -3.589 -1.703 1.00 68.94 381 LEU A N 1
ATOM 2899 C CA . LEU A 1 381 ? 7.195 -2.715 -1.172 1.00 68.94 381 LEU A CA 1
ATOM 2900 C C . LEU A 1 381 ? 8.563 -3.390 -1.208 1.00 68.94 381 LEU A C 1
ATOM 2902 O O . LEU A 1 381 ? 9.529 -2.779 -1.652 1.00 68.94 381 LEU A O 1
ATOM 2906 N N . VAL A 1 382 ? 8.643 -4.655 -0.790 1.00 68.56 382 VAL A N 1
ATOM 2907 C CA . VAL A 1 382 ? 9.869 -5.459 -0.881 1.00 68.56 382 VAL A CA 1
ATOM 2908 C C . VAL A 1 382 ? 10.364 -5.535 -2.331 1.00 68.56 382 VAL A C 1
ATOM 2910 O O . VAL A 1 382 ? 11.552 -5.324 -2.583 1.00 68.56 382 VAL A O 1
ATOM 2913 N N . GLY A 1 383 ? 9.466 -5.777 -3.290 1.00 65.00 383 GLY A N 1
ATOM 2914 C CA . GLY A 1 383 ? 9.785 -5.788 -4.719 1.00 65.00 383 GLY A CA 1
ATOM 2915 C C . GLY A 1 383 ? 10.288 -4.434 -5.223 1.00 65.00 383 GLY A C 1
ATOM 2916 O O . GLY A 1 383 ? 11.322 -4.372 -5.884 1.00 65.00 383 GLY A O 1
ATOM 2917 N N . THR A 1 384 ? 9.615 -3.340 -4.862 1.00 65.88 384 THR A N 1
ATOM 2918 C CA . THR A 1 384 ? 10.012 -1.979 -5.248 1.00 65.88 384 THR A CA 1
ATOM 2919 C C . THR A 1 384 ? 11.370 -1.601 -4.663 1.00 65.88 384 THR A C 1
ATOM 2921 O O . THR A 1 384 ? 12.224 -1.130 -5.406 1.00 65.88 384 THR A O 1
ATOM 2924 N N . PHE A 1 385 ? 11.619 -1.858 -3.374 1.00 65.81 385 PHE A N 1
ATOM 2925 C CA . PHE A 1 385 ? 12.901 -1.532 -2.735 1.00 65.81 385 PHE A CA 1
ATOM 2926 C C . PHE A 1 385 ? 14.078 -2.308 -3.323 1.00 65.81 385 PHE A C 1
ATOM 2928 O O . PHE A 1 385 ? 15.177 -1.773 -3.421 1.00 65.81 385 PHE A O 1
ATOM 2935 N N . THR A 1 386 ? 13.859 -3.562 -3.715 1.00 62.12 386 THR A N 1
ATOM 2936 C CA . THR A 1 386 ? 14.906 -4.376 -4.348 1.00 62.12 386 THR A CA 1
ATOM 2937 C C . THR A 1 386 ? 15.104 -4.056 -5.828 1.00 62.12 386 THR A C 1
ATOM 2939 O O . THR A 1 386 ? 16.168 -4.347 -6.374 1.00 62.12 386 THR A O 1
ATOM 2942 N N . SER A 1 387 ? 14.105 -3.455 -6.483 1.00 59.38 387 SER A N 1
ATOM 2943 C CA . SER A 1 387 ? 14.117 -3.235 -7.931 1.00 59.38 387 SER A CA 1
ATOM 2944 C C . SER A 1 387 ? 14.452 -1.804 -8.343 1.00 59.38 387 SER A C 1
ATOM 2946 O O . SER A 1 387 ? 15.165 -1.642 -9.333 1.00 59.38 387 SER A O 1
ATOM 2948 N N . MET A 1 388 ? 13.989 -0.796 -7.601 1.00 58.19 388 MET A N 1
ATOM 2949 C CA . MET A 1 388 ? 14.209 0.625 -7.885 1.00 58.19 388 MET A CA 1
ATOM 2950 C C . MET A 1 388 ? 15.429 1.147 -7.121 1.00 58.19 388 MET A C 1
ATOM 2952 O O . MET A 1 388 ? 15.310 1.858 -6.123 1.00 58.19 388 MET A O 1
ATOM 2956 N N . ASP A 1 389 ? 16.615 0.776 -7.596 1.00 58.38 389 ASP A N 1
ATOM 2957 C CA . ASP A 1 389 ? 17.890 1.258 -7.066 1.00 58.38 389 ASP A CA 1
ATOM 2958 C C . ASP A 1 389 ? 18.513 2.280 -8.026 1.00 58.38 389 ASP A C 1
ATOM 2960 O O . ASP A 1 389 ? 19.244 1.920 -8.946 1.00 58.38 389 ASP A O 1
ATOM 2964 N N . ARG A 1 390 ? 18.182 3.565 -7.833 1.00 57.09 390 ARG A N 1
ATOM 2965 C CA . ARG A 1 390 ? 18.811 4.662 -8.589 1.00 57.09 390 ARG A CA 1
ATOM 2966 C C . ARG A 1 390 ? 20.161 5.090 -8.019 1.00 57.09 390 ARG A C 1
ATOM 2968 O O . ARG A 1 390 ? 21.003 5.502 -8.797 1.00 57.09 390 ARG A O 1
ATOM 2975 N N . ASN A 1 391 ? 20.351 5.033 -6.699 1.00 59.16 391 ASN A N 1
ATOM 2976 C CA . ASN A 1 391 ? 21.574 5.485 -6.022 1.00 59.16 391 ASN A CA 1
ATOM 2977 C C . ASN A 1 391 ? 21.998 4.448 -4.968 1.00 59.16 391 ASN A C 1
ATOM 2979 O O . ASN A 1 391 ? 21.690 4.600 -3.773 1.00 59.16 391 ASN A O 1
ATOM 2983 N N . PRO A 1 392 ? 22.704 3.397 -5.403 1.00 57.16 392 PRO A N 1
ATOM 2984 C CA . PRO A 1 392 ? 23.095 2.299 -4.543 1.00 57.16 392 PRO A CA 1
ATOM 2985 C C . PRO A 1 392 ? 23.957 2.771 -3.379 1.00 57.16 392 PRO A C 1
ATOM 2987 O O . PRO A 1 392 ? 25.012 3.376 -3.579 1.00 57.16 392 PRO A O 1
ATOM 2990 N N . GLY A 1 393 ? 23.508 2.485 -2.154 1.00 57.19 393 GLY A N 1
ATOM 2991 C CA . GLY A 1 393 ? 24.226 2.872 -0.939 1.00 57.19 393 GLY A CA 1
ATOM 2992 C C . GLY A 1 393 ? 23.860 4.225 -0.338 1.00 57.19 393 GLY A C 1
ATOM 2993 O O . GLY A 1 393 ? 24.448 4.607 0.674 1.00 57.19 393 GLY A O 1
ATOM 2994 N N . GLY A 1 394 ? 22.937 4.977 -0.945 1.00 59.28 394 GLY A N 1
ATOM 2995 C CA . GLY A 1 394 ? 22.553 6.30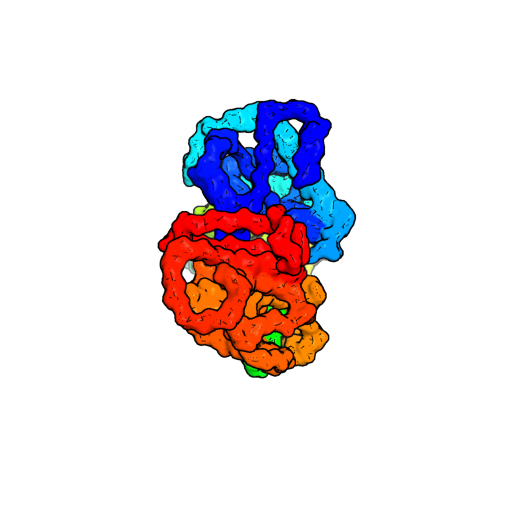6 -0.451 1.00 59.28 394 GLY A CA 1
ATOM 2996 C C . GLY A 1 394 ? 21.708 6.272 0.829 1.00 59.28 394 GLY A C 1
ATOM 2997 O O . GLY A 1 394 ? 21.589 7.281 1.521 1.00 59.28 394 GLY A O 1
ATOM 2998 N N . ALA A 1 395 ? 21.125 5.114 1.159 1.00 66.19 395 ALA A N 1
ATOM 2999 C CA . ALA A 1 395 ? 20.271 4.916 2.324 1.00 66.19 395 ALA A CA 1
ATOM 3000 C C . ALA A 1 395 ? 20.894 3.923 3.328 1.00 66.19 395 ALA A C 1
ATOM 3002 O O . ALA A 1 395 ? 21.481 2.921 2.916 1.00 66.19 395 ALA A O 1
ATOM 3003 N N . PRO A 1 396 ? 20.731 4.143 4.649 1.00 73.31 396 PRO A N 1
ATOM 3004 C CA . PRO A 1 396 ? 21.140 3.180 5.669 1.00 73.31 396 PRO A CA 1
ATOM 3005 C C . PRO A 1 396 ? 20.507 1.794 5.469 1.00 73.31 396 PRO A C 1
ATOM 3007 O O . PRO A 1 396 ? 19.326 1.693 5.149 1.00 73.31 396 PRO A O 1
ATOM 3010 N N . LEU A 1 397 ? 21.246 0.721 5.769 1.00 71.75 397 LEU A N 1
ATOM 3011 C CA . LEU A 1 397 ? 20.805 -0.675 5.570 1.00 71.75 397 LEU A CA 1
ATOM 3012 C C . LEU A 1 397 ? 19.489 -1.039 6.285 1.00 71.75 397 LEU A C 1
ATOM 3014 O O . LEU A 1 397 ? 18.751 -1.907 5.828 1.00 71.75 397 LEU A O 1
ATOM 3018 N N . PHE A 1 398 ? 19.176 -0.376 7.401 1.00 77.19 398 PHE A N 1
ATOM 3019 C CA . PHE A 1 398 ? 17.941 -0.611 8.153 1.00 77.19 398 PHE A CA 1
ATOM 3020 C C . PHE A 1 398 ? 16.718 0.112 7.565 1.00 77.19 398 PHE A C 1
ATOM 3022 O O . PHE A 1 398 ? 15.594 -0.215 7.947 1.00 77.19 398 PHE A O 1
ATOM 3029 N N . MET A 1 399 ? 16.903 1.098 6.675 1.00 80.25 399 MET A N 1
ATOM 3030 C CA . MET A 1 399 ? 15.809 1.946 6.179 1.00 80.25 399 MET A CA 1
ATOM 3031 C C . MET A 1 399 ? 14.691 1.155 5.489 1.00 80.25 399 MET A C 1
ATOM 3033 O O . MET A 1 399 ? 13.534 1.389 5.841 1.00 80.25 399 MET A O 1
ATOM 3037 N N . PRO A 1 400 ? 14.970 0.201 4.576 1.00 78.06 400 PRO A N 1
ATOM 3038 C CA . PRO A 1 400 ? 13.908 -0.579 3.941 1.00 78.06 400 PRO A CA 1
ATOM 3039 C C . PRO A 1 400 ? 13.080 -1.374 4.962 1.00 78.06 400 PRO A C 1
ATOM 3041 O O . PRO A 1 400 ? 11.851 -1.295 4.963 1.00 78.06 400 PRO A O 1
ATOM 3044 N N . SER A 1 401 ? 13.749 -2.068 5.894 1.00 84.94 401 SER A N 1
ATOM 3045 C CA . SER A 1 401 ? 13.094 -2.805 6.986 1.00 84.94 401 SER A CA 1
ATOM 3046 C C . SER A 1 401 ? 12.245 -1.882 7.866 1.00 84.94 401 SER A C 1
ATOM 3048 O O . SER A 1 401 ? 11.136 -2.246 8.252 1.00 84.94 401 SER A O 1
ATOM 3050 N N . LEU A 1 402 ? 12.750 -0.684 8.179 1.00 87.50 402 LEU A N 1
ATOM 3051 C CA . LEU A 1 402 ? 12.057 0.312 8.997 1.00 87.50 402 LEU A CA 1
ATOM 3052 C C . LEU A 1 402 ? 10.821 0.877 8.285 1.00 87.50 402 LEU A C 1
ATOM 3054 O O . LEU A 1 402 ? 9.769 1.027 8.900 1.00 87.50 402 LEU A O 1
ATOM 3058 N N . PHE A 1 403 ? 10.919 1.166 6.989 1.00 85.44 403 PHE A N 1
ATOM 3059 C CA . PHE A 1 403 ? 9.787 1.671 6.216 1.00 85.44 403 PHE A CA 1
ATOM 3060 C C . PHE A 1 403 ? 8.662 0.634 6.133 1.00 85.44 403 PHE A C 1
ATOM 3062 O O . PHE A 1 403 ? 7.500 0.946 6.410 1.00 85.44 403 PHE A O 1
ATOM 3069 N N . ILE A 1 404 ? 9.015 -0.617 5.816 1.00 85.25 404 ILE A N 1
ATOM 3070 C CA . ILE A 1 404 ? 8.062 -1.732 5.780 1.00 85.25 404 ILE A CA 1
ATOM 3071 C C . ILE A 1 404 ? 7.426 -1.924 7.163 1.00 85.25 404 ILE A C 1
ATOM 3073 O O . ILE A 1 404 ? 6.205 -2.072 7.255 1.00 85.25 404 ILE A O 1
ATOM 3077 N N . SER A 1 405 ? 8.215 -1.882 8.242 1.00 90.62 405 SER A N 1
ATOM 3078 C CA . SER A 1 405 ? 7.700 -2.111 9.594 1.00 90.62 405 SER A CA 1
ATOM 3079 C C . SER A 1 405 ? 6.745 -1.014 10.063 1.00 90.62 405 SER A C 1
ATOM 3081 O O . SER A 1 405 ? 5.691 -1.339 10.611 1.00 90.62 405 SER A O 1
ATOM 3083 N N . ILE A 1 406 ? 7.047 0.262 9.794 1.00 90.44 406 ILE A N 1
ATOM 3084 C CA . ILE A 1 406 ? 6.160 1.391 10.116 1.00 90.44 406 ILE A CA 1
ATOM 3085 C C . ILE A 1 406 ? 4.833 1.245 9.375 1.00 90.44 406 ILE A C 1
ATOM 3087 O O . ILE A 1 406 ? 3.770 1.364 9.984 1.00 90.44 406 ILE A O 1
ATOM 3091 N N . LEU A 1 407 ? 4.876 0.956 8.074 1.00 85.12 407 LEU A N 1
ATOM 3092 C CA . LEU A 1 407 ? 3.668 0.851 7.265 1.00 85.12 407 LEU A CA 1
ATOM 3093 C C . LEU A 1 407 ? 2.784 -0.326 7.706 1.00 85.12 407 LEU A C 1
ATOM 3095 O O . LEU A 1 407 ? 1.569 -0.170 7.857 1.00 85.12 407 LEU A O 1
ATOM 3099 N N . VAL A 1 408 ? 3.390 -1.485 7.978 1.00 86.56 408 VAL A N 1
ATOM 3100 C CA . VAL A 1 408 ? 2.682 -2.657 8.515 1.00 86.56 408 VAL A CA 1
ATOM 3101 C C . VAL A 1 408 ? 2.098 -2.353 9.894 1.00 86.56 408 VAL A C 1
ATOM 3103 O O . VAL A 1 408 ? 0.945 -2.694 10.153 1.00 86.56 408 VAL A O 1
ATOM 3106 N N . ALA A 1 409 ? 2.845 -1.673 10.766 1.00 90.56 409 ALA A N 1
ATOM 3107 C CA . ALA A 1 409 ? 2.370 -1.300 12.093 1.00 90.56 409 ALA A CA 1
ATOM 3108 C C . ALA A 1 409 ? 1.185 -0.331 12.038 1.00 90.56 409 ALA A C 1
ATOM 3110 O O . ALA A 1 409 ? 0.212 -0.526 12.768 1.00 90.56 409 ALA A O 1
ATOM 3111 N N . LEU A 1 410 ? 1.224 0.668 11.150 1.00 86.50 410 LEU A N 1
ATOM 3112 C CA . LEU A 1 410 ? 0.095 1.567 10.914 1.00 86.50 410 LEU A CA 1
ATOM 3113 C C . LEU A 1 410 ? -1.133 0.774 10.465 1.00 86.50 410 LEU A C 1
ATOM 3115 O O . LEU A 1 410 ? -2.195 0.913 11.071 1.00 86.50 410 LEU A O 1
ATOM 3119 N N . LEU A 1 411 ? -0.975 -0.129 9.493 1.00 80.88 411 LEU A N 1
ATOM 3120 C CA . LEU A 1 411 ? -2.068 -0.974 9.021 1.00 80.88 411 LEU A CA 1
ATOM 3121 C C . LEU A 1 411 ? -2.655 -1.808 10.170 1.00 80.88 411 LEU A C 1
ATOM 3123 O O . LEU A 1 411 ? -3.849 -1.703 10.435 1.00 80.88 411 LEU A O 1
ATOM 3127 N N . VAL A 1 412 ? -1.833 -2.546 10.921 1.00 84.44 412 VAL A N 1
ATOM 3128 C CA . VAL A 1 412 ? -2.273 -3.355 12.077 1.00 84.44 412 VAL A CA 1
ATOM 3129 C C . VAL A 1 412 ? -2.974 -2.499 13.139 1.00 84.44 412 VAL A C 1
ATOM 3131 O O . VAL A 1 412 ? -4.044 -2.868 13.631 1.00 84.44 412 VAL A O 1
ATOM 3134 N N . SER A 1 413 ? -2.409 -1.333 13.469 1.00 83.88 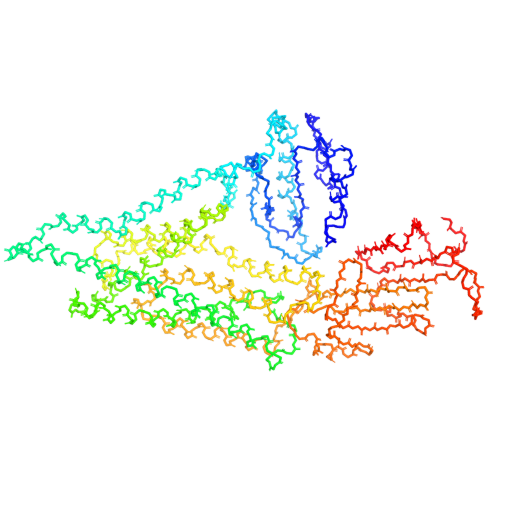413 SER A N 1
ATOM 3135 C CA . SER A 1 413 ? -2.941 -0.435 14.502 1.00 83.88 413 SER A CA 1
ATOM 3136 C C . SER A 1 413 ? -4.348 0.068 14.188 1.00 83.88 413 SER A C 1
ATOM 3138 O O . SER A 1 413 ? -5.164 0.237 15.096 1.00 83.88 413 SER A O 1
ATOM 3140 N N . THR A 1 414 ? -4.666 0.230 12.904 1.00 74.88 414 THR A N 1
ATOM 3141 C CA . THR A 1 414 ? -5.965 0.752 12.490 1.00 74.88 414 THR A CA 1
ATOM 3142 C C . THR A 1 414 ? -7.125 -0.237 12.654 1.00 74.88 414 THR A C 1
ATOM 3144 O O . THR A 1 414 ? -8.267 0.199 12.800 1.00 74.88 414 THR A O 1
ATOM 3147 N N . PHE A 1 415 ? -6.849 -1.548 12.705 1.00 75.19 415 PHE A N 1
ATOM 3148 C CA . PHE A 1 415 ? -7.855 -2.592 12.978 1.00 75.19 415 PHE A CA 1
ATOM 3149 C C . PHE A 1 415 ? -7.961 -2.937 14.457 1.00 75.19 415 PHE A C 1
ATOM 3151 O O . PHE A 1 415 ? -9.022 -3.349 14.931 1.00 75.19 415 PHE A O 1
ATOM 3158 N N . LEU A 1 416 ? -6.864 -2.763 15.194 1.00 78.12 416 LEU A N 1
ATOM 3159 C CA . LEU A 1 416 ? -6.768 -3.147 16.595 1.00 78.12 416 LEU A CA 1
ATOM 3160 C C . LEU A 1 416 ? -7.861 -2.517 17.460 1.00 78.12 416 LEU A C 1
ATOM 3162 O O . LEU A 1 416 ? -8.451 -3.197 18.299 1.00 78.12 416 LEU A O 1
ATOM 3166 N N . VAL A 1 417 ? -8.191 -1.251 17.194 1.00 73.38 417 VAL A N 1
ATOM 3167 C CA . VAL A 1 417 ? -9.182 -0.499 17.973 1.00 73.38 417 VAL A CA 1
ATOM 3168 C C . VAL A 1 417 ? -10.573 -1.145 17.944 1.00 73.38 417 VAL A C 1
ATOM 3170 O O . VAL A 1 417 ? -11.302 -1.085 18.934 1.00 73.38 417 VAL A O 1
ATOM 3173 N N . TYR A 1 418 ? -10.921 -1.835 16.857 1.00 74.25 418 TYR A N 1
ATOM 3174 C CA . TYR A 1 418 ? -12.208 -2.523 16.704 1.00 74.25 418 TYR A CA 1
ATOM 3175 C C . TYR A 1 418 ? -12.227 -3.929 17.301 1.00 74.25 418 TYR A C 1
ATOM 3177 O O . TYR A 1 418 ? -13.298 -4.454 17.608 1.00 74.25 418 TYR A O 1
ATOM 3185 N N . LEU A 1 419 ? -11.054 -4.532 17.500 1.00 73.44 419 LEU A N 1
ATOM 3186 C CA . LEU A 1 419 ? -10.911 -5.852 18.108 1.00 73.44 419 LEU A CA 1
ATOM 3187 C C . LEU A 1 419 ? -11.041 -5.793 19.640 1.00 73.44 419 LEU A C 1
ATOM 3189 O O . LEU A 1 419 ? -11.498 -6.753 20.265 1.00 73.44 419 LEU A O 1
ATOM 3193 N N . PHE A 1 420 ? -10.662 -4.673 20.261 1.00 71.12 420 PHE A N 1
ATOM 3194 C CA . PHE A 1 420 ? -10.547 -4.566 21.719 1.00 71.12 420 PHE A CA 1
ATOM 3195 C C . PHE A 1 420 ? -11.829 -4.821 22.527 1.00 71.12 420 PHE A C 1
ATOM 3197 O O . PHE A 1 420 ? -11.722 -5.539 23.525 1.00 71.12 420 PHE A O 1
ATOM 3204 N N . PRO A 1 421 ? -13.033 -4.365 22.121 1.00 66.12 421 PRO A N 1
ATOM 3205 C CA . PRO A 1 421 ? -14.267 -4.705 22.840 1.00 66.12 421 PRO A CA 1
ATOM 3206 C C . PRO A 1 421 ? -14.528 -6.217 22.909 1.00 66.12 421 PRO A C 1
ATOM 3208 O O . PRO A 1 421 ? -15.161 -6.712 23.837 1.00 66.12 421 PRO A O 1
ATOM 3211 N N . TYR A 1 422 ? -14.028 -6.980 21.934 1.00 65.81 422 TYR A N 1
ATOM 3212 C CA . TYR A 1 422 ? -14.178 -8.433 21.899 1.00 65.81 422 TYR A CA 1
ATOM 3213 C C . TYR A 1 422 ? -13.053 -9.140 22.670 1.00 65.81 422 TYR A C 1
ATOM 3215 O O . TYR A 1 422 ? -13.315 -10.089 23.412 1.00 65.81 422 TYR A O 1
ATOM 3223 N N . ALA A 1 423 ? -11.813 -8.654 22.546 1.00 63.62 423 ALA A N 1
ATOM 3224 C CA . ALA A 1 423 ? -10.645 -9.225 23.218 1.00 63.62 423 ALA A CA 1
ATOM 3225 C C . ALA A 1 423 ? -10.673 -9.045 24.749 1.00 63.62 423 ALA A C 1
ATOM 3227 O O . ALA A 1 423 ? -10.322 -9.976 25.482 1.00 63.62 423 ALA A O 1
ATOM 3228 N N . HIS A 1 424 ? -11.113 -7.883 25.248 1.00 68.25 424 HIS A N 1
ATOM 3229 C CA . HIS A 1 424 ? -11.207 -7.616 26.689 1.00 68.25 424 HIS A CA 1
ATOM 3230 C C . HIS A 1 424 ? -12.279 -8.470 27.368 1.00 68.25 424 HIS A C 1
ATOM 3232 O O . HIS A 1 424 ? -12.042 -9.030 28.439 1.00 68.25 424 HIS A O 1
ATOM 3238 N N . ARG A 1 425 ? -13.422 -8.653 26.702 1.00 60.44 425 ARG A N 1
ATOM 3239 C CA . ARG A 1 425 ? -14.580 -9.385 27.227 1.00 60.44 425 ARG A CA 1
ATOM 3240 C C . ARG A 1 425 ? -14.305 -10.863 27.514 1.00 60.44 425 ARG A C 1
ATOM 3242 O O . ARG A 1 425 ? -14.959 -11.448 28.371 1.00 60.44 425 ARG A O 1
ATOM 3249 N N . GLN A 1 426 ? -13.340 -11.458 26.814 1.00 60.31 426 GLN A N 1
ATOM 3250 C CA . GLN A 1 426 ? -12.925 -12.853 26.999 1.00 60.31 426 GLN A CA 1
ATOM 3251 C C . GLN A 1 426 ? -11.658 -13.005 27.859 1.00 60.31 426 GLN A C 1
ATOM 3253 O O . GLN A 1 426 ? -11.198 -14.124 28.067 1.00 60.31 426 GLN A O 1
ATOM 3258 N N . GLY A 1 427 ? -11.045 -11.906 28.325 1.00 69.06 427 GLY A N 1
ATOM 3259 C CA . GLY A 1 427 ? -9.733 -11.955 28.987 1.00 69.06 427 GLY A CA 1
ATOM 3260 C C . GLY A 1 427 ? -8.595 -12.428 28.065 1.00 69.06 427 GLY A C 1
ATOM 3261 O O . GLY A 1 427 ? -7.522 -12.803 28.537 1.00 69.06 427 GLY A O 1
ATOM 3262 N N . ALA A 1 428 ? -8.812 -12.406 26.747 1.00 79.00 428 ALA A N 1
ATOM 3263 C CA . ALA A 1 428 ? -7.917 -12.991 25.751 1.00 79.00 428 ALA A CA 1
ATOM 3264 C C . ALA A 1 428 ? -6.687 -12.119 25.446 1.00 79.00 428 ALA A C 1
ATOM 3266 O O . ALA A 1 428 ? -5.748 -12.582 24.808 1.00 79.00 428 ALA A O 1
ATOM 3267 N N . THR A 1 429 ? -6.645 -10.869 25.916 1.00 81.50 429 THR A N 1
ATOM 3268 C CA . THR A 1 429 ? -5.557 -9.915 25.633 1.00 81.50 429 THR A CA 1
ATOM 3269 C C . THR A 1 429 ? -4.174 -10.468 25.975 1.00 81.50 429 THR A C 1
ATOM 3271 O O . THR A 1 429 ? -3.246 -10.307 25.190 1.00 81.50 429 THR A O 1
ATOM 3274 N N . LEU A 1 430 ? -4.021 -11.142 27.122 1.00 84.88 430 LEU A N 1
ATOM 3275 C CA . LEU A 1 430 ? -2.726 -11.706 27.520 1.00 84.88 430 LEU A CA 1
ATOM 3276 C C . LEU A 1 430 ? -2.312 -12.872 26.611 1.00 84.88 430 LEU A C 1
ATOM 3278 O O . LEU A 1 430 ? -1.147 -12.964 26.233 1.00 84.88 430 LEU A O 1
ATOM 3282 N N . TRP A 1 431 ? -3.271 -13.711 26.212 1.00 87.81 431 TRP A N 1
ATOM 3283 C CA . TRP A 1 431 ? -3.055 -14.795 25.253 1.00 87.81 431 TRP A CA 1
ATOM 3284 C C . TRP A 1 431 ? -2.665 -14.266 23.874 1.00 87.81 431 TRP A C 1
ATOM 3286 O O . TRP A 1 431 ? -1.723 -14.775 23.277 1.00 87.81 431 TRP A O 1
ATOM 3296 N N . LEU A 1 432 ? -3.323 -13.205 23.396 1.00 87.38 432 LEU A N 1
ATOM 3297 C CA . LEU A 1 432 ? -2.992 -12.554 22.127 1.00 87.38 432 LEU A CA 1
ATOM 3298 C C . LEU A 1 432 ? -1.583 -11.950 22.145 1.00 87.38 432 LEU A C 1
ATOM 3300 O O . LEU A 1 432 ? -0.846 -12.113 21.174 1.00 87.38 432 LEU A O 1
ATOM 3304 N N . ILE A 1 433 ? -1.180 -11.307 23.249 1.00 89.88 433 ILE A N 1
ATOM 3305 C CA . ILE A 1 433 ? 0.195 -10.809 23.421 1.00 89.88 433 ILE A CA 1
ATOM 3306 C C . ILE A 1 433 ? 1.184 -11.980 23.403 1.00 89.88 433 ILE A C 1
ATOM 3308 O O . ILE A 1 433 ? 2.144 -11.946 22.637 1.00 89.88 433 ILE A O 1
ATOM 3312 N N . GLY A 1 434 ? 0.943 -13.027 24.199 1.00 91.50 434 GLY A N 1
ATOM 3313 C CA . GLY A 1 434 ? 1.822 -14.198 24.265 1.00 91.50 434 GLY A CA 1
ATOM 3314 C C . GLY A 1 434 ? 1.977 -14.902 22.915 1.00 91.50 434 GLY A C 1
ATOM 3315 O O . GLY A 1 434 ? 3.094 -15.197 22.497 1.00 91.50 434 GLY A O 1
ATOM 3316 N N . PHE A 1 435 ? 0.874 -15.094 22.191 1.00 92.56 435 PHE A N 1
ATOM 3317 C CA . PHE A 1 435 ? 0.874 -15.677 20.850 1.00 92.56 435 PHE A CA 1
ATOM 3318 C C . PHE A 1 435 ? 1.629 -14.803 19.839 1.00 92.56 435 PHE A C 1
ATOM 3320 O O . PHE A 1 435 ? 2.424 -15.314 19.053 1.00 92.56 435 PHE A O 1
ATOM 3327 N N . SER A 1 436 ? 1.454 -13.481 19.901 1.00 92.38 436 SER A N 1
ATOM 3328 C CA . SER A 1 436 ? 2.182 -12.541 19.037 1.00 92.38 436 SER A CA 1
ATOM 3329 C C . SER A 1 436 ? 3.689 -12.576 19.308 1.00 92.38 436 SER A C 1
ATOM 3331 O O . SER A 1 436 ? 4.484 -12.653 18.374 1.00 92.38 436 SER A O 1
ATOM 3333 N N . LEU A 1 437 ? 4.098 -12.594 20.580 1.00 94.12 437 LEU A N 1
ATOM 3334 C CA . LEU A 1 437 ? 5.508 -12.720 20.961 1.00 94.12 437 LEU A CA 1
ATOM 3335 C C . LEU A 1 437 ? 6.103 -14.069 20.534 1.00 94.12 437 LEU A C 1
ATOM 3337 O O . LEU A 1 437 ? 7.259 -14.116 20.125 1.00 94.12 437 LEU A O 1
ATOM 3341 N N . PHE A 1 438 ? 5.317 -15.149 20.567 1.00 95.75 438 PHE A N 1
ATOM 3342 C CA . PHE A 1 438 ? 5.735 -16.459 20.067 1.00 95.75 438 PHE A CA 1
ATOM 3343 C C . PHE A 1 438 ? 5.958 -16.459 18.544 1.00 95.75 438 PHE A C 1
ATOM 3345 O O . PHE A 1 438 ? 6.992 -16.937 18.073 1.00 95.75 438 PHE A O 1
ATOM 3352 N N . ILE A 1 439 ? 5.043 -15.871 17.764 1.00 94.88 439 ILE A N 1
ATOM 3353 C CA . ILE A 1 439 ? 5.219 -15.711 16.308 1.00 94.88 439 ILE A CA 1
ATOM 3354 C C . ILE A 1 439 ? 6.453 -14.846 16.002 1.00 94.88 439 ILE A C 1
ATOM 3356 O O . ILE A 1 439 ? 7.235 -15.167 15.106 1.00 94.88 439 ILE A O 1
ATOM 3360 N N . MET A 1 440 ? 6.661 -13.769 16.760 1.00 95.00 440 MET A N 1
ATOM 3361 C CA . MET A 1 440 ? 7.841 -12.916 16.612 1.00 95.00 440 MET A CA 1
ATOM 3362 C C . MET A 1 440 ? 9.131 -13.690 16.902 1.00 95.00 440 MET A C 1
ATOM 3364 O O . MET A 1 440 ? 10.052 -13.664 16.090 1.00 95.00 440 MET A O 1
ATOM 3368 N N . ALA A 1 441 ? 9.188 -14.424 18.017 1.00 94.56 441 ALA A N 1
ATOM 3369 C CA . ALA A 1 441 ? 10.363 -15.198 18.414 1.00 94.56 441 ALA A CA 1
ATOM 3370 C C . ALA A 1 441 ? 10.703 -16.299 17.401 1.00 94.56 441 ALA A C 1
ATOM 3372 O O . ALA A 1 441 ? 11.864 -16.454 17.027 1.00 94.56 441 ALA A O 1
ATOM 3373 N N . THR A 1 442 ? 9.696 -17.026 16.910 1.00 93.88 442 THR A N 1
ATOM 3374 C CA . THR A 1 442 ? 9.886 -18.049 15.869 1.00 93.88 442 THR A CA 1
ATOM 3375 C C . THR A 1 442 ? 10.387 -17.435 14.562 1.00 93.88 442 THR A C 1
ATOM 3377 O O . THR A 1 442 ? 11.333 -17.949 13.974 1.00 93.88 442 THR A O 1
ATOM 3380 N N . SER A 1 443 ? 9.848 -16.286 14.151 1.00 93.94 443 SER A N 1
ATOM 3381 C CA . SER A 1 443 ? 10.304 -15.581 12.943 1.00 93.94 443 SER A CA 1
ATOM 3382 C C . SER A 1 443 ? 11.738 -15.061 13.089 1.00 93.94 443 SER A C 1
ATOM 3384 O O . SER A 1 443 ? 12.559 -15.240 12.191 1.00 93.94 443 SER A O 1
ATOM 3386 N N . PHE A 1 444 ? 12.083 -14.496 14.247 1.00 92.12 444 PHE A N 1
ATOM 3387 C CA . PHE A 1 444 ? 13.447 -14.055 14.559 1.00 92.12 444 PHE A CA 1
ATOM 3388 C C . PHE A 1 444 ? 14.428 -15.225 14.529 1.00 92.12 444 PHE A C 1
ATOM 3390 O O . PHE A 1 444 ? 15.494 -15.114 13.930 1.00 92.12 444 PHE A O 1
ATOM 3397 N N . PHE A 1 445 ? 14.043 -16.361 15.110 1.00 91.69 445 PHE A N 1
ATOM 3398 C CA . PHE A 1 445 ? 14.841 -17.579 15.075 1.00 91.69 445 PHE A CA 1
ATOM 3399 C C . PHE A 1 445 ? 15.055 -18.080 13.641 1.00 91.69 445 PHE A C 1
ATOM 3401 O O . PHE A 1 445 ? 16.185 -18.394 13.279 1.00 91.69 445 PHE A O 1
ATOM 3408 N N . THR A 1 446 ? 14.012 -18.088 12.800 1.00 90.19 446 THR A N 1
ATOM 3409 C CA . THR A 1 446 ? 14.146 -18.509 11.392 1.00 90.19 446 THR A CA 1
ATOM 3410 C C . THR A 1 446 ? 15.097 -17.624 10.591 1.00 90.19 446 THR A C 1
ATOM 3412 O O . THR A 1 446 ? 15.851 -18.147 9.772 1.00 90.19 446 THR A O 1
ATOM 3415 N N . VAL A 1 447 ? 15.094 -16.309 10.847 1.00 88.88 447 VAL A N 1
ATOM 3416 C CA . VAL A 1 447 ? 16.003 -15.358 10.192 1.00 88.88 447 VAL A CA 1
ATOM 3417 C C . VAL A 1 447 ? 17.429 -15.525 10.704 1.00 88.88 447 VAL A C 1
ATOM 3419 O O . VAL A 1 447 ? 18.350 -15.625 9.901 1.00 88.88 447 VAL A O 1
ATOM 3422 N N . HIS A 1 448 ? 17.609 -15.612 12.022 1.00 87.88 448 HIS A N 1
ATOM 3423 C CA . HIS A 1 448 ? 18.926 -15.740 12.641 1.00 87.88 448 HIS A CA 1
ATOM 3424 C C . HIS A 1 448 ? 19.635 -17.046 12.253 1.00 87.88 448 HIS A C 1
ATOM 3426 O O . HIS A 1 448 ? 20.824 -17.038 11.958 1.00 87.88 448 HIS A O 1
ATOM 3432 N N . GLN A 1 449 ? 18.897 -18.159 12.207 1.00 88.25 449 GLN A N 1
ATOM 3433 C CA . GLN A 1 449 ? 19.426 -19.475 11.828 1.00 88.25 449 GLN A CA 1
ATOM 3434 C C . GLN A 1 449 ? 19.462 -19.708 10.311 1.00 88.25 449 GLN A C 1
ATOM 3436 O O . GLN A 1 449 ? 19.839 -20.792 9.877 1.00 88.25 449 GLN A O 1
ATOM 3441 N N . GLN A 1 450 ? 19.022 -18.734 9.504 1.00 81.94 450 GLN A N 1
ATOM 3442 C CA . GLN A 1 450 ? 18.953 -18.837 8.042 1.00 81.94 450 GLN A CA 1
ATOM 3443 C C . GLN A 1 450 ? 18.247 -20.100 7.528 1.00 81.94 450 GLN A C 1
ATOM 3445 O O . GLN A 1 450 ? 18.622 -20.667 6.504 1.00 81.94 450 GLN A O 1
ATOM 3450 N N . ILE A 1 451 ? 17.202 -20.544 8.232 1.00 87.31 451 ILE A N 1
ATOM 3451 C CA . ILE A 1 451 ? 16.450 -21.756 7.861 1.00 87.31 451 ILE A CA 1
ATOM 3452 C C . ILE A 1 451 ? 15.871 -21.614 6.448 1.00 87.31 451 ILE A C 1
ATOM 3454 O O . ILE A 1 451 ? 15.747 -22.591 5.712 1.00 87.31 451 ILE A O 1
ATOM 3458 N N . LEU A 1 452 ? 15.502 -20.384 6.087 1.00 86.62 452 LEU A N 1
ATOM 3459 C CA . LEU A 1 452 ? 14.974 -20.035 4.781 1.00 86.62 452 LEU A CA 1
ATOM 3460 C C . LEU A 1 452 ? 16.022 -19.254 3.982 1.00 86.62 452 LEU A C 1
ATOM 3462 O O . LEU A 1 452 ? 16.576 -18.281 4.508 1.00 86.62 452 LEU A O 1
ATOM 3466 N N . PRO A 1 453 ? 16.272 -19.635 2.718 1.00 82.56 453 PRO A N 1
ATOM 3467 C CA . PRO A 1 453 ? 17.222 -18.929 1.878 1.00 82.56 453 PRO A CA 1
ATOM 3468 C C . PRO A 1 453 ? 16.698 -17.518 1.562 1.00 82.56 453 PRO A C 1
ATOM 3470 O O . PRO A 1 453 ? 15.512 -17.344 1.275 1.00 82.56 453 PRO A O 1
ATOM 3473 N N . PRO A 1 454 ? 17.558 -16.486 1.600 1.00 76.56 454 PRO A N 1
ATOM 3474 C CA . PRO A 1 454 ? 17.128 -15.115 1.341 1.00 76.56 454 PRO A CA 1
ATOM 3475 C C . PRO A 1 454 ? 16.961 -14.768 -0.136 1.00 76.56 454 PRO A C 1
ATOM 3477 O O . PRO A 1 454 ? 16.304 -13.782 -0.463 1.00 76.56 454 PRO A O 1
ATOM 3480 N N . LEU A 1 455 ? 17.532 -15.586 -1.015 1.00 75.88 455 LEU A N 1
ATOM 3481 C CA . LEU A 1 455 ? 17.452 -15.472 -2.464 1.00 75.88 455 LEU A CA 1
ATOM 3482 C C . LEU A 1 455 ? 16.898 -16.783 -3.035 1.00 75.88 455 LEU A C 1
ATOM 3484 O O . LEU A 1 455 ? 17.014 -17.840 -2.415 1.00 75.88 455 LEU A O 1
ATOM 3488 N N . SER A 1 456 ? 16.293 -16.714 -4.216 1.00 71.19 456 SER A N 1
ATOM 3489 C CA . SER A 1 456 ? 15.771 -17.877 -4.948 1.00 71.19 456 SER A CA 1
ATOM 3490 C C . SER A 1 456 ? 16.145 -17.783 -6.425 1.00 71.19 456 SER A C 1
ATOM 3492 O O . SER A 1 456 ? 16.552 -16.721 -6.888 1.00 71.19 456 SER A O 1
ATOM 3494 N N . ASP A 1 457 ? 15.932 -18.850 -7.196 1.00 64.00 457 ASP A N 1
ATOM 3495 C CA . ASP A 1 457 ? 16.207 -18.866 -8.644 1.00 64.00 457 ASP A CA 1
ATOM 3496 C C . ASP A 1 457 ? 15.461 -17.771 -9.426 1.00 64.00 457 ASP A C 1
ATOM 3498 O O . ASP A 1 457 ? 15.870 -17.378 -10.516 1.00 64.00 457 ASP A O 1
ATOM 3502 N N . THR A 1 458 ? 14.338 -17.288 -8.891 1.00 58.59 458 THR A N 1
ATOM 3503 C CA . THR A 1 458 ? 13.547 -16.190 -9.466 1.00 58.59 458 THR A CA 1
ATOM 3504 C C . THR A 1 458 ? 13.860 -14.832 -8.849 1.00 58.59 458 THR A C 1
ATOM 3506 O O . THR A 1 458 ? 13.429 -13.810 -9.376 1.00 58.59 458 THR A O 1
ATOM 3509 N N . LEU A 1 459 ? 14.554 -14.816 -7.711 1.00 63.53 459 LEU A N 1
ATOM 3510 C CA . LEU A 1 459 ? 14.764 -13.637 -6.885 1.00 63.53 459 LEU A CA 1
ATOM 3511 C C . LEU A 1 459 ? 16.238 -13.565 -6.490 1.00 63.53 459 LEU A C 1
ATOM 3513 O O . LEU A 1 459 ? 16.646 -14.061 -5.439 1.00 63.53 459 LEU A O 1
ATOM 3517 N N . THR A 1 460 ? 17.033 -12.997 -7.393 1.00 62.19 460 THR A N 1
ATOM 3518 C CA . THR A 1 460 ? 18.488 -12.881 -7.281 1.00 62.19 460 THR A CA 1
ATOM 3519 C C . THR A 1 460 ? 18.886 -11.463 -6.896 1.00 62.19 460 THR A C 1
ATOM 3521 O O . THR A 1 460 ? 18.185 -10.497 -7.202 1.00 62.19 460 THR A O 1
ATOM 3524 N N . ARG A 1 461 ? 20.055 -11.307 -6.269 1.00 67.81 461 ARG A N 1
ATOM 3525 C CA . ARG A 1 461 ? 20.643 -9.977 -6.094 1.00 67.81 461 ARG A CA 1
ATOM 3526 C C . ARG A 1 461 ? 20.967 -9.383 -7.469 1.00 67.81 461 ARG A C 1
ATOM 3528 O O . ARG A 1 461 ? 21.532 -10.067 -8.321 1.00 67.81 461 ARG A O 1
ATOM 3535 N N . LYS A 1 462 ? 20.610 -8.114 -7.683 1.00 62.69 462 LYS A N 1
ATOM 3536 C CA . LYS A 1 462 ? 20.997 -7.377 -8.891 1.00 62.69 462 LYS A CA 1
ATOM 3537 C C . LYS A 1 462 ? 22.508 -7.115 -8.872 1.00 62.69 462 LYS A C 1
ATOM 3539 O O . LYS A 1 462 ? 23.043 -6.625 -7.879 1.00 62.69 462 LYS A O 1
ATOM 3544 N N . VAL A 1 463 ? 23.175 -7.437 -9.975 1.00 62.22 463 VAL A N 1
ATOM 3545 C CA . VAL A 1 463 ? 24.601 -7.177 -10.214 1.00 62.22 463 VAL A CA 1
ATOM 3546 C C . VAL A 1 463 ? 24.689 -6.372 -11.501 1.00 62.22 463 VAL A C 1
ATOM 3548 O O . VAL A 1 463 ? 24.134 -6.824 -12.503 1.00 62.22 463 VAL A O 1
ATOM 3551 N N . ASN A 1 464 ? 25.380 -5.226 -11.502 1.00 61.31 464 ASN A N 1
ATOM 3552 C CA . ASN A 1 464 ? 25.718 -4.570 -12.766 1.00 61.31 464 ASN A CA 1
ATOM 3553 C C . ASN A 1 464 ? 27.205 -4.760 -13.051 1.00 61.31 464 ASN A C 1
ATOM 3555 O O . ASN A 1 464 ? 28.085 -4.486 -12.233 1.00 61.31 464 ASN A O 1
ATOM 3559 N N . VAL A 1 465 ? 27.484 -5.216 -14.263 1.00 59.28 465 VAL A N 1
ATOM 3560 C CA . VAL A 1 465 ? 28.836 -5.220 -14.805 1.00 59.28 465 VAL A CA 1
ATOM 3561 C C . VAL A 1 465 ? 29.015 -3.891 -15.521 1.00 59.28 465 VAL A C 1
ATOM 3563 O O . VAL A 1 465 ? 28.235 -3.566 -16.415 1.00 59.28 465 VAL A O 1
ATOM 3566 N N . MET A 1 466 ? 29.991 -3.098 -15.089 1.00 60.28 466 MET A N 1
ATOM 3567 C CA . MET A 1 466 ? 30.219 -1.764 -15.624 1.00 60.28 466 MET A CA 1
ATOM 3568 C C . MET A 1 466 ? 31.634 -1.681 -16.188 1.00 60.28 466 MET A C 1
ATOM 3570 O O . MET A 1 466 ? 32.618 -1.980 -15.513 1.00 60.28 466 MET A O 1
ATOM 3574 N N . HIS A 1 467 ? 31.744 -1.290 -17.452 1.00 58.00 467 HIS A N 1
ATOM 3575 C CA . HIS A 1 467 ? 33.036 -1.105 -18.095 1.00 58.00 467 HIS A CA 1
ATOM 3576 C C . HIS A 1 467 ? 33.284 0.389 -18.283 1.00 58.00 467 HIS A C 1
ATOM 3578 O O . HIS A 1 467 ? 32.463 1.073 -18.893 1.00 58.00 467 HIS A O 1
ATOM 3584 N N . TYR A 1 468 ? 34.399 0.892 -17.751 1.00 58.25 468 TYR A N 1
ATOM 3585 C CA . TYR A 1 468 ? 34.802 2.288 -17.882 1.00 58.25 468 TYR A CA 1
ATOM 3586 C C . TYR A 1 468 ? 36.030 2.389 -18.792 1.00 58.25 468 TYR A C 1
ATOM 3588 O O . TYR A 1 468 ? 37.046 1.719 -18.585 1.00 58.25 468 TYR A O 1
ATOM 3596 N N . PHE A 1 469 ? 35.939 3.249 -19.803 1.00 55.09 469 PHE A N 1
ATOM 3597 C CA . PHE A 1 469 ? 37.045 3.526 -20.710 1.00 55.09 469 PHE A CA 1
ATOM 3598 C C . PHE A 1 469 ? 37.368 5.005 -20.675 1.00 55.09 469 PHE A C 1
ATOM 3600 O O . PHE A 1 469 ? 36.535 5.843 -21.006 1.00 55.09 469 PHE A O 1
ATOM 3607 N N . ASP A 1 470 ? 38.603 5.287 -20.288 1.00 50.84 470 ASP A N 1
ATOM 3608 C CA . ASP A 1 470 ? 39.233 6.591 -20.392 1.00 50.84 470 ASP A CA 1
ATOM 3609 C C . ASP A 1 470 ? 40.281 6.546 -21.510 1.00 50.84 470 ASP A C 1
ATOM 3611 O O . ASP A 1 470 ? 40.851 5.485 -21.794 1.00 50.84 470 ASP A O 1
ATOM 3615 N N . ALA A 1 471 ? 40.590 7.691 -22.116 1.00 50.38 471 ALA A N 1
ATOM 3616 C CA . ALA A 1 471 ? 41.555 7.796 -23.212 1.00 50.38 471 ALA A CA 1
ATOM 3617 C C . ALA A 1 471 ? 42.932 7.193 -22.854 1.00 50.38 471 ALA A C 1
ATOM 3619 O O . ALA A 1 471 ? 43.590 6.609 -23.722 1.00 50.38 471 ALA A O 1
ATOM 3620 N N . ASP A 1 472 ? 43.311 7.240 -21.570 1.00 47.72 472 ASP A N 1
ATOM 3621 C CA . ASP A 1 472 ? 44.583 6.727 -21.045 1.00 47.72 472 ASP A CA 1
ATOM 3622 C C . ASP A 1 472 ? 44.478 5.394 -20.276 1.00 47.72 472 ASP A C 1
ATOM 3624 O O . ASP A 1 472 ? 45.496 4.703 -20.096 1.00 47.72 472 ASP A O 1
ATOM 3628 N N . ARG A 1 473 ? 43.274 4.994 -19.832 1.00 50.72 473 ARG A N 1
ATOM 3629 C CA . ARG A 1 473 ? 43.044 3.842 -18.937 1.00 50.72 473 ARG A CA 1
ATOM 3630 C C . ARG A 1 473 ? 41.827 3.013 -19.354 1.00 50.72 473 ARG A C 1
ATOM 3632 O O . ARG A 1 473 ? 40.715 3.520 -19.424 1.00 50.72 473 ARG A O 1
ATOM 3639 N N . SER A 1 474 ? 42.022 1.708 -19.526 1.00 54.62 474 SER A N 1
ATOM 3640 C CA . SER A 1 474 ? 40.942 0.727 -19.694 1.00 54.62 474 SER A CA 1
ATOM 3641 C C . SER A 1 474 ? 40.769 -0.074 -18.402 1.00 54.62 474 SER A C 1
ATOM 3643 O O . SER A 1 474 ? 41.615 -0.914 -18.086 1.00 54.62 474 SER A O 1
ATOM 3645 N N . ALA A 1 475 ? 39.692 0.171 -17.656 1.00 54.38 475 ALA A N 1
ATOM 3646 C CA . ALA A 1 475 ? 39.400 -0.554 -16.421 1.00 54.38 475 ALA A CA 1
ATOM 3647 C C . ALA A 1 475 ? 37.920 -0.949 -16.379 1.00 54.38 475 ALA A C 1
ATOM 3649 O O . ALA A 1 475 ? 37.035 -0.104 -16.475 1.00 54.38 475 ALA A O 1
ATOM 3650 N N . GLY A 1 476 ? 37.630 -2.236 -16.209 1.00 56.22 476 GLY A N 1
ATOM 3651 C CA . GLY A 1 476 ? 36.261 -2.679 -15.943 1.00 56.22 476 GLY A CA 1
ATOM 3652 C C . GLY A 1 476 ? 36.084 -2.981 -14.470 1.00 56.22 476 GLY A C 1
ATOM 3653 O O . GLY A 1 476 ? 36.990 -3.492 -13.807 1.00 56.22 476 GLY A O 1
ATOM 3654 N N . PHE A 1 477 ? 34.900 -2.646 -13.979 1.00 58.97 477 PHE A N 1
ATOM 3655 C CA . PHE A 1 477 ? 34.494 -2.829 -12.602 1.00 58.97 477 PHE A CA 1
ATOM 3656 C C . PHE A 1 477 ? 33.216 -3.661 -12.587 1.00 58.97 477 PHE A C 1
ATOM 3658 O O . PHE A 1 477 ? 32.159 -3.236 -13.052 1.00 58.97 477 PHE A O 1
ATOM 3665 N N . VAL A 1 478 ? 33.269 -4.848 -11.993 1.00 60.84 478 VAL A N 1
ATOM 3666 C CA . VAL A 1 478 ? 32.019 -5.499 -11.582 1.00 60.84 478 VAL A CA 1
ATOM 3667 C C . VAL A 1 478 ? 31.554 -4.799 -10.319 1.00 60.84 478 VAL A C 1
ATOM 3669 O O . VAL A 1 478 ? 32.292 -4.811 -9.335 1.00 60.84 478 VAL A O 1
ATOM 3672 N N . THR A 1 479 ? 30.375 -4.173 -10.349 1.00 62.31 479 THR A N 1
ATOM 3673 C CA . THR A 1 479 ? 29.792 -3.484 -9.192 1.00 62.31 479 THR A CA 1
ATOM 3674 C C . THR A 1 479 ? 28.614 -4.290 -8.642 1.00 62.31 479 THR A C 1
ATOM 3676 O O . THR A 1 479 ? 27.629 -4.567 -9.327 1.00 62.31 479 THR A O 1
ATOM 3679 N N . PHE A 1 480 ? 28.715 -4.691 -7.376 1.00 63.53 480 PHE A N 1
ATOM 3680 C CA . PHE A 1 480 ? 27.607 -5.294 -6.635 1.00 63.53 480 PHE A CA 1
ATOM 3681 C C . PHE A 1 480 ? 26.942 -4.225 -5.777 1.00 63.53 480 PHE A C 1
ATOM 3683 O O . PHE A 1 480 ? 27.616 -3.569 -4.979 1.00 63.53 480 PHE A O 1
ATOM 3690 N N . PHE A 1 481 ? 25.627 -4.074 -5.924 1.00 63.34 481 PHE A N 1
ATOM 3691 C CA . PHE A 1 481 ? 24.848 -3.083 -5.189 1.00 63.34 481 PHE A CA 1
ATOM 3692 C C . PHE A 1 481 ? 24.187 -3.653 -3.939 1.00 63.34 481 PHE A C 1
ATOM 3694 O O . PHE A 1 481 ? 23.883 -4.842 -3.844 1.00 63.34 481 PHE A O 1
ATOM 3701 N N . SER A 1 482 ? 23.972 -2.769 -2.963 1.00 55.59 482 SER A N 1
ATOM 3702 C CA . SER A 1 482 ? 23.615 -3.119 -1.584 1.00 55.59 482 SER A CA 1
ATOM 3703 C C . SER A 1 482 ? 22.128 -3.018 -1.238 1.00 55.59 482 SER A C 1
ATOM 3705 O O . SER A 1 482 ? 21.768 -3.302 -0.097 1.00 55.59 482 SER A O 1
ATOM 3707 N N . LEU A 1 483 ? 21.245 -2.580 -2.138 1.00 56.28 483 LEU A N 1
ATOM 3708 C CA . LEU A 1 483 ? 19.863 -2.265 -1.743 1.00 56.28 483 LEU A CA 1
ATOM 3709 C C . LEU A 1 483 ? 18.989 -3.480 -1.414 1.00 56.28 483 LEU A C 1
ATOM 3711 O O . LEU A 1 483 ? 17.905 -3.313 -0.857 1.00 56.28 483 LEU A O 1
ATOM 3715 N N . THR A 1 484 ? 19.468 -4.706 -1.652 1.00 64.75 484 THR A N 1
ATOM 3716 C CA . THR A 1 484 ? 18.890 -5.884 -0.996 1.00 64.75 484 THR A CA 1
ATOM 3717 C C . THR A 1 484 ? 19.092 -5.754 0.519 1.00 64.75 484 THR A C 1
ATOM 3719 O O . THR A 1 484 ? 20.244 -5.724 0.953 1.00 64.75 484 THR A O 1
ATOM 3722 N N . PRO A 1 485 ? 18.023 -5.708 1.341 1.00 64.75 485 PRO A N 1
ATOM 3723 C CA . PRO A 1 485 ? 18.171 -5.590 2.788 1.00 64.75 485 PRO A CA 1
ATOM 3724 C C . PRO A 1 485 ? 19.109 -6.676 3.335 1.00 64.75 485 PRO A C 1
ATOM 3726 O O . PRO A 1 485 ? 18.892 -7.857 3.061 1.00 64.75 485 PRO A O 1
ATOM 3729 N N . GLY A 1 486 ? 20.144 -6.293 4.088 1.00 66.31 486 GLY A N 1
ATOM 3730 C CA . GLY A 1 486 ? 21.160 -7.212 4.619 1.00 66.31 486 GLY A CA 1
ATOM 3731 C C . GLY A 1 486 ? 22.571 -6.625 4.654 1.00 66.31 486 GLY A C 1
ATOM 3732 O O . GLY A 1 486 ? 22.779 -5.465 4.312 1.00 66.31 486 GLY A O 1
ATOM 3733 N N . ALA A 1 487 ? 23.547 -7.424 5.087 1.00 68.31 487 ALA A N 1
ATOM 3734 C CA . ALA A 1 487 ? 24.948 -7.015 5.203 1.00 68.31 487 ALA A CA 1
ATOM 3735 C C . ALA A 1 487 ? 25.781 -7.496 3.998 1.00 68.31 487 ALA A C 1
ATOM 3737 O O . ALA A 1 487 ? 26.368 -8.575 4.033 1.00 68.31 487 ALA A O 1
ATOM 3738 N N . LEU A 1 488 ? 25.851 -6.683 2.935 1.00 72.12 488 LEU A N 1
ATOM 3739 C CA . LEU A 1 488 ? 26.639 -6.985 1.726 1.00 72.12 488 LEU A CA 1
ATOM 3740 C C . LEU A 1 488 ? 28.130 -7.242 2.043 1.00 72.12 488 LEU A C 1
ATOM 3742 O O . LEU A 1 488 ? 28.718 -8.152 1.466 1.00 72.12 488 LEU A O 1
ATOM 3746 N N . ASP A 1 489 ? 28.712 -6.498 2.992 1.00 70.75 489 ASP A N 1
ATOM 3747 C CA . ASP A 1 489 ? 30.114 -6.647 3.421 1.00 70.75 489 ASP A CA 1
ATOM 3748 C C . ASP A 1 489 ? 30.443 -8.079 3.895 1.00 70.75 489 ASP A C 1
ATOM 3750 O O . ASP A 1 489 ? 31.476 -8.639 3.531 1.00 70.75 489 ASP A O 1
ATOM 3754 N N . GLU A 1 490 ? 29.575 -8.678 4.714 1.00 71.19 490 GLU A N 1
ATOM 3755 C CA . GLU A 1 490 ? 29.780 -10.026 5.267 1.00 71.19 490 GLU A CA 1
ATOM 3756 C C . GLU A 1 490 ? 29.437 -11.110 4.241 1.00 71.19 490 GLU A C 1
ATOM 3758 O O . GLU A 1 490 ? 30.144 -12.110 4.116 1.00 71.19 490 GLU A O 1
ATOM 3763 N N . GLU A 1 491 ? 28.408 -10.872 3.429 1.00 70.62 491 GLU A N 1
ATOM 3764 C CA . GLU A 1 491 ? 28.030 -11.773 2.346 1.00 70.62 491 GLU A CA 1
ATOM 3765 C C . GLU A 1 491 ? 29.169 -11.941 1.324 1.00 70.62 491 GLU A C 1
ATOM 3767 O O . GLU A 1 491 ? 29.500 -13.064 0.940 1.00 70.62 491 GLU A O 1
ATOM 3772 N N . VAL A 1 492 ? 29.851 -10.853 0.954 1.00 70.75 492 VAL A N 1
ATOM 3773 C CA . VAL A 1 492 ? 31.006 -10.909 0.044 1.00 70.75 492 VAL A CA 1
ATOM 3774 C C . VAL A 1 492 ? 32.169 -11.714 0.627 1.00 70.75 492 VAL A C 1
ATOM 3776 O O . VAL A 1 492 ? 32.797 -12.481 -0.105 1.00 70.75 492 VAL A O 1
ATOM 3779 N N . LYS A 1 493 ? 32.427 -11.622 1.939 1.00 71.88 493 LYS A N 1
ATOM 3780 C CA . LYS A 1 493 ? 33.447 -12.466 2.589 1.00 71.88 493 LYS A CA 1
ATOM 3781 C C . LYS A 1 493 ? 33.108 -13.949 2.455 1.00 71.88 493 LYS A C 1
ATOM 3783 O O . LYS A 1 493 ? 34.002 -14.754 2.214 1.00 71.88 493 LYS A O 1
ATOM 3788 N N . THR A 1 494 ? 31.828 -14.308 2.565 1.00 70.06 494 THR A N 1
ATOM 3789 C CA . THR A 1 494 ? 31.387 -15.703 2.402 1.00 70.06 494 THR A CA 1
ATOM 3790 C C . THR A 1 494 ? 31.435 -16.201 0.957 1.00 70.06 494 THR A C 1
ATOM 3792 O O . THR A 1 494 ? 31.627 -17.393 0.742 1.00 70.06 494 THR A O 1
ATOM 3795 N N . MET A 1 495 ? 31.325 -15.310 -0.036 1.00 68.06 495 MET A N 1
ATOM 3796 C CA . MET A 1 495 ? 31.443 -15.668 -1.458 1.00 68.06 495 MET A CA 1
ATOM 3797 C C . MET A 1 495 ? 32.882 -16.011 -1.882 1.00 68.06 495 MET A C 1
ATOM 3799 O O . MET A 1 495 ? 33.065 -16.637 -2.922 1.00 68.06 495 MET A O 1
ATOM 3803 N N . ASN A 1 496 ? 33.894 -15.621 -1.095 1.00 65.88 496 ASN A N 1
ATOM 3804 C CA . ASN A 1 496 ? 35.317 -15.914 -1.322 1.00 65.88 496 ASN A CA 1
ATOM 3805 C C . ASN A 1 496 ? 35.827 -15.561 -2.740 1.00 65.88 496 ASN A C 1
ATOM 3807 O O . ASN A 1 496 ? 36.605 -16.300 -3.342 1.00 65.88 496 ASN A O 1
ATOM 3811 N N . VAL A 1 497 ? 35.372 -14.433 -3.297 1.00 66.31 497 VAL A N 1
ATOM 3812 C CA . VAL A 1 497 ? 35.798 -13.961 -4.625 1.00 66.31 497 VAL A CA 1
ATOM 3813 C C . VAL A 1 497 ? 37.086 -13.148 -4.499 1.00 66.31 497 VAL A C 1
ATOM 3815 O O . VAL A 1 497 ? 37.092 -12.057 -3.925 1.00 66.31 497 VAL A O 1
ATOM 3818 N N . GLU A 1 498 ? 38.177 -13.640 -5.085 1.00 65.00 498 GLU A N 1
ATOM 3819 C CA . GLU A 1 498 ? 39.458 -12.926 -5.100 1.00 65.00 498 GLU A CA 1
ATOM 3820 C C . GLU A 1 498 ? 39.357 -11.575 -5.831 1.00 65.00 498 GLU A C 1
ATOM 3822 O O . GLU A 1 498 ? 38.796 -11.474 -6.931 1.00 65.00 498 GLU A O 1
ATOM 3827 N N . GLY A 1 499 ? 39.924 -10.530 -5.217 1.00 65.62 499 GLY A N 1
ATOM 3828 C CA . GLY A 1 499 ? 39.990 -9.172 -5.770 1.00 65.62 499 GLY A CA 1
ATOM 3829 C C . GLY A 1 499 ? 38.714 -8.335 -5.621 1.00 65.62 499 GLY A C 1
ATOM 3830 O O . GLY A 1 499 ? 38.687 -7.198 -6.092 1.00 65.62 499 GLY A O 1
ATOM 3831 N N . LEU A 1 500 ? 37.666 -8.858 -4.973 1.00 70.62 500 LEU A N 1
ATOM 3832 C CA . LEU A 1 500 ? 36.430 -8.124 -4.703 1.00 70.62 500 LEU A CA 1
ATOM 3833 C C . LEU A 1 500 ? 36.557 -7.326 -3.393 1.00 70.62 500 LEU A C 1
ATOM 3835 O O . LEU A 1 500 ? 36.785 -7.897 -2.329 1.00 70.62 500 LEU A O 1
ATOM 3839 N N . SER A 1 501 ? 36.405 -6.001 -3.457 1.00 71.75 501 SER A N 1
ATOM 3840 C CA . SER A 1 501 ? 36.490 -5.119 -2.283 1.00 71.75 501 SER A CA 1
ATOM 3841 C C . SER A 1 501 ? 35.290 -4.176 -2.191 1.00 71.75 501 SER A C 1
ATOM 3843 O O . SER A 1 501 ? 34.945 -3.496 -3.159 1.00 71.75 501 SER A O 1
ATOM 3845 N N . CYS A 1 502 ? 34.648 -4.131 -1.023 1.00 74.00 502 CYS A N 1
ATOM 3846 C CA . CYS A 1 502 ? 33.522 -3.244 -0.738 1.00 74.00 502 CYS A CA 1
ATOM 3847 C C . CYS A 1 502 ? 34.017 -1.917 -0.166 1.00 74.00 502 CYS A C 1
ATOM 3849 O O . CYS A 1 502 ? 34.802 -1.901 0.784 1.00 74.00 502 CYS A O 1
ATOM 3851 N N . LYS A 1 503 ? 33.573 -0.797 -0.745 1.00 69.38 503 LYS A N 1
ATOM 3852 C CA . LYS A 1 503 ? 33.932 0.552 -0.286 1.00 69.38 503 LYS A CA 1
ATOM 3853 C C . LYS A 1 503 ? 32.677 1.399 -0.121 1.00 69.38 503 LYS A C 1
ATOM 3855 O O . LYS A 1 503 ? 31.839 1.449 -1.019 1.00 69.38 503 LYS A O 1
ATOM 3860 N N . LYS A 1 504 ? 32.567 2.052 1.037 1.00 67.94 504 LYS A N 1
ATOM 3861 C CA . LYS A 1 504 ? 31.611 3.136 1.306 1.00 67.94 504 LYS A CA 1
ATOM 3862 C C . LYS A 1 504 ? 32.274 4.440 0.851 1.00 67.94 504 LYS A C 1
ATOM 3864 O O . LYS A 1 504 ? 33.489 4.563 0.987 1.00 67.94 504 LYS A O 1
ATOM 3869 N N . ASP A 1 505 ? 31.499 5.340 0.262 1.00 63.12 505 ASP A N 1
ATOM 3870 C CA . ASP A 1 505 ? 31.932 6.605 -0.347 1.00 63.12 505 ASP A CA 1
ATOM 3871 C C . ASP A 1 505 ? 32.713 6.452 -1.661 1.00 63.12 505 ASP A C 1
ATOM 3873 O O . ASP A 1 505 ? 33.669 7.179 -1.940 1.00 63.12 505 ASP A O 1
ATOM 3877 N N . MET A 1 506 ? 32.286 5.517 -2.516 1.00 62.50 506 MET A N 1
ATOM 3878 C CA . MET A 1 506 ? 32.602 5.659 -3.938 1.00 62.50 506 MET A CA 1
ATOM 3879 C C . MET A 1 506 ? 31.865 6.895 -4.470 1.00 62.50 506 MET A C 1
ATOM 3881 O O . MET A 1 506 ? 30.711 7.136 -4.147 1.00 62.50 506 MET A O 1
ATOM 3885 N N . LEU A 1 507 ? 32.542 7.715 -5.261 1.00 59.38 507 LEU A N 1
ATOM 3886 C CA . LEU A 1 507 ? 31.910 8.725 -6.104 1.00 59.38 507 LEU A CA 1
ATOM 3887 C C . LEU A 1 507 ? 32.330 8.380 -7.521 1.00 59.38 507 LEU A C 1
ATOM 3889 O O . LEU A 1 507 ? 33.205 9.021 -8.095 1.00 59.38 507 LEU A O 1
ATOM 3893 N N . ILE A 1 508 ? 31.789 7.275 -8.030 1.00 58.59 508 ILE A N 1
ATOM 3894 C CA . ILE A 1 508 ? 31.879 7.006 -9.458 1.00 58.59 508 ILE A CA 1
ATOM 3895 C C . ILE A 1 508 ? 30.589 7.533 -10.072 1.00 58.59 508 ILE A C 1
ATOM 3897 O O . ILE A 1 508 ? 29.504 7.040 -9.757 1.00 58.59 508 ILE A O 1
ATOM 3901 N N . ASP A 1 509 ? 30.734 8.583 -10.875 1.00 59.47 509 ASP A N 1
ATOM 3902 C CA . ASP A 1 509 ? 29.665 9.149 -11.686 1.00 59.47 509 ASP A CA 1
ATOM 3903 C C . ASP A 1 509 ? 29.603 8.362 -12.997 1.00 59.47 509 ASP A C 1
ATOM 3905 O O . ASP A 1 509 ? 30.533 8.387 -13.807 1.00 59.47 509 ASP A O 1
ATOM 3909 N N . PHE A 1 510 ? 28.521 7.608 -13.175 1.00 60.12 510 PHE A N 1
ATOM 3910 C CA . PHE A 1 510 ? 28.296 6.790 -14.361 1.00 60.12 510 PHE A CA 1
ATOM 3911 C C . PHE A 1 510 ? 27.458 7.511 -15.426 1.00 60.12 510 PHE A C 1
ATOM 3913 O O . PHE A 1 510 ? 26.780 6.848 -16.214 1.00 60.12 510 PHE A O 1
ATOM 3920 N N . VAL A 1 511 ? 27.472 8.851 -15.453 1.00 59.22 511 VAL A N 1
ATOM 3921 C CA . VAL A 1 511 ? 26.677 9.740 -16.328 1.00 59.22 511 VAL A CA 1
ATOM 3922 C C . VAL A 1 511 ? 25.178 9.722 -15.999 1.00 59.22 511 VAL A C 1
ATOM 3924 O O . VAL A 1 511 ? 24.539 10.771 -15.971 1.00 59.22 511 VAL A O 1
ATOM 3927 N N . HIS A 1 512 ? 24.600 8.549 -15.723 1.00 57.44 512 HIS A N 1
ATOM 3928 C CA . HIS A 1 512 ? 23.181 8.386 -15.393 1.00 57.44 512 HIS A CA 1
ATOM 3929 C C . HIS A 1 512 ? 22.885 8.143 -13.906 1.00 57.44 512 HIS A C 1
ATOM 3931 O O . HIS A 1 512 ? 21.727 8.288 -13.511 1.00 57.44 512 HIS A O 1
ATOM 3937 N N . PHE A 1 513 ? 23.870 7.764 -13.082 1.00 59.12 513 PHE A N 1
ATOM 3938 C CA . PHE A 1 513 ? 23.660 7.515 -11.650 1.00 59.12 513 PHE A CA 1
ATOM 3939 C C . PHE A 1 513 ? 24.955 7.559 -10.825 1.00 59.12 513 PHE A C 1
ATOM 3941 O O . PHE A 1 513 ? 26.039 7.288 -11.344 1.00 59.12 513 PHE A O 1
ATOM 3948 N N . ASN A 1 514 ? 24.812 7.845 -9.523 1.00 63.31 514 ASN A N 1
ATOM 3949 C CA . ASN A 1 514 ? 25.909 7.892 -8.553 1.00 63.31 514 ASN A CA 1
ATOM 3950 C C . ASN A 1 514 ? 25.837 6.703 -7.593 1.00 63.31 514 ASN A C 1
ATOM 3952 O O . ASN A 1 514 ? 24.785 6.393 -7.032 1.00 63.31 514 ASN A O 1
ATOM 3956 N N . VAL A 1 515 ? 26.981 6.069 -7.351 1.00 63.84 515 VAL A N 1
ATOM 3957 C CA . VAL A 1 515 ? 27.084 4.894 -6.475 1.00 63.84 515 VAL A CA 1
ATOM 3958 C C . VAL A 1 515 ? 27.882 5.248 -5.241 1.00 63.84 515 VAL A C 1
ATOM 3960 O O . VAL A 1 515 ? 29.084 5.437 -5.360 1.00 63.84 515 VAL A O 1
ATOM 3963 N N . THR A 1 516 ? 27.248 5.277 -4.067 1.00 67.00 516 THR A N 1
ATOM 3964 C CA . THR A 1 516 ? 27.913 5.621 -2.799 1.00 67.00 516 THR A CA 1
ATOM 3965 C C . THR A 1 516 ? 28.411 4.398 -2.030 1.00 67.00 516 THR A C 1
ATOM 3967 O O . THR A 1 516 ? 29.378 4.506 -1.280 1.00 67.00 516 THR A O 1
ATOM 3970 N N . TYR A 1 517 ? 27.808 3.219 -2.210 1.00 70.31 517 TYR A N 1
ATOM 3971 C CA . TYR A 1 517 ? 28.310 1.966 -1.632 1.00 70.31 517 TYR A CA 1
ATOM 3972 C C . TYR A 1 517 ? 28.134 0.799 -2.604 1.00 70.31 517 TYR A C 1
ATOM 3974 O O . TYR A 1 517 ? 27.016 0.445 -2.984 1.00 70.31 517 TYR A O 1
ATOM 3982 N N . ALA A 1 518 ? 29.259 0.190 -2.976 1.00 68.00 518 ALA A N 1
ATOM 3983 C CA . ALA A 1 518 ? 29.307 -0.994 -3.822 1.00 68.00 518 ALA A CA 1
ATOM 3984 C C . ALA A 1 518 ? 30.549 -1.842 -3.530 1.00 68.00 518 ALA A C 1
ATOM 3986 O O . ALA A 1 518 ? 31.555 -1.361 -2.994 1.00 68.00 518 ALA A O 1
ATOM 3987 N N . CYS A 1 519 ? 30.484 -3.112 -3.927 1.00 71.00 519 CYS A N 1
ATOM 3988 C CA . CYS A 1 519 ? 31.657 -3.976 -3.995 1.00 71.00 519 CYS A CA 1
ATOM 3989 C C . CYS A 1 519 ? 32.183 -4.017 -5.415 1.00 71.00 519 CYS A C 1
ATOM 3991 O O . CYS A 1 519 ? 31.415 -4.239 -6.348 1.00 71.00 519 CYS A O 1
ATOM 3993 N N . THR A 1 520 ? 33.484 -3.782 -5.561 1.00 68.00 520 THR A N 1
ATOM 3994 C CA . THR A 1 520 ? 34.144 -3.673 -6.857 1.00 68.00 520 THR A CA 1
ATOM 3995 C C . THR A 1 520 ? 35.273 -4.667 -6.990 1.00 68.00 520 THR A C 1
ATOM 3997 O O . THR A 1 520 ? 36.086 -4.832 -6.078 1.00 68.00 520 THR A O 1
ATOM 4000 N N . LYS A 1 521 ? 35.308 -5.327 -8.143 1.00 67.88 521 LYS A N 1
ATOM 4001 C CA . LYS A 1 521 ? 36.477 -6.052 -8.628 1.00 67.88 521 LYS A CA 1
ATOM 4002 C C . LYS A 1 521 ? 36.973 -5.297 -9.850 1.00 67.88 521 LYS A C 1
ATOM 4004 O O . LYS A 1 521 ? 36.293 -5.283 -10.873 1.00 67.88 521 LYS A O 1
ATOM 4009 N N . GLY A 1 522 ? 38.089 -4.593 -9.691 1.00 60.41 522 GLY A N 1
ATOM 4010 C CA . GLY A 1 522 ? 38.735 -3.872 -10.781 1.00 60.41 522 GLY A CA 1
ATOM 4011 C C . GLY A 1 522 ? 39.693 -4.796 -11.518 1.00 60.41 522 GLY A C 1
ATOM 4012 O O . GLY A 1 522 ? 40.559 -5.400 -10.885 1.00 60.41 522 GLY A O 1
ATOM 4013 N N . THR A 1 523 ? 39.556 -4.893 -12.836 1.00 57.16 523 THR A N 1
ATOM 4014 C CA . THR A 1 523 ? 40.563 -5.517 -13.702 1.00 57.16 523 THR A CA 1
ATOM 4015 C C . THR A 1 523 ? 41.156 -4.452 -14.612 1.00 57.16 523 THR A C 1
ATOM 4017 O O . THR A 1 523 ? 40.422 -3.752 -15.315 1.00 57.16 523 THR A O 1
ATOM 4020 N N . ASP A 1 524 ? 42.484 -4.317 -14.600 1.00 55.44 524 ASP A N 1
ATOM 4021 C CA . ASP A 1 524 ? 43.188 -3.578 -15.646 1.00 55.44 524 ASP A CA 1
ATOM 4022 C C . ASP A 1 524 ? 43.145 -4.431 -16.916 1.00 55.44 524 ASP A C 1
ATOM 4024 O O . ASP A 1 524 ? 43.821 -5.459 -17.003 1.00 55.44 524 ASP A O 1
ATOM 4028 N N . TYR A 1 525 ? 42.333 -4.019 -17.891 1.00 50.59 525 TYR A N 1
ATOM 4029 C CA . TYR A 1 525 ? 42.140 -4.775 -19.132 1.00 50.59 525 TYR A CA 1
ATOM 4030 C C . TYR A 1 525 ? 43.428 -4.884 -19.956 1.00 50.59 525 TYR A C 1
ATOM 4032 O O . TYR A 1 525 ? 43.536 -5.790 -20.779 1.00 50.59 525 TYR A O 1
ATOM 4040 N N . ARG A 1 526 ? 44.427 -4.015 -19.722 1.00 48.34 526 ARG A N 1
ATOM 4041 C CA . ARG A 1 526 ? 45.751 -4.155 -20.350 1.00 48.34 526 ARG A CA 1
ATOM 4042 C C . ARG A 1 526 ? 46.575 -5.292 -19.748 1.00 48.34 526 ARG A C 1
ATOM 4044 O O . ARG A 1 526 ? 47.463 -5.799 -20.427 1.00 48.34 526 ARG A O 1
ATOM 4051 N N . ALA A 1 527 ? 46.321 -5.664 -18.493 1.00 45.56 527 ALA A N 1
ATOM 4052 C CA . ALA A 1 527 ? 47.090 -6.674 -17.770 1.00 45.56 527 ALA A CA 1
ATOM 4053 C C . ALA A 1 527 ? 46.394 -8.042 -17.765 1.00 45.56 527 ALA A C 1
ATOM 4055 O O . ALA A 1 527 ? 47.054 -9.058 -17.979 1.00 45.56 527 ALA A O 1
ATOM 4056 N N . GLN A 1 528 ? 45.077 -8.074 -17.532 1.00 49.38 528 GLN A N 1
ATOM 4057 C CA . GLN A 1 528 ? 44.249 -9.280 -17.582 1.00 49.38 528 GLN A CA 1
ATOM 4058 C C . GLN A 1 528 ? 42.825 -8.906 -18.033 1.00 49.38 528 GLN A C 1
ATOM 4060 O O . GLN A 1 528 ? 42.151 -8.148 -17.326 1.00 49.38 528 GLN A O 1
ATOM 4065 N N . PRO A 1 529 ? 42.335 -9.415 -19.180 1.00 50.03 529 PRO A N 1
ATOM 4066 C CA . PRO A 1 529 ? 40.929 -9.270 -19.539 1.00 50.03 529 PRO A CA 1
ATOM 4067 C C . PRO A 1 529 ? 40.049 -9.972 -18.497 1.00 50.03 529 PRO A C 1
ATOM 4069 O O . PRO A 1 529 ? 40.470 -10.943 -17.866 1.00 50.03 529 PRO A O 1
ATOM 4072 N N . PHE A 1 530 ? 38.824 -9.477 -18.304 1.00 52.56 530 PHE A N 1
ATOM 4073 C CA . PHE A 1 530 ? 37.843 -10.122 -17.430 1.00 52.56 530 PHE A CA 1
ATOM 4074 C C . PHE A 1 530 ? 37.403 -11.454 -18.064 1.00 52.56 530 PHE A C 1
ATOM 4076 O O . PHE A 1 530 ? 36.430 -11.513 -18.817 1.00 52.56 530 PHE A O 1
ATOM 4083 N N . ASP A 1 531 ? 38.175 -12.512 -17.817 1.00 52.12 531 ASP A N 1
ATOM 4084 C CA . ASP A 1 531 ? 37.946 -13.846 -18.366 1.00 52.12 531 ASP A CA 1
ATOM 4085 C C . ASP A 1 531 ? 37.277 -14.736 -17.320 1.00 52.12 531 ASP A C 1
ATOM 4087 O O . ASP A 1 531 ? 37.903 -15.569 -16.668 1.00 52.12 531 ASP A O 1
ATOM 4091 N N . ASP A 1 532 ? 35.980 -14.511 -17.119 1.00 54.47 532 ASP A N 1
ATOM 4092 C CA . ASP A 1 532 ? 35.144 -15.436 -16.366 1.00 54.47 532 ASP A CA 1
ATOM 4093 C C . ASP A 1 532 ? 34.117 -16.070 -17.307 1.00 54.47 532 ASP A C 1
ATOM 4095 O O . ASP A 1 532 ? 33.000 -15.578 -17.502 1.00 54.47 532 ASP A O 1
ATOM 4099 N N . SER A 1 533 ? 34.530 -17.178 -17.932 1.00 52.81 533 SER A N 1
ATOM 4100 C CA . SER A 1 533 ? 33.700 -17.985 -18.840 1.00 52.81 533 SER A CA 1
ATOM 4101 C C . SER A 1 533 ? 32.377 -18.449 -18.209 1.00 52.81 533 SER A C 1
ATOM 4103 O O . SER A 1 533 ? 31.436 -18.789 -18.931 1.00 52.81 533 SER A O 1
ATOM 4105 N N . THR A 1 534 ? 32.267 -18.411 -16.875 1.00 47.47 534 THR A N 1
ATOM 4106 C CA . THR A 1 534 ? 31.056 -18.785 -16.137 1.00 47.47 534 THR A CA 1
ATOM 4107 C C . THR A 1 534 ? 29.996 -17.680 -16.105 1.00 47.47 534 THR A C 1
ATOM 4109 O O . THR A 1 534 ? 28.803 -17.986 -16.117 1.00 47.47 534 THR A O 1
ATOM 4112 N N . LEU A 1 535 ? 30.398 -16.403 -16.130 1.00 52.69 535 LEU A N 1
ATOM 4113 C CA . LEU A 1 535 ? 29.489 -15.260 -15.967 1.00 52.69 535 LEU A CA 1
ATOM 4114 C C . LEU A 1 535 ? 28.820 -14.808 -17.273 1.00 52.69 535 LEU A C 1
ATOM 4116 O O . LEU A 1 535 ? 27.836 -14.073 -17.208 1.00 52.69 535 LEU A O 1
ATOM 4120 N N . ARG A 1 536 ? 29.332 -15.219 -18.450 1.00 59.19 536 ARG A N 1
ATOM 4121 C CA . ARG A 1 536 ? 28.881 -14.744 -19.786 1.00 59.19 536 ARG A CA 1
ATOM 4122 C C . ARG A 1 536 ? 28.610 -13.227 -19.817 1.00 59.19 536 ARG A C 1
ATOM 4124 O O . ARG A 1 536 ? 27.653 -12.775 -20.447 1.00 59.19 536 ARG A O 1
ATOM 4131 N N . ALA A 1 537 ? 29.409 -12.459 -19.079 1.00 60.84 537 ALA A N 1
ATOM 4132 C CA . ALA A 1 537 ? 29.220 -11.027 -18.911 1.00 60.84 537 ALA A CA 1
ATOM 4133 C C . ALA A 1 537 ? 29.437 -10.295 -20.247 1.00 60.84 537 ALA A C 1
ATOM 4135 O O . ALA A 1 537 ? 30.203 -10.793 -21.079 1.00 60.84 537 ALA A O 1
ATOM 4136 N N . PRO A 1 538 ? 28.792 -9.132 -20.458 1.00 63.69 538 PRO A N 1
ATOM 4137 C CA . PRO A 1 538 ? 29.122 -8.292 -21.597 1.00 63.69 538 PRO A CA 1
ATOM 4138 C C . PRO A 1 538 ? 30.610 -7.919 -21.552 1.00 63.69 538 PRO A C 1
ATOM 4140 O O . PRO A 1 538 ? 31.194 -7.788 -20.475 1.00 63.69 538 PRO A O 1
ATOM 4143 N N . LYS A 1 539 ? 31.234 -7.786 -22.719 1.00 66.19 539 LYS A N 1
ATOM 4144 C CA . LYS A 1 539 ? 32.624 -7.363 -22.882 1.00 66.19 539 LYS A CA 1
ATOM 4145 C C . LYS A 1 539 ? 32.659 -6.123 -23.753 1.00 66.19 539 LYS A C 1
ATOM 4147 O O . LYS A 1 539 ? 31.913 -5.999 -24.719 1.00 66.19 539 LYS A O 1
ATOM 4152 N N . LEU A 1 540 ? 33.550 -5.210 -23.403 1.00 64.81 540 LEU A N 1
ATOM 4153 C CA . LEU A 1 540 ? 33.839 -4.029 -24.195 1.00 64.81 540 LEU A CA 1
ATOM 4154 C C . LEU A 1 540 ? 35.339 -4.054 -24.489 1.00 64.81 540 LEU A C 1
ATOM 4156 O O . LEU A 1 540 ? 36.141 -4.171 -23.560 1.00 64.81 540 LEU A O 1
ATOM 4160 N N . GLU A 1 541 ? 35.721 -3.976 -25.755 1.00 64.62 541 GLU A N 1
ATOM 4161 C CA . GLU A 1 541 ? 37.114 -4.057 -26.190 1.00 64.62 541 GLU A CA 1
ATOM 4162 C C . GLU A 1 541 ? 37.476 -2.828 -27.019 1.00 64.62 541 GLU A C 1
ATOM 4164 O O . GLU A 1 541 ? 36.760 -2.432 -27.938 1.00 64.62 541 GLU A O 1
ATOM 4169 N N . LEU A 1 542 ? 38.608 -2.207 -26.690 1.00 63.03 542 LEU A N 1
ATOM 4170 C CA . LEU A 1 542 ? 39.197 -1.174 -27.532 1.00 63.03 542 LEU A CA 1
ATOM 4171 C C . LEU A 1 542 ? 39.990 -1.859 -28.633 1.00 63.03 542 LEU A C 1
ATOM 4173 O O . LEU A 1 542 ? 40.955 -2.561 -28.335 1.00 63.03 542 LEU A O 1
ATOM 4177 N N . VAL A 1 543 ? 39.627 -1.610 -29.887 1.00 61.22 543 VAL A N 1
ATOM 4178 C CA . VAL A 1 543 ? 40.413 -2.079 -31.028 1.00 61.22 543 VAL A CA 1
ATOM 4179 C C . VAL A 1 543 ? 41.429 -0.985 -31.364 1.00 61.22 543 VAL A C 1
ATOM 4181 O O . VAL A 1 543 ? 41.028 0.110 -31.770 1.00 61.22 543 VAL A O 1
ATOM 4184 N N . PRO A 1 544 ? 42.742 -1.209 -31.167 1.00 55.25 544 PRO A N 1
ATOM 4185 C CA . PRO A 1 544 ? 43.750 -0.282 -31.659 1.00 55.25 544 PRO A CA 1
ATOM 4186 C C . PRO A 1 544 ? 43.702 -0.282 -33.189 1.00 55.25 544 PRO A C 1
ATOM 4188 O O . PRO A 1 544 ? 43.683 -1.348 -33.804 1.00 55.25 544 PRO A O 1
ATOM 4191 N N . ASN A 1 545 ? 43.712 0.896 -33.812 1.00 46.38 545 ASN A N 1
ATOM 4192 C CA . ASN A 1 545 ? 43.883 0.977 -35.258 1.00 46.38 545 ASN A CA 1
ATOM 4193 C C . ASN A 1 545 ? 45.271 0.435 -35.628 1.00 46.38 545 ASN A C 1
ATOM 4195 O O . ASN A 1 545 ? 46.293 1.009 -35.259 1.00 46.38 545 ASN A O 1
ATOM 4199 N N . GLY A 1 546 ? 45.288 -0.684 -36.354 1.00 45.56 546 GLY A N 1
ATOM 4200 C CA . GLY A 1 546 ? 46.497 -1.352 -36.826 1.00 45.56 546 GLY A CA 1
ATOM 4201 C C . GLY A 1 546 ? 46.947 -2.482 -35.903 1.00 45.56 546 GLY A C 1
ATOM 4202 O O . GLY A 1 546 ? 47.464 -2.260 -34.809 1.00 45.56 546 GLY A O 1
ATOM 4203 N N . GLY A 1 547 ? 46.801 -3.719 -36.379 1.00 38.91 547 GLY A N 1
ATOM 4204 C CA . GLY A 1 547 ? 47.338 -4.905 -35.725 1.00 38.91 547 GLY A CA 1
ATOM 4205 C C . GLY A 1 547 ? 48.861 -4.846 -35.619 1.00 38.91 547 GLY A C 1
ATOM 4206 O O . GLY A 1 547 ? 49.569 -5.258 -36.526 1.00 38.91 547 GLY A O 1
ATOM 4207 N N . SER A 1 548 ? 49.389 -4.331 -34.513 1.00 34.81 548 SER A N 1
ATOM 4208 C CA . SER A 1 548 ? 50.624 -4.827 -33.904 1.00 34.81 548 SER A CA 1
ATOM 4209 C C . SER A 1 548 ? 50.846 -4.184 -32.539 1.00 34.81 548 SER A C 1
ATOM 4211 O O . SER A 1 548 ? 50.760 -2.973 -32.351 1.00 34.81 548 SER A O 1
ATOM 4213 N N . SER A 1 549 ? 51.182 -5.035 -31.577 1.00 39.50 549 SER A N 1
ATOM 4214 C CA . SER A 1 549 ? 51.749 -4.654 -30.291 1.00 39.50 549 SER A CA 1
ATOM 4215 C C . SER A 1 549 ? 53.055 -3.880 -30.506 1.00 39.50 549 SER A C 1
ATOM 4217 O O . SER A 1 549 ? 54.103 -4.478 -30.755 1.00 39.50 549 SER A O 1
ATOM 4219 N N . ARG A 1 550 ? 53.016 -2.544 -30.423 1.00 34.72 550 ARG A N 1
ATOM 4220 C CA . ARG A 1 550 ? 54.207 -1.741 -30.119 1.00 34.72 550 ARG A CA 1
ATOM 4221 C C . ARG A 1 550 ? 53.853 -0.386 -29.507 1.00 34.72 550 ARG A C 1
ATOM 4223 O O . ARG A 1 550 ? 53.384 0.523 -30.171 1.00 34.72 550 ARG A O 1
ATOM 4230 N N . SER A 1 551 ? 54.116 -0.322 -28.203 1.00 40.12 551 SER A N 1
ATOM 4231 C CA . SER A 1 551 ? 54.706 0.782 -27.439 1.00 40.12 551 SER A CA 1
ATOM 4232 C C . SER A 1 551 ? 54.575 2.206 -27.993 1.00 40.12 551 SER A C 1
ATOM 4234 O O . SER A 1 551 ? 55.172 2.548 -29.009 1.00 40.12 551 SER A O 1
ATOM 4236 N N . SER A 1 552 ? 53.990 3.066 -27.154 1.00 41.12 552 SER A N 1
ATOM 4237 C CA . SER A 1 552 ? 54.390 4.467 -26.970 1.00 41.12 552 SER A CA 1
ATOM 4238 C C . SER A 1 552 ? 54.474 5.324 -28.238 1.00 41.12 552 SER A C 1
ATOM 4240 O O . SER A 1 552 ? 55.561 5.690 -28.683 1.00 41.12 552 SER A O 1
ATOM 4242 N N . SER A 1 553 ? 53.330 5.759 -28.751 1.00 36.59 553 SER A N 1
ATOM 4243 C CA . SER A 1 553 ? 53.267 7.013 -29.498 1.00 36.59 553 SER A CA 1
ATOM 4244 C C . SER A 1 553 ? 51.994 7.748 -29.122 1.00 36.59 553 SER A C 1
ATOM 4246 O O . SER A 1 553 ? 50.914 7.162 -29.114 1.00 36.59 553 SER A O 1
ATOM 4248 N N . VAL A 1 554 ? 52.163 9.021 -28.774 1.00 44.84 554 VAL A N 1
ATOM 4249 C CA . VAL A 1 554 ? 51.112 10.017 -28.555 1.00 44.84 554 VAL A CA 1
ATOM 4250 C C . VAL A 1 554 ? 50.008 9.825 -29.599 1.00 44.84 554 VAL A C 1
ATOM 4252 O O . VAL A 1 554 ? 50.271 9.936 -30.799 1.00 44.84 554 VAL A O 1
ATOM 4255 N N . ARG A 1 555 ? 48.799 9.477 -29.138 1.00 47.03 555 ARG A N 1
ATOM 4256 C CA . ARG A 1 555 ? 47.594 9.438 -29.977 1.00 47.03 555 ARG A CA 1
ATOM 4257 C C . ARG A 1 555 ? 47.407 10.825 -30.589 1.00 47.03 555 ARG A C 1
ATOM 4259 O O . ARG A 1 555 ? 47.524 11.823 -29.885 1.00 47.03 555 ARG A O 1
ATOM 4266 N N . ARG A 1 556 ? 47.139 10.891 -31.892 1.00 46.81 556 ARG A N 1
ATOM 4267 C CA . ARG A 1 556 ? 46.603 12.113 -32.498 1.00 46.81 556 ARG A CA 1
ATOM 4268 C C . ARG A 1 556 ? 45.130 12.205 -32.106 1.00 46.81 556 ARG A C 1
ATOM 4270 O O . ARG A 1 556 ? 44.416 11.221 -32.270 1.00 46.81 556 ARG A O 1
ATOM 4277 N N . ASP A 1 557 ? 44.699 13.371 -31.631 1.00 49.44 557 ASP A N 1
ATOM 4278 C CA . ASP A 1 557 ? 43.317 13.636 -31.194 1.00 49.44 557 ASP A CA 1
ATOM 4279 C C . ASP A 1 557 ? 42.260 13.430 -32.306 1.00 49.44 557 ASP A C 1
ATOM 4281 O O . ASP A 1 557 ? 41.070 13.366 -32.020 1.00 49.44 557 ASP A O 1
ATOM 4285 N N . ASP A 1 558 ? 42.689 13.269 -33.565 1.00 52.81 558 ASP A N 1
ATOM 4286 C CA . ASP A 1 558 ? 41.825 13.159 -34.748 1.00 52.81 558 ASP A CA 1
ATOM 4287 C C . ASP A 1 558 ? 41.514 11.715 -35.211 1.00 52.81 558 ASP A C 1
ATOM 4289 O O . ASP A 1 558 ? 40.794 11.538 -36.196 1.00 52.81 558 ASP A O 1
ATOM 4293 N N . GLU A 1 559 ? 42.047 10.661 -34.573 1.00 58.25 559 GLU A N 1
ATOM 4294 C CA . GLU A 1 559 ? 41.751 9.275 -34.991 1.00 58.25 559 GLU A CA 1
ATOM 4295 C C . GLU A 1 559 ? 40.469 8.717 -34.339 1.00 58.25 559 GLU A C 1
ATOM 4297 O O . GLU A 1 559 ? 40.331 8.762 -33.113 1.00 58.25 559 GLU A O 1
ATOM 4302 N N . PRO A 1 560 ? 39.535 8.129 -35.121 1.00 58.44 560 PRO A N 1
ATOM 4303 C CA . PRO A 1 560 ? 38.305 7.569 -34.575 1.00 58.44 560 PRO A CA 1
ATOM 4304 C C . PRO A 1 560 ? 38.609 6.362 -33.682 1.00 58.44 560 PRO A C 1
ATOM 4306 O O . PRO A 1 560 ? 39.272 5.405 -34.087 1.00 58.44 560 PRO A O 1
ATOM 4309 N N . MET A 1 561 ? 38.100 6.402 -32.450 1.00 66.94 561 MET A N 1
ATOM 4310 C CA . MET A 1 561 ? 38.223 5.304 -31.497 1.00 66.94 561 MET A CA 1
ATOM 4311 C C . MET A 1 561 ? 37.199 4.213 -31.824 1.00 66.94 561 MET A C 1
ATOM 4313 O O . MET A 1 561 ? 35.993 4.451 -31.775 1.00 66.94 561 MET A O 1
ATOM 4317 N N . HIS A 1 562 ? 37.678 3.004 -32.121 1.00 71.00 562 HIS A N 1
ATOM 4318 C CA . HIS A 1 562 ? 36.818 1.841 -32.317 1.00 71.00 562 HIS A CA 1
ATOM 4319 C C . HIS A 1 562 ? 36.640 1.078 -31.004 1.00 71.00 562 HIS A C 1
ATOM 4321 O O . HIS A 1 562 ? 37.602 0.603 -30.396 1.00 71.00 562 HIS A O 1
ATOM 4327 N N . VAL A 1 563 ? 35.383 0.961 -30.584 1.00 71.44 563 VAL A N 1
ATOM 4328 C CA . VAL A 1 563 ? 34.966 0.219 -29.396 1.00 71.44 563 VAL A CA 1
ATOM 4329 C C . VAL A 1 563 ? 34.085 -0.936 -29.855 1.00 71.44 563 VAL A C 1
ATOM 4331 O O . VAL A 1 563 ? 33.028 -0.713 -30.447 1.00 71.44 563 VAL A O 1
ATOM 4334 N N . PHE A 1 564 ? 34.522 -2.164 -29.600 1.00 73.44 564 PHE A N 1
ATOM 4335 C CA . PHE A 1 564 ? 33.733 -3.365 -29.836 1.00 73.44 564 PHE A CA 1
ATOM 4336 C C . PHE A 1 564 ? 32.966 -3.740 -28.570 1.00 73.44 564 PHE A C 1
ATOM 4338 O O . PHE A 1 564 ? 33.498 -3.642 -27.465 1.00 73.44 564 PHE A O 1
ATOM 4345 N N . ILE A 1 565 ? 31.711 -4.159 -28.729 1.00 73.69 565 ILE A N 1
ATOM 4346 C CA . ILE A 1 565 ? 30.834 -4.541 -27.623 1.00 73.69 565 ILE A CA 1
ATOM 4347 C C . ILE A 1 565 ? 30.284 -5.929 -27.915 1.00 73.69 565 ILE A C 1
ATOM 4349 O O . ILE A 1 565 ? 29.502 -6.104 -28.849 1.00 73.69 565 ILE A O 1
ATOM 4353 N N . ASP A 1 566 ? 30.663 -6.898 -27.092 1.00 73.56 566 ASP A N 1
ATOM 4354 C CA . ASP A 1 566 ? 30.043 -8.215 -27.051 1.00 73.56 566 ASP A CA 1
ATOM 4355 C C . ASP A 1 566 ? 29.027 -8.230 -25.906 1.00 73.56 566 ASP A C 1
ATOM 4357 O O . ASP A 1 566 ? 29.382 -8.074 -24.740 1.00 73.56 566 ASP A O 1
ATOM 4361 N N . ALA A 1 567 ? 27.743 -8.404 -26.214 1.00 68.31 567 ALA A N 1
ATOM 4362 C CA . ALA A 1 567 ? 26.708 -8.497 -25.185 1.00 68.31 567 ALA A CA 1
ATOM 4363 C C . ALA A 1 567 ? 26.787 -9.810 -24.378 1.00 68.31 567 ALA A C 1
ATOM 4365 O O . ALA A 1 567 ? 26.156 -9.916 -23.320 1.00 68.31 567 ALA A O 1
ATOM 4366 N N . GLY A 1 568 ? 27.545 -10.806 -24.851 1.00 73.50 568 GLY A N 1
ATOM 4367 C CA . GLY A 1 568 ? 27.677 -12.111 -24.217 1.00 73.50 568 GLY A CA 1
ATOM 4368 C C . GLY A 1 568 ? 26.315 -12.782 -24.017 1.00 73.50 568 GLY A C 1
ATOM 4369 O O . GLY A 1 568 ? 25.542 -12.970 -24.955 1.00 73.50 568 GLY A O 1
ATOM 4370 N N . GLY A 1 569 ? 26.010 -13.150 -22.769 1.00 62.31 569 GLY A N 1
ATOM 4371 C CA . GLY A 1 569 ? 24.711 -13.694 -22.358 1.00 62.31 569 GLY A CA 1
ATOM 4372 C C . GLY A 1 569 ? 23.699 -12.644 -21.885 1.00 62.31 569 GLY A C 1
ATOM 4373 O O . GLY A 1 569 ? 22.610 -13.018 -21.441 1.00 62.31 569 GLY A O 1
ATOM 4374 N N . SER A 1 570 ? 24.038 -11.352 -21.925 1.00 59.53 570 SER A N 1
ATOM 4375 C CA . SER A 1 570 ? 23.159 -10.292 -21.431 1.00 59.53 570 SER A CA 1
ATOM 4376 C C . SER A 1 570 ? 21.970 -10.069 -22.365 1.00 59.53 570 SER A C 1
ATOM 4378 O O . SER A 1 570 ? 22.127 -9.729 -23.535 1.00 59.53 570 SER A O 1
ATOM 4380 N N . MET A 1 571 ? 20.754 -10.208 -21.829 1.00 54.44 571 MET A N 1
ATOM 4381 C CA . MET A 1 571 ? 19.515 -9.950 -22.576 1.00 54.44 571 MET A CA 1
ATOM 4382 C C . MET A 1 571 ? 19.044 -8.490 -22.498 1.00 54.44 571 MET A C 1
ATOM 4384 O O . MET A 1 571 ? 18.118 -8.109 -23.212 1.00 54.44 571 MET A O 1
ATOM 4388 N N . ARG A 1 572 ? 19.623 -7.681 -21.600 1.00 53.78 572 ARG A N 1
ATOM 4389 C CA . ARG A 1 572 ? 19.262 -6.273 -21.383 1.00 53.78 572 ARG A CA 1
ATOM 4390 C C . ARG A 1 572 ? 20.541 -5.468 -21.158 1.00 53.78 572 ARG A C 1
ATOM 4392 O O . ARG A 1 572 ? 21.215 -5.651 -20.149 1.00 53.78 572 ARG A O 1
ATOM 4399 N N . TRP A 1 573 ? 20.869 -4.579 -22.088 1.00 62.38 573 TRP A N 1
ATOM 4400 C CA . TRP A 1 573 ? 22.021 -3.685 -21.994 1.00 62.38 573 TRP A CA 1
ATOM 4401 C C . TRP A 1 573 ? 21.642 -2.284 -22.479 1.00 62.38 573 TRP A C 1
ATOM 4403 O O . TRP A 1 573 ? 20.702 -2.114 -23.254 1.00 62.38 573 TRP A O 1
ATOM 4413 N N . ALA A 1 574 ? 22.366 -1.282 -21.992 1.00 61.62 574 ALA A N 1
ATOM 4414 C CA . ALA A 1 574 ? 22.232 0.105 -22.408 1.00 61.62 574 ALA A CA 1
ATOM 4415 C C . ALA A 1 574 ? 23.629 0.691 -22.614 1.00 61.62 574 ALA A C 1
ATOM 4417 O O . ALA A 1 574 ? 24.563 0.343 -21.893 1.00 61.62 574 ALA A O 1
ATOM 4418 N N . ILE A 1 575 ? 23.758 1.576 -23.599 1.00 69.56 575 ILE A N 1
ATOM 4419 C CA . ILE A 1 575 ? 24.973 2.353 -23.842 1.00 69.56 575 ILE A CA 1
ATOM 4420 C C . ILE A 1 575 ? 24.619 3.812 -23.592 1.00 69.56 575 ILE A C 1
ATOM 4422 O O . ILE A 1 575 ? 23.635 4.312 -24.135 1.00 69.56 575 ILE A O 1
ATOM 4426 N N . ALA A 1 576 ? 25.430 4.480 -22.780 1.00 65.19 576 ALA A N 1
ATOM 4427 C CA . ALA A 1 576 ? 25.338 5.908 -22.536 1.00 65.19 576 ALA A CA 1
ATOM 4428 C C . ALA A 1 576 ? 26.601 6.584 -23.068 1.00 65.19 576 ALA A C 1
ATOM 4430 O O . ALA A 1 576 ? 27.710 6.108 -22.828 1.00 65.19 576 ALA A O 1
ATOM 4431 N N . ILE A 1 577 ? 26.426 7.683 -23.800 1.00 69.12 577 ILE A N 1
ATOM 4432 C CA . ILE A 1 577 ? 27.519 8.476 -24.365 1.00 69.12 577 ILE A CA 1
ATOM 4433 C C . ILE A 1 577 ? 27.372 9.888 -23.815 1.00 69.12 577 ILE A C 1
ATOM 4435 O O . ILE A 1 577 ? 26.321 10.508 -23.973 1.00 69.12 577 ILE A O 1
ATOM 4439 N N . ASN A 1 578 ? 28.418 10.393 -23.163 1.00 67.19 578 ASN A N 1
ATOM 4440 C CA . ASN A 1 578 ? 28.439 11.768 -22.687 1.00 67.19 578 ASN A CA 1
ATOM 4441 C C . ASN A 1 578 ? 28.673 12.716 -23.875 1.00 67.19 578 ASN A C 1
ATOM 4443 O O . ASN A 1 578 ? 29.793 12.823 -24.377 1.00 67.19 578 ASN A O 1
ATOM 4447 N N . SER A 1 579 ? 27.615 13.396 -24.320 1.00 68.88 579 SER A N 1
ATOM 4448 C CA . SER A 1 579 ? 27.652 14.319 -25.461 1.00 68.88 579 SER A CA 1
ATOM 4449 C C . SER A 1 579 ? 28.422 15.613 -25.198 1.00 68.88 579 SER A C 1
ATOM 4451 O O . SER A 1 579 ? 28.767 16.302 -26.153 1.00 68.88 579 SER A O 1
ATOM 4453 N N . ASP A 1 580 ? 28.713 15.941 -23.936 1.00 66.50 580 ASP A N 1
ATOM 4454 C CA . ASP A 1 580 ? 29.557 17.094 -23.598 1.00 66.50 580 ASP A CA 1
ATOM 4455 C C . ASP A 1 580 ? 31.038 16.804 -23.894 1.00 66.50 580 ASP A C 1
ATOM 4457 O O . ASP A 1 580 ? 31.834 17.724 -24.070 1.00 66.50 580 ASP A O 1
ATOM 4461 N N . ILE A 1 581 ? 31.401 15.516 -23.963 1.00 67.81 581 ILE A N 1
ATOM 4462 C CA . ILE A 1 581 ? 32.766 15.035 -24.208 1.00 67.81 581 ILE A CA 1
ATOM 4463 C C . ILE A 1 581 ? 32.901 14.471 -25.631 1.00 67.81 581 ILE A C 1
ATOM 4465 O O . ILE A 1 581 ? 33.912 14.694 -26.293 1.00 67.81 581 ILE A O 1
ATOM 4469 N N . VAL A 1 582 ? 31.887 13.752 -26.125 1.00 69.38 582 VAL A N 1
ATOM 4470 C CA . VAL A 1 582 ? 31.908 13.077 -27.431 1.00 69.38 582 VAL A CA 1
ATOM 4471 C C . VAL A 1 582 ? 30.956 13.775 -28.399 1.00 69.38 582 VAL A C 1
ATOM 4473 O O . VAL A 1 582 ? 29.743 13.579 -28.348 1.00 69.38 582 VAL A O 1
ATOM 4476 N N . ALA A 1 583 ? 31.518 14.565 -29.317 1.00 70.00 583 ALA A N 1
ATOM 4477 C CA . ALA A 1 583 ? 30.738 15.350 -30.276 1.00 70.00 583 ALA A CA 1
ATOM 4478 C C . ALA A 1 583 ? 30.195 14.528 -31.463 1.00 70.00 583 ALA A C 1
ATOM 4480 O O . ALA A 1 583 ? 29.109 14.820 -31.954 1.00 70.00 583 ALA A O 1
ATOM 4481 N N . ASN A 1 584 ? 30.926 13.503 -31.921 1.00 75.75 584 ASN A N 1
ATOM 4482 C CA . ASN A 1 584 ? 30.569 12.688 -33.088 1.00 75.75 584 ASN A CA 1
ATOM 4483 C C . ASN A 1 584 ? 30.797 11.197 -32.803 1.00 75.75 584 ASN A C 1
ATOM 4485 O O . ASN A 1 584 ? 31.889 10.806 -32.398 1.00 75.75 584 ASN A O 1
ATOM 4489 N N . TYR A 1 585 ? 29.790 10.359 -33.061 1.00 77.38 585 TYR A N 1
ATOM 4490 C CA . TYR A 1 585 ? 29.885 8.902 -32.944 1.00 77.38 585 TYR A CA 1
ATOM 4491 C C . TYR A 1 585 ? 29.007 8.203 -33.991 1.00 77.38 585 TYR A C 1
ATOM 4493 O O . TYR A 1 585 ? 28.046 8.777 -34.503 1.00 77.38 585 TYR A O 1
ATOM 4501 N N . SER A 1 586 ? 29.331 6.946 -34.301 1.00 77.88 586 SER A N 1
ATOM 4502 C CA . SER A 1 586 ? 28.503 6.068 -35.135 1.00 77.88 586 SER A CA 1
ATOM 4503 C C . SER A 1 586 ? 28.439 4.675 -34.511 1.00 77.88 586 SER A C 1
ATOM 4505 O O . SER A 1 586 ? 29.409 4.225 -33.904 1.00 77.88 586 SER A O 1
ATOM 4507 N N . LEU A 1 587 ? 27.286 4.016 -34.621 1.00 77.19 587 LEU A N 1
ATOM 4508 C CA . LEU A 1 587 ? 27.048 2.666 -34.110 1.00 77.19 587 LEU A CA 1
ATOM 4509 C C . LEU A 1 587 ? 26.778 1.743 -35.299 1.00 77.19 587 LEU A C 1
ATOM 4511 O O . LEU A 1 587 ? 25.896 2.028 -36.108 1.00 77.19 587 LEU A O 1
ATOM 4515 N N . ALA A 1 588 ? 27.518 0.641 -35.389 1.00 75.19 588 ALA A N 1
ATOM 4516 C CA . ALA A 1 588 ? 27.341 -0.381 -36.414 1.00 75.19 588 ALA A CA 1
ATOM 4517 C C . ALA A 1 588 ? 27.254 -1.765 -35.761 1.00 75.19 588 ALA A C 1
ATOM 4519 O O . ALA A 1 588 ? 27.978 -2.061 -34.812 1.00 75.19 588 ALA A O 1
ATOM 4520 N N . THR A 1 589 ? 26.358 -2.614 -36.263 1.00 72.12 589 THR A N 1
ATOM 4521 C CA . THR A 1 589 ? 26.218 -4.006 -35.819 1.00 72.12 589 THR A CA 1
ATOM 4522 C C . THR A 1 589 ? 26.989 -4.919 -36.759 1.00 72.12 589 THR A C 1
ATOM 4524 O O . THR A 1 589 ? 26.698 -4.932 -37.952 1.00 72.12 589 THR A O 1
ATOM 4527 N N . ARG A 1 590 ? 27.916 -5.721 -36.233 1.00 63.34 590 ARG A N 1
ATOM 4528 C CA . ARG A 1 590 ? 28.638 -6.732 -37.013 1.00 63.34 590 ARG A CA 1
ATOM 4529 C C . ARG A 1 590 ? 28.039 -8.107 -36.728 1.00 63.34 590 ARG A C 1
ATOM 4531 O O . ARG A 1 590 ? 28.015 -8.540 -35.580 1.00 63.34 590 ARG A O 1
ATOM 4538 N N . SER A 1 591 ? 27.524 -8.783 -37.753 1.00 46.12 591 SER A N 1
ATOM 4539 C CA . SER A 1 591 ? 27.027 -10.159 -37.646 1.00 46.12 591 SER A CA 1
ATOM 4540 C C . SER A 1 591 ? 28.098 -11.137 -38.140 1.00 46.12 591 SER A C 1
ATOM 4542 O O . SER A 1 591 ? 28.160 -11.419 -39.334 1.00 46.12 591 SER A O 1
ATOM 4544 N N . GLY A 1 592 ? 28.956 -11.630 -37.244 1.00 49.47 592 GLY A N 1
ATOM 4545 C CA . GLY A 1 592 ? 30.025 -12.583 -37.574 1.00 49.47 592 GLY A CA 1
ATOM 4546 C C . GLY A 1 592 ? 31.061 -12.712 -36.453 1.00 49.47 592 GLY A C 1
ATOM 4547 O O . GLY A 1 592 ? 31.153 -11.829 -35.601 1.00 49.47 592 GLY A O 1
ATOM 4548 N N . SER A 1 593 ? 31.811 -13.819 -36.422 1.00 39.34 593 SER A N 1
ATOM 4549 C CA . SER A 1 593 ? 32.924 -14.014 -35.480 1.00 39.34 593 SER A CA 1
ATOM 4550 C C . SER A 1 593 ? 34.034 -12.985 -35.711 1.00 39.34 593 SER A C 1
ATOM 4552 O O . SER A 1 593 ? 34.279 -12.578 -36.844 1.00 39.34 593 SER A O 1
ATOM 4554 N N . VAL A 1 594 ? 34.715 -12.594 -34.629 1.00 44.00 594 VAL A N 1
ATOM 4555 C CA . VAL A 1 594 ? 35.748 -11.536 -34.572 1.00 44.00 594 VAL A CA 1
ATOM 4556 C C . VAL A 1 594 ? 36.898 -11.735 -35.582 1.00 44.00 594 VAL A C 1
ATOM 4558 O O . VAL A 1 594 ? 37.550 -10.762 -35.949 1.00 44.00 594 VAL A O 1
ATOM 4561 N N . ASP A 1 595 ? 37.082 -12.950 -36.104 1.00 40.72 595 ASP A N 1
ATOM 4562 C CA . ASP A 1 595 ? 38.175 -13.315 -37.015 1.00 40.72 595 ASP A CA 1
ATOM 4563 C C . ASP A 1 595 ? 37.921 -13.030 -38.511 1.00 40.72 595 ASP A C 1
ATOM 4565 O O . ASP A 1 595 ? 38.843 -13.148 -39.317 1.00 40.72 595 ASP A O 1
ATOM 4569 N N . ASP A 1 596 ? 36.712 -12.631 -38.921 1.00 39.19 596 ASP A N 1
ATOM 4570 C CA . ASP A 1 596 ? 36.436 -12.348 -40.337 1.00 39.19 596 ASP A CA 1
ATOM 4571 C C . ASP A 1 596 ? 36.719 -10.880 -40.677 1.00 39.19 596 ASP A C 1
ATOM 4573 O O . ASP A 1 596 ? 35.818 -10.039 -40.674 1.00 39.19 596 ASP A O 1
ATOM 4577 N N . GLU A 1 5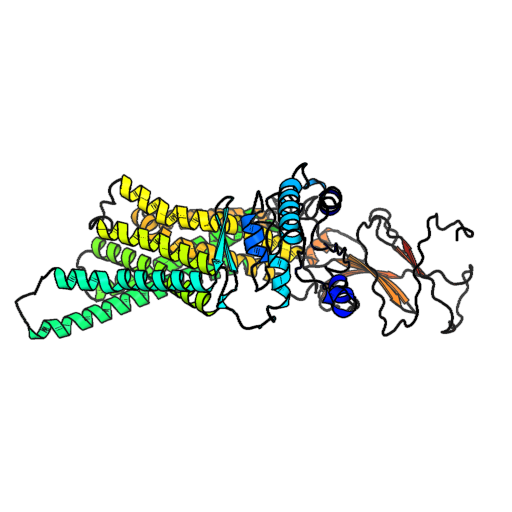97 ? 37.967 -10.564 -41.037 1.00 35.41 597 GLU A N 1
ATOM 4578 C CA . GLU A 1 597 ? 38.434 -9.241 -41.508 1.00 35.41 597 GLU A CA 1
ATOM 4579 C C . GLU A 1 597 ? 37.676 -8.669 -42.734 1.00 35.41 597 GLU A C 1
ATOM 4581 O O . GLU A 1 597 ? 37.964 -7.553 -43.153 1.00 35.41 597 GLU A O 1
ATOM 4586 N N . ASN A 1 598 ? 36.679 -9.371 -43.288 1.00 33.34 598 ASN A N 1
ATOM 4587 C CA . ASN A 1 598 ? 36.017 -9.003 -44.545 1.00 33.34 598 ASN A CA 1
ATOM 4588 C C . ASN A 1 598 ? 34.477 -8.956 -44.539 1.00 33.34 598 ASN A C 1
ATOM 4590 O O . ASN A 1 598 ? 33.881 -8.844 -45.611 1.00 33.34 598 ASN A O 1
ATOM 4594 N N . SER A 1 599 ? 33.795 -9.004 -43.391 1.00 27.36 599 SER A N 1
ATOM 4595 C CA . SER A 1 599 ? 32.337 -8.789 -43.366 1.00 27.36 599 SER A CA 1
ATOM 4596 C C . SER A 1 599 ? 32.003 -7.323 -43.052 1.00 27.36 599 SER A C 1
ATOM 4598 O O . SER A 1 599 ? 32.156 -6.893 -41.906 1.00 27.36 599 SER A O 1
ATOM 4600 N N . THR A 1 600 ? 31.573 -6.578 -44.075 1.00 28.83 600 THR A N 1
ATOM 4601 C CA . THR A 1 600 ? 31.000 -5.219 -43.985 1.00 28.83 600 THR A CA 1
ATOM 4602 C C . THR A 1 600 ? 29.769 -5.146 -43.103 1.00 28.83 600 THR A C 1
ATOM 4604 O O . THR A 1 600 ? 28.924 -6.062 -43.246 1.00 28.83 600 THR A O 1
#

Sequence (600 aa):
MEVLRALANCPPAKHAAVFLFNTGEESGLLGAHSFITQHPWRFSVRAAIDLEAMGVGGRSILFQAGPDGWLLRKFAEVAPYPDGQIVPQHDSLKLYREGSLQHSGDNLVALLRSVTLSDEFEQQRNVSWKTDTKEETPVYVSVGSTMFVLSMASAHRLYQSGIIASLFLLFVAPLFQHALSGKSDAAHPDASQFATWKLGLHMFTALALSLSTVMFTVVGAVSSAAAAAFLVSHPGFSYHSMPYVAHPWLVIGLFAAPALAGGLIAHKAGQVVVFKYLKWIGLCQRGPAIMSEVERLLYKGGVLLWMVILVVADRNSLGSAILAFVLMMAPMLTYLLLEGDGQSWTTNGPRTGLRWCTTVLALAVPLLATSMAAIRLPAFLVGTFTSMDRNPGGAPLFMPSLFISILVALLVSTFLVYLFPYAHRQGATLWLIGFSLFIMATSFFTVHQQILPPLSDTLTRKVNVMHYFDADRSAGFVTFFSLTPGALDEEVKTMNVEGLSCKKDMLIDFVHFNVTYACTKGTDYRAQPFDDSTLRAPKLELVPNGGSSRSSSVRRDDEPMHVFIDAGGSMRWAIAINSDIVANYSLATRSGSVDDENST